Protein 5XKR (pdb70)

Solvent-accessible surface area: 25535 Å² total; per-residue (Å²): 115,48,57,126,63,8,22,63,52,0,117,84,0,7,67,8,0,94,89,0,38,114,64,42,2,43,0,35,0,0,0,0,8,6,114,96,41,79,56,35,58,58,12,26,3,123,24,110,131,44,35,30,0,22,18,0,11,1,33,1,0,73,61,0,14,137,95,11,86,95,86,96,24,60,138,1,23,1,11,1,0,4,17,1,18,2,0,0,1,0,0,3,8,54,5,36,12,14,61,0,0,23,0,0,16,8,75,51,20,16,37,30,12,108,130,38,50,21,97,79,34,60,7,24,56,25,77,2,66,55,0,0,54,72,19,94,38,32,29,69,6,95,115,2,28,129,44,0,36,63,8,0,102,68,76,44,28,207,155,26,59,129,67,10,25,64,53,0,117,83,0,4,61,9,0,105,84,0,49,124,65,44,2,40,0,34,0,0,0,0,6,9,85,94,43,70,55,40,52,65,12,25,2,129,24,116,138,41,35,30,0,21,16,0,9,1,33,0,0,74,58,0,13,198,102,11,85,95,90,82,24,60,125,1,19,0,12,1,0,4,17,1,17,1,0,0,0,0,0,2,8,57,4,35,12,13,68,0,0,23,0,0,14,7,48,47,24,0,0,28,10,13,32,49,34,30,166,57,30,61,3,2,10,8,49,1,64,51,0,0,86,74,20,93,37,48,29,65,2,91,94,3,28,133,36,0,36,63,19,1,118,66,78,59,23,138,139,32,59,128,67,14,24,159,51,0,116,81,0,5,61,8,0,104,84,0,50,125,67,44,2,39,0,34,0,0,0,0,6,11,83,98,43,72,57,40,54,66,13,26,4,127,24,116,138,40,34,28,0,22,16,0,9,2,33,0,0,73,58,0,15,197,99,11,86,95,90,85,24,61,124,1,16,1,9,1,0,3,17,0,17,1,0,0,1,0,0,2,9,57,5,36,13,14,67,0,0,22,0,0,14,8,47,46,25,1,1,29,11,13,32,48,36,30,168,57,32,62,3,2,10,7,49,1,64,52,0,0,84,72,20,92,37,55,28,61,1,91,103,4,28,133,35,0,36,63,19,1,113,34,78,59,22,236,112,54,58,138,60,9,20,123,24,0,122,83,0,7,67,8,0,95,89,0,39,112,63,41,2,41,0,36,0,0,0,0,7,8,114,92,42,80,56,38,55,62,12,26,3,124,24,110,133,45,36,30,0,20,18,0,12,2,33,0,0,74,61,0,15,198,96,9,78,92,84,95,23,59,137,2,23,1,12,2,0,3,17,1,18,1,0,0,0,0,0,2,9,56,4,35,13,14,59,0,0,23,0,0,16,10,75,51,21,16,36,32,12,108,127,38,50,20,166,62,35,60,7,24,56,25,76,2,65,57,0,0,51,72,20,95,39,34,28,68,3,91,120,1,28,128,44,0,37,63,9,0,103,67,77,43,30,210

B-factor: mean 20.17, std 12.24, range [6.58, 163.42]

Secondary structure (P-SEA, 3-state):
cccaaaaaaaaaaaaaaaaaaaaccccccccccccccccccccccccccccccccaaaaaaaaaaacccaaaaaabbbbbcccccaaaaaaaaaacccbbbbcccaaaaaaaaaaaccccccccccccccccccbbbbcccccaaaaaaaaaaacccc/cccaaaaaaaaaaaaaaaaaaaacccbbbbbbbccccccccccccccccccccccaaaaaaaaaaacccaaaaaabbbbbcccccaaaaaaaaaacccbbbbcccaaaaaaaaaaaccccccccccccccccccbbbbcccccaaaaaaaaaaacccc/cccaaaaaaaaaaaaaaaaaaaacccbbbbbbbccccccccccccccccccccccaaaaaaaaaaacccaaaaaabbbbbcccccaaaaaaaaaacccbbbbcccaaaaaaaaaaaccccccccccccccccccbbbbcccccaaaaaaaaaaacccc/cccaaaaaaaaaaaaaaaaaaaaccccccccccccccccccccccccccccccccaaaaaaaaaaacccaaaaaabbbbbcccccaaaaaaaaaacccbbbbcccaaaaaaaaaaaccccccccccccccccccbbbbcccccaaaaaaaaaaacccc

Organism: Mycolicibacterium smegmatis (strain ATCC 700084 / mc(2)155) (NCBI:txid246196)

Radius of gyration: 28.15 Å; Cα contacts (8 Å, |Δi|>4): 1595; chains: 4; bounding box: 55×64×83 Å

InterPro domains:
  IPR002125 Cytidine and deoxycytidylate deaminase domain [PF00383] (7-104)
  IPR002125 Cytidine and deoxycytidylate deaminase domain [PS51747] (5-114)
  IPR016193 Cytidine deaminase-like [SSF53927] (4-114)

Nearest PDB structures (foldseek):
  5xkr-assembly1_A  TM=1.006E+00  e=7.348E-36  Mycolicibacterium smegmatis MC2 155
  5xkp-assembly2_C  TM=1.000E+00  e=7.976E-34  Mycolicibacterium smegmatis MC2 155
  8wlx-assembly1_B  TM=9.995E-01  e=3.071E-33  Mycolicibacterium smegmatis MC2 155
  8wlv-assembly2_D  TM=1.003E+00  e=6.224E-33  Mycolicibacterium smegmatis MC2 155
  8wlw-assembly2_D  TM=9.989E-01  e=2.556E-32  Mycolicibacterium smegmatis MC2 155

Structure (mmCIF, N/CA/C/O backbone):
data_5XKR
#
_entry.id   5XKR
#
_cell.length_a   53.076
_cell.length_b   63.446
_cell.length_c   108.573
_cell.angle_alpha   90.00
_cell.angle_beta   89.99
_cell.angle_gamma   90.00
#
_symmetry.space_group_name_H-M   'P 1 21 1'
#
loop_
_entity.id
_entity.type
_entity.pdbx_description
1 polymer 'CMP/dCMP deaminase, zinc-binding protein'
2 non-polymer 6-phenyl-1,3,5-triazine-2,4-diamine
3 non-polymer 'ZINC ION'
4 non-polymer GLYCEROL
5 non-polymer 'ACETATE ION'
6 water water
#
loop_
_atom_site.group_PDB
_atom_site.id
_atom_site.type_symbol
_atom_site.label_atom_id
_atom_site.label_alt_id
_atom_site.label_comp_id
_atom_site.label_asym_id
_atom_site.label_entity_id
_atom_site.label_seq_id
_atom_site.pdbx_PDB_ins_code
_atom_site.Cartn_x
_atom_site.Cartn_y
_atom_site.Cartn_z
_atom_site.occupancy
_atom_site.B_iso_or_equiv
_atom_site.auth_seq_id
_atom_site.auth_comp_id
_atom_site.auth_asym_id
_atom_site.auth_atom_id
_atom_site.pdbx_PDB_model_num
ATOM 1 N N . ALA A 1 2 ? 21.546 13.943 5.020 1.00 44.94 2 ALA A N 1
ATOM 2 C CA . ALA A 1 2 ? 22.909 13.347 4.938 1.00 42.05 2 ALA A CA 1
ATOM 3 C C . ALA A 1 2 ? 22.726 11.870 4.659 1.00 39.75 2 ALA A C 1
ATOM 4 O O . ALA A 1 2 ? 22.322 11.129 5.544 1.00 41.92 2 ALA A O 1
ATOM 6 N N . ILE A 1 3 ? 22.946 11.483 3.411 1.00 31.83 3 ILE A N 1
ATOM 7 C CA . ILE A 1 3 ? 22.979 10.103 2.999 1.00 29.25 3 ILE A CA 1
ATOM 8 C C . ILE A 1 3 ? 24.380 9.893 2.425 1.00 28.09 3 ILE A C 1
ATOM 9 O O . ILE A 1 3 ? 24.715 10.418 1.369 1.00 29.03 3 ILE A O 1
ATOM 14 N N . SER A 1 4 ? 25.163 9.156 3.163 1.00 26.38 4 SER A N 1
ATOM 15 C CA . SER A 1 4 ? 26.550 8.883 2.821 1.00 26.15 4 SER A CA 1
ATOM 16 C C . SER A 1 4 ? 26.629 7.812 1.755 1.00 29.09 4 SER A C 1
ATOM 17 O O . SER A 1 4 ? 25.660 7.083 1.490 1.00 26.63 4 SER A O 1
ATOM 20 N N . ASP A 1 5 ? 27.815 7.618 1.192 1.00 29.12 5 ASP A N 1
ATOM 21 C CA . ASP A 1 5 ? 28.028 6.470 0.312 1.00 29.25 5 ASP A CA 1
ATOM 22 C C . ASP A 1 5 ? 27.733 5.137 0.991 1.00 26.22 5 ASP A C 1
ATOM 23 O O . ASP A 1 5 ? 27.182 4.247 0.358 1.00 24.45 5 ASP A O 1
ATOM 28 N N . ALA A 1 6 ? 28.084 4.981 2.267 1.00 25.50 6 ALA A N 1
ATOM 29 C CA . ALA A 1 6 ? 27.783 3.768 3.006 1.00 25.68 6 ALA A CA 1
ATOM 30 C C . ALA A 1 6 ? 26.251 3.555 3.141 1.00 21.73 6 ALA A C 1
ATOM 31 O O . ALA A 1 6 ? 25.762 2.435 3.006 1.00 23.72 6 ALA A O 1
ATOM 33 N N . ASP A 1 7 ? 25.556 4.652 3.397 1.00 20.99 7 ASP A N 1
ATOM 34 C CA . ASP A 1 7 ? 24.082 4.606 3.516 1.00 19.95 7 ASP A CA 1
ATOM 35 C C . ASP A 1 7 ? 23.516 4.137 2.184 1.00 18.75 7 ASP A C 1
ATOM 36 O O . ASP A 1 7 ? 22.615 3.286 2.165 1.00 18.80 7 ASP A O 1
ATOM 41 N N . LEU A 1 8 ? 23.994 4.702 1.063 1.00 19.14 8 LEU A N 1
ATOM 42 C CA A LEU A 1 8 ? 23.465 4.296 -0.255 0.55 19.78 8 LEU A CA 1
ATOM 43 C CA B LEU A 1 8 ? 23.476 4.319 -0.242 0.45 19.79 8 LEU A CA 1
ATOM 44 C C . LEU A 1 8 ? 23.711 2.835 -0.533 1.00 18.51 8 LEU A C 1
ATOM 45 O O . LEU A 1 8 ? 22.895 2.176 -1.140 1.00 18.80 8 LEU A O 1
ATOM 54 N N . LYS A 1 9 ? 24.848 2.273 -0.097 1.00 18.29 9 LYS A N 1
ATOM 55 C CA . LYS A 1 9 ? 25.090 0.868 -0.272 1.00 18.82 9 LYS A CA 1
ATOM 56 C C . LYS A 1 9 ? 23.995 0.007 0.421 1.00 18.61 9 LYS A C 1
ATOM 57 O O . LYS A 1 9 ? 23.494 -0.955 -0.133 1.00 18.75 9 LYS A O 1
ATOM 59 N N . TYR A 1 10 ? 23.645 0.373 1.663 1.00 18.60 10 TYR A N 1
ATOM 60 C CA . TYR A 1 10 ? 22.603 -0.378 2.358 1.00 16.98 10 TYR A CA 1
ATOM 61 C C . TYR A 1 10 ? 21.247 -0.155 1.686 1.00 15.08 10 TYR A C 1
ATOM 62 O O . TYR A 1 10 ? 20.491 -1.101 1.577 1.00 15.62 10 TYR A O 1
ATOM 71 N N . LEU A 1 11 ? 20.978 1.051 1.220 1.00 14.44 11 LEU A N 1
ATOM 72 C CA . LEU A 1 11 ? 19.746 1.298 0.483 1.00 14.68 11 LEU A CA 1
ATOM 73 C C . LEU A 1 11 ? 19.668 0.433 -0.778 1.00 16.24 11 LEU A C 1
ATOM 74 O O . LEU A 1 11 ? 18.639 -0.043 -1.132 1.00 15.44 11 LEU A O 1
ATOM 79 N N . ARG A 1 12 ? 20.778 0.297 -1.495 1.00 16.31 12 ARG A N 1
ATOM 80 C CA . ARG A 1 12 ? 20.790 -0.583 -2.657 1.00 16.60 12 ARG A CA 1
ATOM 81 C C . ARG A 1 12 ? 20.504 -2.015 -2.302 1.00 15.60 12 ARG A C 1
ATOM 82 O O . ARG A 1 12 ? 19.841 -2.696 -3.031 1.00 16.93 12 ARG A O 1
ATOM 90 N N . ARG A 1 13 ? 20.993 -2.498 -1.147 1.00 14.82 13 ARG A N 1
ATOM 91 C CA . ARG A 1 13 ? 20.628 -3.824 -0.687 1.00 15.63 13 ARG A CA 1
ATOM 92 C C . ARG A 1 13 ? 19.097 -3.948 -0.413 1.00 14.04 13 ARG A C 1
ATOM 93 O O . ARG A 1 13 ? 18.472 -4.905 -0.741 1.00 15.82 13 ARG A O 1
ATOM 101 N N . CYS A 1 14 ? 18.551 -2.858 0.134 1.00 14.22 14 CYS A N 1
ATOM 102 C CA . CYS A 1 14 ? 17.089 -2.837 0.323 1.00 14.35 14 CYS A CA 1
ATOM 103 C C . CYS A 1 14 ? 16.312 -2.933 -0.981 1.00 13.69 14 CYS A C 1
ATOM 104 O O . CYS A 1 14 ? 15.296 -3.639 -1.069 1.00 14.52 14 CYS A O 1
ATOM 107 N N . VAL A 1 15 ? 16.817 -2.258 -2.027 1.00 13.66 15 VAL A N 1
ATOM 108 C CA . VAL A 1 15 ? 16.231 -2.380 -3.355 1.00 14.54 15 VAL A CA 1
ATOM 109 C C . VAL A 1 15 ? 16.312 -3.822 -3.853 1.00 14.55 15 VAL A C 1
ATOM 110 O O . VAL A 1 15 ? 15.317 -4.345 -4.379 1.00 14.94 15 VAL A O 1
ATOM 114 N N . ASP A 1 16 ? 17.461 -4.445 -3.657 1.00 15.64 16 ASP A N 1
ATOM 115 C CA . ASP A 1 16 ? 17.591 -5.852 -4.065 1.00 16.69 16 ASP A CA 1
ATOM 116 C C . ASP A 1 16 ? 16.603 -6.783 -3.340 1.00 16.19 16 ASP A C 1
ATOM 117 O O . ASP A 1 16 ? 15.997 -7.678 -3.899 1.00 16.65 16 ASP A O 1
ATOM 122 N N . LEU A 1 17 ? 16.389 -6.494 -2.045 1.00 14.98 17 LEU A N 1
ATOM 123 C CA . LEU A 1 17 ? 15.433 -7.261 -1.268 1.00 15.19 17 LEU A CA 1
ATOM 124 C C . LEU A 1 17 ? 13.983 -7.004 -1.720 1.00 13.65 17 LEU A C 1
ATOM 125 O O . LEU A 1 17 ? 13.161 -7.930 -1.843 1.00 14.11 17 LEU A O 1
ATOM 130 N N . ALA A 1 18 ? 13.675 -5.753 -2.093 1.00 13.29 18 ALA A N 1
ATOM 131 C CA . ALA A 1 18 ? 12.414 -5.455 -2.678 1.00 14.58 18 ALA A CA 1
ATOM 132 C C . ALA A 1 18 ? 12.161 -6.260 -3.982 1.00 14.18 18 ALA A C 1
ATOM 133 O O . ALA A 1 18 ? 11.025 -6.715 -4.249 1.00 14.23 18 ALA A O 1
ATOM 135 N N . ARG A 1 19 ? 13.210 -6.334 -4.806 1.00 15.54 19 ARG A N 1
ATOM 136 C CA . ARG A 1 19 ? 13.103 -7.107 -6.049 1.00 17.68 19 ARG A CA 1
ATOM 137 C C . ARG A 1 19 ? 12.943 -8.600 -5.766 1.00 17.33 19 ARG A C 1
ATOM 138 O O . ARG A 1 19 ? 12.146 -9.244 -6.447 1.00 16.99 19 ARG A O 1
ATOM 146 N N . GLU A 1 20 ? 13.644 -9.105 -4.754 1.00 17.42 20 GLU A N 1
ATOM 147 C CA . GLU A 1 20 ? 13.398 -10.512 -4.328 1.00 17.95 20 GLU A CA 1
ATOM 148 C C . GLU A 1 20 ? 11.967 -10.744 -3.992 1.00 18.94 20 GLU A C 1
ATOM 149 O O . GLU A 1 20 ? 11.334 -11.717 -4.373 1.00 19.18 20 GLU A O 1
ATOM 155 N N . ALA A 1 21 ? 11.378 -9.786 -3.264 1.00 15.90 21 ALA A N 1
ATOM 156 C CA . ALA A 1 21 ? 10.000 -9.934 -2.904 1.00 15.70 21 ALA A CA 1
ATOM 157 C C . ALA A 1 21 ? 9.102 -9.928 -4.105 1.00 14.82 21 ALA A C 1
ATOM 158 O O . ALA A 1 21 ? 8.208 -10.774 -4.241 1.00 15.31 21 ALA A O 1
ATOM 160 N N . LEU A 1 22 ? 9.315 -8.989 -5.033 1.00 14.87 22 LEU A N 1
ATOM 161 C CA . LEU A 1 22 ? 8.531 -8.938 -6.268 1.00 15.64 22 LEU A CA 1
ATOM 162 C C . LEU A 1 22 ? 8.590 -10.260 -7.058 1.00 16.58 22 LEU A C 1
ATOM 163 O O . LEU A 1 22 ? 7.570 -10.769 -7.471 1.00 17.62 22 LEU A O 1
ATOM 168 N N . ASP A 1 23 ? 9.779 -10.758 -7.148 1.00 16.92 23 ASP A N 1
ATOM 169 C CA . ASP A 1 23 ? 9.987 -12.011 -7.928 1.00 20.22 23 ASP A CA 1
ATOM 170 C C . ASP A 1 23 ? 9.418 -13.216 -7.225 1.00 21.78 23 ASP A C 1
ATOM 171 O O . ASP A 1 23 ? 9.131 -14.220 -7.904 1.00 22.41 23 ASP A O 1
ATOM 176 N N . ASP A 1 24 ? 9.196 -13.150 -5.921 1.00 19.94 24 ASP A N 1
ATOM 177 C CA . ASP A 1 24 ? 8.497 -14.211 -5.153 1.00 19.12 24 ASP A CA 1
ATOM 178 C C . ASP A 1 24 ? 7.012 -13.979 -5.059 1.00 17.97 24 ASP A C 1
ATOM 179 O O . ASP A 1 24 ? 6.314 -14.604 -4.203 1.00 21.24 24 ASP A O 1
ATOM 184 N N . GLY A 1 25 ? 6.426 -13.071 -5.850 1.00 15.00 25 GLY A N 1
ATOM 185 C CA . GLY A 1 25 ? 5.023 -12.922 -5.839 1.00 14.29 25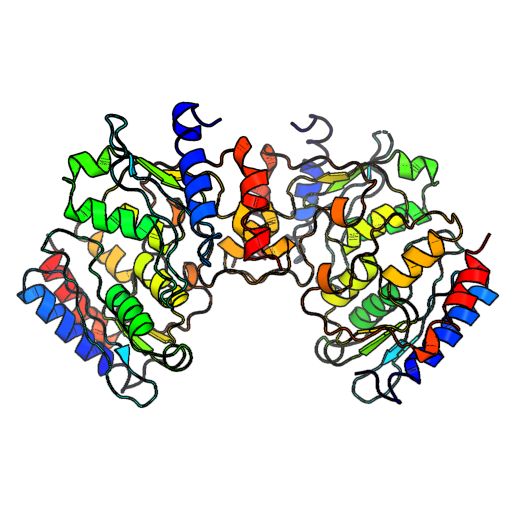 GLY A CA 1
ATOM 186 C C . GLY A 1 25 ? 4.487 -11.991 -4.732 1.00 14.95 25 GLY A C 1
ATOM 187 O O . GLY A 1 25 ? 3.329 -11.897 -4.528 1.00 17.40 25 GLY A O 1
ATOM 188 N N . ASP A 1 26 ? 5.395 -11.234 -4.120 1.00 16.36 26 ASP A N 1
ATOM 189 C CA . ASP A 1 26 ? 5.076 -10.343 -3.009 1.00 15.68 26 ASP A CA 1
ATOM 190 C C . ASP A 1 26 ? 5.263 -8.906 -3.436 1.00 14.74 26 ASP A C 1
ATOM 191 O O . ASP A 1 26 ? 5.467 -8.588 -4.609 1.00 16.39 26 ASP A O 1
ATOM 196 N N . GLU A 1 27 ? 5.189 -7.990 -2.466 1.00 14.14 27 GLU A N 1
ATOM 197 C CA . GLU A 1 27 ? 5.284 -6.572 -2.754 1.00 13.26 27 GLU A CA 1
ATOM 198 C C . GLU A 1 27 ? 6.705 -6.049 -2.538 1.00 11.96 27 GLU A C 1
ATOM 199 O O . GLU A 1 27 ? 7.421 -6.483 -1.647 1.00 12.64 27 GLU A O 1
ATOM 205 N N . PRO A 1 28 ? 7.128 -5.065 -3.386 1.00 12.23 28 PRO A N 1
ATOM 206 C CA . PRO A 1 28 ? 8.533 -4.664 -3.385 1.00 11.50 28 PRO A CA 1
ATOM 207 C C . PRO A 1 28 ? 8.919 -3.658 -2.292 1.00 11.98 28 PRO A C 1
ATOM 208 O O . PRO A 1 28 ? 9.054 -2.447 -2.561 1.00 11.91 28 PRO A O 1
ATOM 212 N N . PHE A 1 29 ? 9.083 -4.177 -1.095 1.00 11.57 29 PHE A N 1
ATOM 213 C CA . PHE A 1 29 ? 9.541 -3.451 0.091 1.00 11.39 29 PHE A CA 1
ATOM 214 C C . PHE A 1 29 ? 10.615 -4.267 0.756 1.00 10.88 29 PHE A C 1
ATOM 215 O O . PHE A 1 29 ? 10.330 -5.423 1.107 1.00 11.85 29 PHE A O 1
ATOM 223 N N . GLY A 1 30 ? 11.797 -3.705 0.992 1.00 11.00 30 GLY A N 1
ATOM 224 C CA . GLY A 1 30 ? 12.892 -4.346 1.619 1.00 11.75 30 GLY A CA 1
ATOM 225 C C . GLY A 1 30 ? 13.502 -3.492 2.700 1.00 12.02 30 GLY A C 1
ATOM 226 O O . GLY A 1 30 ? 13.498 -2.271 2.565 1.00 12.95 30 GLY A O 1
ATOM 227 N N . SER A 1 31 ? 14.064 -4.124 3.736 1.00 12.00 31 SER A N 1
ATOM 228 C CA A SER A 1 31 ? 14.648 -3.389 4.837 0.59 12.64 31 SER A CA 1
ATOM 229 C CA B SER A 1 31 ? 14.655 -3.377 4.829 0.41 12.66 31 SER A CA 1
ATOM 230 C C . SER A 1 31 ? 15.805 -4.157 5.459 1.00 12.75 31 SER A C 1
ATOM 231 O O . SER A 1 31 ? 15.797 -5.397 5.439 1.00 13.53 31 SER A O 1
ATOM 236 N N . VAL A 1 32 ? 16.765 -3.427 6.003 1.00 13.26 32 VAL A N 1
ATOM 237 C CA A VAL A 1 32 ? 17.990 -3.963 6.603 0.61 14.08 32 VAL A CA 1
ATOM 238 C CA B VAL A 1 32 ? 17.868 -4.061 6.674 0.39 13.99 32 VAL A CA 1
ATOM 239 C C . VAL A 1 32 ? 18.223 -3.309 7.950 1.00 13.95 32 VAL A C 1
ATOM 240 O O . VAL A 1 32 ? 18.198 -2.087 8.042 1.00 14.02 32 VAL A O 1
ATOM 247 N N . LEU A 1 33 ? 18.544 -4.104 8.968 1.00 13.73 33 LEU A N 1
ATOM 248 C CA . LEU A 1 33 ? 18.980 -3.647 10.281 1.00 14.14 33 LEU A CA 1
ATOM 249 C C . LEU A 1 33 ? 20.501 -3.762 10.430 1.00 14.18 33 LEU A C 1
ATOM 250 O O . LEU A 1 33 ? 21.015 -4.864 10.223 1.00 15.84 33 LEU A O 1
ATOM 255 N N . VAL A 1 34 ? 21.130 -2.661 10.761 1.00 15.82 34 VAL A N 1
ATOM 256 C CA . VAL A 1 34 ? 22.608 -2.593 10.838 1.00 16.52 34 VAL A CA 1
ATOM 257 C C . VAL A 1 34 ? 22.995 -2.164 12.192 1.00 16.18 34 VAL A C 1
ATOM 258 O O . VAL A 1 34 ? 22.532 -1.164 12.691 1.00 17.47 34 VAL A O 1
ATOM 262 N N . ASP A 1 35 ? 23.923 -2.912 12.794 1.00 18.55 35 ASP A N 1
ATOM 263 C CA . ASP A 1 35 ? 24.505 -2.553 14.094 1.00 21.97 35 ASP A CA 1
ATOM 264 C C . ASP A 1 35 ? 25.393 -1.340 13.984 1.00 23.22 35 ASP A C 1
ATOM 265 O O . ASP A 1 35 ? 25.900 -1.057 12.905 1.00 24.17 35 ASP A O 1
ATOM 270 N N . HIS A 1 36 ? 25.601 -0.612 15.077 1.00 24.80 36 HIS A N 1
ATOM 271 C CA . HIS A 1 36 ? 26.451 0.570 15.009 1.00 28.39 36 HIS A CA 1
ATOM 272 C C . HIS A 1 36 ? 27.904 0.200 14.640 1.00 32.17 36 HIS A C 1
ATOM 273 O O . HIS A 1 36 ? 28.627 1.085 14.200 1.00 35.81 36 HIS A O 1
ATOM 280 N N . THR A 1 37 ? 28.291 -1.069 14.876 1.00 35.33 37 THR A N 1
ATOM 281 C CA . THR A 1 37 ? 29.649 -1.608 14.545 1.00 37.15 37 THR A CA 1
ATOM 282 C C . THR A 1 37 ? 29.783 -1.852 13.049 1.00 38.51 37 THR A C 1
ATOM 283 O O . THR A 1 37 ? 30.853 -2.258 12.584 1.00 39.16 37 THR A O 1
ATOM 287 N N . GLY A 1 38 ? 28.689 -1.650 12.293 1.00 34.78 38 GLY A N 1
ATOM 288 C CA . GLY A 1 38 ? 28.616 -1.850 10.859 1.00 33.48 38 GLY A CA 1
ATOM 289 C C . GLY A 1 38 ? 28.160 -3.218 10.379 1.00 30.38 38 GLY A C 1
ATOM 290 O O . GLY A 1 38 ? 28.042 -3.424 9.190 1.00 38.03 38 GLY A O 1
ATOM 291 N N . THR A 1 39 ? 27.949 -4.155 11.297 1.00 29.60 39 THR A N 1
ATOM 292 C CA . THR A 1 39 ? 27.532 -5.488 10.956 1.00 27.15 39 THR A CA 1
ATOM 293 C C . THR A 1 39 ? 26.010 -5.511 10.607 1.00 27.33 39 THR A C 1
ATOM 294 O O . THR A 1 39 ? 25.181 -4.967 11.367 1.00 23.91 39 THR A O 1
ATOM 298 N N . THR A 1 40 ? 25.640 -6.111 9.497 1.00 22.92 40 THR A N 1
ATOM 299 C CA . THR A 1 40 ? 24.218 -6.322 9.156 1.00 22.59 40 THR A CA 1
ATOM 300 C C . THR A 1 40 ? 23.731 -7.358 10.161 1.00 21.39 40 THR A C 1
ATOM 301 O O . THR A 1 40 ? 24.344 -8.417 10.319 1.00 24.29 40 THR A O 1
ATOM 305 N N . LEU A 1 41 ? 22.604 -7.094 10.846 1.00 18.18 41 LEU A N 1
ATOM 306 C CA . LEU A 1 41 ? 22.004 -8.027 11.806 1.00 17.81 41 LEU A CA 1
ATOM 307 C C . LEU A 1 41 ? 20.846 -8.843 11.284 1.00 16.82 41 LEU A C 1
ATOM 308 O O . LEU A 1 41 ? 20.671 -9.978 11.669 1.00 19.51 41 LEU A O 1
ATOM 313 N N . PHE A 1 42 ? 20.007 -8.229 10.426 1.00 16.76 42 PHE A N 1
ATOM 314 C CA A PHE A 1 42 ? 18.797 -8.843 9.950 0.55 16.35 42 PHE A CA 1
ATOM 315 C CA B PHE A 1 42 ? 18.769 -8.826 9.963 0.45 17.14 42 PHE A CA 1
ATOM 316 C C . PHE A 1 42 ? 18.328 -8.123 8.695 1.00 15.78 42 PHE A C 1
ATOM 317 O O . PHE A 1 42 ? 18.492 -6.926 8.595 1.00 17.18 42 PHE A O 1
ATOM 332 N N . GLU A 1 43 ? 17.836 -8.887 7.755 1.00 15.84 43 GLU A N 1
ATOM 333 C CA . GLU A 1 43 ? 17.339 -8.406 6.466 1.00 17.45 43 GLU A CA 1
ATOM 334 C C . GLU A 1 43 ? 16.006 -9.009 6.213 1.00 16.91 43 GLU A C 1
ATOM 335 O O . GLU A 1 43 ? 15.775 -10.201 6.511 1.00 18.24 43 GLU A O 1
ATOM 341 N N . ASP A 1 44 ? 15.072 -8.277 5.598 1.00 14.64 44 ASP A N 1
ATOM 342 C CA . ASP A 1 44 ? 13.766 -8.849 5.305 1.00 14.53 44 ASP A CA 1
ATOM 343 C C . ASP A 1 44 ? 13.060 -8.075 4.189 1.00 12.54 44 ASP A C 1
ATOM 344 O O . ASP A 1 44 ? 13.549 -7.034 3.749 1.00 13.00 44 ASP A O 1
ATOM 349 N N . ARG A 1 45 ? 11.947 -8.613 3.721 1.00 12.44 45 ARG A N 1
ATOM 350 C CA . ARG A 1 45 ? 11.093 -7.939 2.744 1.00 12.19 45 ARG A CA 1
ATOM 351 C C . ARG A 1 45 ? 9.619 -8.289 2.966 1.00 12.09 45 ARG A C 1
ATOM 352 O O . ARG A 1 45 ? 9.312 -9.143 3.831 1.00 12.76 45 ARG A O 1
ATOM 360 N N . ASN A 1 46 ? 8.694 -7.674 2.250 1.00 11.67 46 ASN A N 1
ATOM 361 C CA . ASN A 1 46 ? 7.272 -7.926 2.454 1.00 11.28 46 ASN A CA 1
ATOM 362 C C . ASN A 1 46 ? 6.974 -9.413 2.241 1.00 11.69 46 ASN A C 1
ATOM 363 O O . ASN A 1 46 ? 7.530 -10.053 1.312 1.00 12.91 46 ASN A O 1
ATOM 368 N N . ARG A 1 47 ? 6.086 -9.915 3.062 1.00 11.95 47 ARG A N 1
ATOM 369 C CA . ARG A 1 47 ? 5.599 -11.304 3.009 1.00 13.14 47 ARG A CA 1
ATOM 370 C C . ARG A 1 47 ? 4.088 -11.322 3.127 1.00 12.35 47 ARG A C 1
ATOM 371 O O . ARG A 1 47 ? 3.528 -12.166 3.880 1.00 14.41 47 ARG A O 1
ATOM 379 N N . VAL A 1 48 ? 3.377 -10.458 2.424 1.00 12.70 48 VAL A N 1
ATOM 380 C CA . VAL A 1 48 ? 1.954 -10.331 2.547 1.00 13.26 48 VAL A CA 1
ATOM 381 C C . VAL A 1 48 ? 1.173 -11.287 1.663 1.00 15.54 48 VAL A C 1
ATOM 382 O O . VAL A 1 48 ? -0.056 -11.342 1.770 1.00 15.05 48 VAL A O 1
ATOM 386 N N . LYS A 1 49 ? 1.857 -12.000 0.758 1.00 14.52 49 LYS A N 1
ATOM 387 C CA . LYS A 1 49 ? 1.077 -12.767 -0.232 1.00 16.43 49 LYS A CA 1
ATOM 388 C C . LYS A 1 49 ? 0.283 -13.908 0.383 1.00 18.14 49 LYS A C 1
ATOM 389 O O . LYS A 1 49 ? -0.659 -14.318 -0.278 1.00 20.65 49 LYS A O 1
ATOM 395 N N . ASP A 1 50 ? 0.608 -14.353 1.594 1.00 17.97 50 ASP A N 1
ATOM 396 C CA . ASP A 1 50 ? -0.187 -15.430 2.242 1.00 19.76 50 ASP A CA 1
ATOM 397 C C . ASP A 1 50 ? -1.345 -14.911 3.076 1.00 20.03 50 ASP A C 1
ATOM 398 O O . ASP A 1 50 ? -1.921 -15.661 3.884 1.00 22.47 50 ASP A O 1
ATOM 403 N N . GLY A 1 51 ? -1.715 -13.652 2.905 1.00 15.57 51 GLY A N 1
ATOM 404 C CA . GLY A 1 51 ? -2.917 -13.096 3.417 1.00 15.35 51 GLY A CA 1
ATOM 405 C C . GLY A 1 51 ? -2.859 -12.142 4.602 1.00 15.36 51 GLY A C 1
ATOM 406 O O . GLY A 1 51 ? -3.949 -11.684 5.013 1.00 16.42 51 GLY A O 1
ATOM 407 N N . ASP A 1 52 ? -1.658 -11.931 5.112 1.00 15.42 52 ASP A N 1
ATOM 408 C CA . ASP A 1 52 ? -1.508 -11.004 6.267 1.00 15.53 52 ASP A CA 1
ATOM 409 C C . ASP A 1 52 ? -0.816 -9.718 5.754 1.00 13.24 52 ASP A C 1
ATOM 410 O O . ASP A 1 52 ? 0.401 -9.670 5.550 1.00 13.29 52 ASP A O 1
ATOM 415 N N . ALA A 1 53 ? -1.633 -8.706 5.637 1.00 13.05 53 ALA A N 1
ATOM 416 C CA . ALA A 1 53 ? -1.202 -7.424 5.122 1.00 12.93 53 ALA A CA 1
ATOM 417 C C . ALA A 1 53 ? -0.303 -6.660 6.138 1.00 12.48 53 ALA A C 1
ATOM 418 O O . ALA A 1 53 ? 0.180 -5.589 5.770 1.00 13.85 53 ALA A O 1
ATOM 420 N N . THR A 1 54 ? -0.118 -7.159 7.346 1.00 12.00 54 THR A N 1
ATOM 421 C CA . THR A 1 54 ? 0.851 -6.573 8.284 1.00 11.93 54 THR A CA 1
ATOM 422 C C . THR A 1 54 ? 2.246 -7.128 8.185 1.00 11.12 54 THR A C 1
ATOM 423 O O . THR A 1 54 ? 3.104 -6.747 8.948 1.00 11.75 54 THR A O 1
ATOM 427 N N . ALA A 1 55 ? 2.506 -8.023 7.203 1.00 11.67 55 ALA A N 1
ATOM 428 C CA . ALA A 1 55 ? 3.796 -8.695 7.105 1.00 11.44 55 ALA A CA 1
ATOM 429 C C . ALA A 1 55 ? 4.828 -7.832 6.398 1.00 12.12 55 ALA A C 1
ATOM 430 O O . ALA A 1 55 ? 5.279 -8.066 5.274 1.00 12.89 55 ALA A O 1
ATOM 432 N N . HIS A 1 56 ? 5.194 -6.741 7.071 1.00 11.07 56 HIS A N 1
ATOM 433 C CA . HIS A 1 56 ? 6.169 -5.761 6.608 1.00 10.83 56 HIS A CA 1
ATOM 434 C C . HIS A 1 56 ? 7.519 -5.985 7.250 1.00 10.79 56 HIS A C 1
ATOM 435 O O . HIS A 1 56 ? 7.621 -6.354 8.423 1.00 10.62 56 HIS A O 1
ATOM 442 N N . PRO A 1 57 ? 8.595 -5.727 6.486 1.00 11.06 57 PRO A N 1
ATOM 443 C CA . PRO A 1 57 ? 9.917 -6.050 7.015 1.00 11.02 57 PRO A CA 1
ATOM 444 C C . PRO A 1 57 ? 10.373 -5.154 8.150 1.00 11.72 57 PRO A C 1
ATOM 445 O O . PRO A 1 57 ? 11.109 -5.579 9.039 1.00 12.80 57 PRO A O 1
ATOM 449 N N . GLU A 1 58 ? 9.933 -3.894 8.128 1.00 11.89 58 GLU A N 1
ATOM 450 C CA . GLU A 1 58 ? 10.329 -2.997 9.217 1.00 12.15 58 GLU A CA 1
ATOM 451 C C . GLU A 1 58 ? 9.754 -3.463 10.527 1.00 12.55 58 GLU A C 1
ATOM 452 O O . GLU A 1 58 ? 10.371 -3.316 11.590 1.00 12.91 58 GLU A O 1
ATOM 458 N N . PHE A 1 59 ? 8.539 -4.023 10.473 1.00 10.99 59 PHE A N 1
ATOM 459 C CA . PHE A 1 59 ? 7.929 -4.548 11.671 1.00 12.07 59 PHE A CA 1
ATOM 460 C C . PHE A 1 59 ? 8.658 -5.762 12.156 1.00 12.09 59 PHE A C 1
ATOM 461 O O . PHE A 1 59 ? 8.914 -5.911 13.378 1.00 12.42 59 PHE A O 1
ATOM 469 N N . ALA A 1 60 ? 8.979 -6.663 11.216 1.00 11.90 60 ALA A N 1
ATOM 470 C CA . ALA A 1 60 ? 9.748 -7.841 11.591 1.00 12.07 60 ALA A CA 1
ATOM 471 C C . ALA A 1 60 ? 11.080 -7.449 12.225 1.00 12.04 60 ALA A C 1
ATOM 472 O O . ALA A 1 60 ? 11.528 -8.081 13.206 1.00 13.11 60 ALA A O 1
ATOM 474 N N . ILE A 1 61 ? 11.707 -6.402 11.691 1.00 11.30 61 ILE A N 1
ATOM 475 C CA . ILE A 1 61 ? 12.942 -5.895 12.249 1.00 12.18 61 ILE A CA 1
ATOM 476 C C . ILE A 1 61 ? 12.725 -5.410 13.683 1.00 11.88 61 ILE A C 1
ATOM 477 O O . ILE A 1 61 ? 13.546 -5.698 14.591 1.00 12.55 61 ILE A O 1
ATOM 482 N N . ALA A 1 62 ? 11.648 -4.687 13.959 1.00 12.07 62 ALA A N 1
ATOM 483 C CA . ALA A 1 62 ? 11.399 -4.218 15.305 1.00 11.65 62 ALA A CA 1
ATOM 484 C C . ALA A 1 62 ? 11.222 -5.333 16.286 1.00 12.32 62 ALA A C 1
ATOM 485 O O . ALA A 1 62 ? 11.835 -5.316 17.367 1.00 12.11 62 ALA A O 1
ATOM 487 N N . ARG A 1 63 ? 10.464 -6.348 15.943 1.00 11.92 63 ARG A N 1
ATOM 488 C CA . ARG A 1 63 ? 10.286 -7.462 16.845 1.00 12.84 63 ARG A CA 1
ATOM 489 C C . ARG A 1 63 ? 11.535 -8.322 16.992 1.00 12.99 63 ARG A C 1
ATOM 490 O O . ARG A 1 63 ? 11.859 -8.792 18.107 1.00 13.87 63 ARG A O 1
ATOM 498 N N . TRP A 1 64 ? 12.265 -8.480 15.915 1.00 12.70 64 TRP A N 1
ATOM 499 C CA . TRP A 1 64 ? 13.564 -9.206 16.001 1.00 14.09 64 TRP A CA 1
ATOM 500 C C . TRP A 1 64 ? 14.494 -8.455 16.928 1.00 13.98 64 TRP A C 1
ATOM 501 O O . TRP A 1 64 ? 15.156 -9.072 17.784 1.00 14.37 64 TRP A O 1
ATOM 512 N N . ALA A 1 65 ? 14.582 -7.164 16.793 1.00 12.14 65 ALA A N 1
ATOM 513 C CA . ALA A 1 65 ? 15.439 -6.354 17.639 1.00 12.73 65 ALA A CA 1
ATOM 514 C C . ALA A 1 65 ? 15.031 -6.450 19.077 1.00 13.31 65 ALA A C 1
ATOM 515 O O . ALA A 1 65 ? 15.899 -6.534 19.962 1.00 14.14 65 ALA A O 1
ATOM 517 N N . ALA A 1 66 ? 13.754 -6.398 19.404 1.00 12.91 66 ALA A N 1
ATOM 518 C CA . ALA A 1 66 ? 13.350 -6.514 20.797 1.00 13.63 66 ALA A CA 1
ATOM 519 C C . ALA A 1 66 ? 13.710 -7.901 21.344 1.00 14.43 66 ALA A C 1
ATOM 520 O O . ALA A 1 66 ? 13.988 -7.967 22.536 1.00 16.32 66 ALA A O 1
ATOM 522 N N . ARG A 1 67 ? 13.690 -8.940 20.528 1.00 15.22 67 ARG A N 1
ATOM 523 C CA . ARG A 1 67 ? 13.978 -10.322 20.976 1.00 16.14 67 ARG A CA 1
ATOM 524 C C . ARG A 1 67 ? 15.474 -10.507 21.152 1.00 17.15 67 ARG A C 1
ATOM 525 O O . ARG A 1 67 ? 15.885 -11.209 22.104 1.00 19.77 67 ARG A O 1
ATOM 530 N N . HIS A 1 68 ? 16.280 -9.954 20.269 1.00 15.98 68 HIS A N 1
ATOM 531 C CA . HIS A 1 68 ? 17.729 -10.337 20.193 1.00 17.97 68 HIS A CA 1
ATOM 532 C C . HIS A 1 68 ? 18.698 -9.317 20.655 1.00 18.67 68 HIS A C 1
ATOM 533 O O . HIS A 1 68 ? 19.889 -9.674 20.888 1.00 21.17 68 HIS A O 1
ATOM 540 N N . LEU A 1 69 ? 18.311 -8.062 20.828 1.00 16.40 69 LEU A N 1
ATOM 541 C CA . LEU A 1 69 ? 19.233 -6.997 21.142 1.00 15.82 69 LEU A CA 1
ATOM 542 C C . LEU A 1 69 ? 18.888 -6.310 22.423 1.00 16.41 69 LEU A C 1
ATOM 543 O O . LEU A 1 69 ? 17.738 -6.048 22.717 1.00 16.44 69 LEU A O 1
ATOM 548 N N . THR A 1 70 ? 19.869 -5.893 23.189 1.00 14.69 70 THR A N 1
ATOM 549 C CA . THR A 1 70 ? 19.656 -5.055 24.323 1.00 15.17 70 THR A CA 1
ATOM 550 C C . THR A 1 70 ? 19.126 -3.691 23.920 1.00 15.12 70 THR A C 1
ATOM 551 O O . THR A 1 70 ? 19.297 -3.231 22.774 1.00 15.97 70 THR A O 1
ATOM 555 N N . PRO A 1 71 ? 18.479 -2.968 24.836 1.00 15.58 71 PRO A N 1
ATOM 556 C CA . PRO A 1 71 ? 18.084 -1.612 24.557 1.00 15.69 71 PRO A CA 1
ATOM 557 C C . PRO A 1 71 ? 19.191 -0.707 24.064 1.00 15.52 71 PRO A C 1
ATOM 558 O O . PRO A 1 71 ? 19.007 0.086 23.130 1.00 15.90 71 PRO A O 1
ATOM 562 N N . ASP A 1 72 ? 20.389 -0.825 24.671 1.00 16.12 72 ASP A N 1
ATOM 563 C CA . ASP A 1 72 ? 21.478 0.004 24.220 1.00 16.05 72 ASP A CA 1
ATOM 564 C C . ASP A 1 72 ? 21.890 -0.296 22.787 1.00 15.50 72 ASP A C 1
ATOM 565 O O . ASP A 1 72 ? 22.152 0.646 22.026 1.00 17.48 72 ASP A O 1
ATOM 570 N N . ARG A 1 73 ? 21.957 -1.551 22.437 1.00 15.05 73 ARG A N 1
ATOM 571 C CA A ARG A 1 73 ? 22.284 -1.937 21.070 0.49 16.16 73 ARG A CA 1
ATOM 572 C CA B ARG A 1 73 ? 22.280 -1.929 21.045 0.51 15.91 73 ARG A CA 1
ATOM 573 C C . ARG A 1 73 ? 21.215 -1.457 20.076 1.00 16.96 73 ARG A C 1
ATOM 574 O O . ARG A 1 73 ? 21.541 -0.996 18.994 1.00 17.68 73 ARG A O 1
ATOM 589 N N . ARG A 1 74 ? 19.937 -1.562 20.451 1.00 15.26 74 ARG A N 1
ATOM 590 C CA A ARG A 1 74 ? 18.871 -1.117 19.569 0.54 15.34 74 ARG A CA 1
ATOM 591 C CA B ARG A 1 74 ? 18.856 -1.110 19.591 0.46 15.78 74 ARG A CA 1
ATOM 592 C C . ARG A 1 74 ? 18.985 0.359 19.327 1.00 14.91 74 ARG A C 1
ATOM 593 O O . ARG A 1 74 ? 18.791 0.829 18.199 1.00 15.47 74 ARG A O 1
ATOM 608 N N . ALA A 1 75 ? 19.274 1.130 20.364 1.00 15.04 75 ALA A N 1
ATOM 609 C CA . ALA A 1 75 ? 19.303 2.564 20.243 1.00 14.92 75 ALA A CA 1
ATOM 610 C C . ALA A 1 75 ? 20.346 3.023 19.253 1.00 15.69 75 ALA A C 1
ATOM 611 O O . ALA A 1 75 ? 20.211 4.086 18.677 1.00 17.97 75 ALA A O 1
ATOM 613 N N . ARG A 1 76 ? 21.404 2.239 19.116 1.00 15.70 76 ARG A N 1
ATOM 614 C CA . ARG A 1 76 ? 22.557 2.601 18.281 1.00 16.56 76 ARG A CA 1
ATOM 615 C C . ARG A 1 76 ? 22.470 2.001 16.909 1.00 17.01 76 ARG A C 1
ATOM 616 O O . ARG A 1 76 ? 23.344 2.282 16.061 1.00 19.04 76 ARG A O 1
ATOM 624 N N . ALA A 1 77 ? 21.498 1.116 16.663 1.00 15.70 77 ALA A N 1
ATOM 625 C CA . ALA A 1 77 ? 21.329 0.466 15.348 1.00 15.71 77 ALA A CA 1
ATOM 626 C C . ALA A 1 77 ? 20.661 1.405 14.342 1.00 16.39 77 ALA A C 1
ATOM 627 O O . ALA A 1 77 ? 20.047 2.390 14.740 1.00 19.38 77 ALA A O 1
ATOM 629 N N . THR A 1 78 ? 20.823 1.119 13.057 1.00 15.98 78 THR A N 1
ATOM 630 C CA . THR A 1 78 ? 20.161 1.885 11.968 1.00 14.98 78 THR A CA 1
ATOM 631 C C . THR A 1 78 ? 19.312 0.936 11.158 1.00 13.86 78 THR A C 1
ATOM 632 O O . THR A 1 78 ? 19.666 -0.238 10.932 1.00 14.96 78 THR A O 1
ATOM 636 N N . VAL A 1 79 ? 18.126 1.427 10.744 1.00 12.68 79 VAL A N 1
ATOM 637 C CA . VAL A 1 79 ? 17.269 0.719 9.840 1.00 12.75 79 VAL A CA 1
ATOM 638 C C . VAL A 1 79 ? 17.251 1.426 8.516 1.00 12.74 79 VAL A C 1
ATOM 639 O O . VAL A 1 79 ? 16.936 2.594 8.419 1.00 13.05 79 VAL A O 1
ATOM 643 N N . TYR A 1 80 ? 17.574 0.679 7.478 1.00 12.43 80 TYR A N 1
ATOM 644 C CA . TYR A 1 80 ? 17.458 1.134 6.110 1.00 12.28 80 TYR A CA 1
ATOM 645 C C . TYR A 1 80 ? 16.249 0.482 5.480 1.00 11.76 80 TYR A C 1
ATOM 646 O O . TYR A 1 80 ? 15.948 -0.653 5.729 1.00 12.16 80 TYR A O 1
ATOM 655 N N . THR A 1 81 ? 15.569 1.243 4.639 1.00 11.69 81 THR A N 1
ATOM 656 C CA . THR A 1 81 ? 14.378 0.741 3.983 1.00 12.38 81 THR A CA 1
ATOM 657 C C . THR A 1 81 ? 14.235 1.303 2.571 1.00 11.79 81 THR A C 1
ATOM 658 O O . THR A 1 81 ? 14.572 2.445 2.337 1.00 12.60 81 THR A O 1
ATOM 662 N N . SER A 1 82 ? 13.749 0.485 1.634 1.00 10.85 82 SER A N 1
ATOM 663 C CA . SER A 1 82 ? 13.493 0.991 0.287 1.00 11.75 82 SER A CA 1
ATOM 664 C C . SER A 1 82 ? 12.367 2.005 0.246 1.00 12.20 82 SER A C 1
ATOM 665 O O . SER A 1 82 ? 12.379 2.925 -0.543 1.00 14.51 82 SER A O 1
ATOM 668 N N . GLY A 1 83 ? 11.363 1.806 1.091 1.00 11.26 83 GLY A N 1
ATOM 669 C CA . GLY A 1 83 ? 10.203 2.687 1.174 1.00 11.92 83 GLY A CA 1
ATOM 670 C C . GLY A 1 83 ? 10.007 3.111 2.616 1.00 11.75 83 GLY A C 1
ATOM 671 O O . GLY A 1 83 ? 10.010 2.309 3.509 1.00 12.68 83 GLY A O 1
ATOM 672 N N . GLU A 1 84 ? 9.810 4.384 2.830 1.00 11.38 84 GLU A N 1
ATOM 673 C CA . GLU A 1 84 ? 9.550 4.920 4.147 1.00 10.87 84 GLU A CA 1
ATOM 674 C C . GLU A 1 84 ? 8.466 4.102 4.883 1.00 11.01 84 GLU A C 1
ATOM 675 O O . GLU A 1 84 ? 7.408 3.858 4.320 1.00 10.81 84 GLU A O 1
ATOM 681 N N . HIS A 1 85 ? 8.735 3.854 6.158 1.00 10.04 85 HIS A N 1
ATOM 682 C CA . HIS A 1 85 ? 7.817 3.099 7.023 1.00 10.24 85 HIS A CA 1
ATOM 683 C C . HIS A 1 85 ? 6.402 3.631 6.949 1.00 10.69 85 HIS A C 1
ATOM 684 O O . HIS A 1 85 ? 6.142 4.853 7.099 1.00 10.39 85 HIS A O 1
ATOM 691 N N . CYS A 1 86 ? 5.423 2.741 6.876 1.00 9.81 86 CYS A N 1
ATOM 692 C CA . CYS A 1 86 ? 4.038 3.069 7.154 1.00 9.89 86 CYS A CA 1
ATOM 693 C C . CYS A 1 86 ? 3.892 3.355 8.647 1.00 9.16 86 CYS A C 1
ATOM 694 O O . CYS A 1 86 ? 4.776 3.074 9.437 1.00 8.89 86 CYS A O 1
ATOM 697 N N . PRO A 1 87 ? 2.723 3.870 9.049 1.00 9.29 87 PRO A N 1
ATOM 698 C CA . PRO A 1 87 ? 2.587 4.180 10.475 1.00 9.76 87 PRO A CA 1
ATOM 699 C C . PRO A 1 87 ? 2.736 3.006 11.396 1.00 9.51 87 PRO A C 1
ATOM 700 O O . PRO A 1 87 ? 3.173 3.146 12.547 1.00 10.08 87 PRO A O 1
ATOM 704 N N . MET A 1 88 ? 2.319 1.828 10.937 1.00 8.93 88 MET A N 1
ATOM 705 C CA . MET A 1 88 ? 2.454 0.634 11.759 1.00 9.15 88 MET A CA 1
ATOM 706 C C . MET A 1 88 ? 3.905 0.421 12.126 1.00 9.23 88 MET A C 1
ATOM 707 O O . MET A 1 88 ? 4.276 0.170 13.287 1.00 9.99 88 MET A O 1
ATOM 712 N N . CYS A 1 89 ? 4.728 0.480 11.079 1.00 9.47 89 CYS A N 1
ATOM 713 C CA . CYS A 1 89 ? 6.163 0.180 11.221 1.00 10.25 89 CYS A CA 1
ATOM 714 C C . CYS A 1 89 ? 6.919 1.288 11.900 1.00 10.20 89 CYS A C 1
ATOM 715 O O . CYS A 1 89 ? 7.829 1.014 12.669 1.00 10.61 89 CYS A O 1
ATOM 718 N N . ALA A 1 90 ? 6.570 2.533 11.613 1.00 9.75 90 ALA A N 1
ATOM 719 C CA . ALA A 1 90 ? 7.215 3.673 12.317 1.00 9.70 90 ALA A CA 1
ATOM 720 C C . ALA A 1 90 ? 6.957 3.576 13.813 1.00 9.73 90 ALA A C 1
ATOM 721 O O . ALA A 1 90 ? 7.826 3.804 14.636 1.00 10.18 90 ALA A O 1
ATOM 723 N N . ALA A 1 91 ? 5.708 3.292 14.181 1.00 9.18 91 ALA A N 1
ATOM 724 C CA . ALA A 1 91 ? 5.377 3.199 15.573 1.00 8.96 91 ALA A CA 1
ATOM 725 C C . ALA A 1 91 ? 6.103 2.033 16.238 1.00 9.33 91 ALA A C 1
ATOM 726 O O . ALA A 1 91 ? 6.609 2.150 17.361 1.00 9.24 91 ALA A O 1
ATOM 728 N N . ALA A 1 92 ? 6.146 0.873 15.567 1.00 9.29 92 ALA A N 1
ATOM 729 C CA . ALA A 1 92 ? 6.845 -0.281 16.150 1.00 9.86 92 ALA A CA 1
ATOM 730 C C . ALA A 1 92 ? 8.329 0.061 16.414 1.00 9.94 92 ALA A C 1
ATOM 731 O O . ALA A 1 92 ? 8.879 -0.323 17.441 1.00 10.30 92 ALA A O 1
ATOM 733 N N . HIS A 1 93 ? 8.959 0.729 15.471 1.00 9.89 93 HIS A N 1
ATOM 734 C CA . HIS A 1 93 ? 10.374 1.125 15.593 1.00 10.28 93 HIS A CA 1
ATOM 735 C C . HIS A 1 93 ? 10.567 1.992 16.827 1.00 10.80 93 HIS A C 1
ATOM 736 O O . HIS A 1 93 ? 11.506 1.770 17.617 1.00 11.98 93 HIS A O 1
ATOM 743 N N . ALA A 1 94 ? 9.710 2.974 17.001 1.00 10.50 94 ALA A N 1
ATOM 744 C CA . ALA A 1 94 ? 9.751 3.813 18.188 1.00 10.78 94 ALA A CA 1
ATOM 745 C C . ALA A 1 94 ? 9.488 3.040 19.448 1.00 10.83 94 ALA A C 1
ATOM 746 O O . ALA A 1 94 ? 10.180 3.251 20.457 1.00 11.12 94 ALA A O 1
ATOM 748 N N . TRP A 1 95 ? 8.493 2.151 19.485 1.00 9.53 95 TRP A N 1
ATOM 749 C CA . TRP A 1 95 ? 8.237 1.400 20.684 1.00 9.95 95 TRP A CA 1
ATOM 750 C C . TRP A 1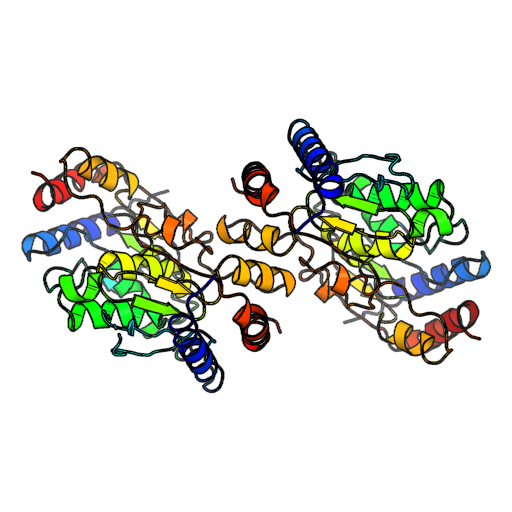 95 ? 9.437 0.607 21.158 1.00 10.53 95 TRP A C 1
ATOM 751 O O . TRP A 1 95 ? 9.717 0.555 22.349 1.00 11.03 95 TRP A O 1
ATOM 762 N N . VAL A 1 96 ? 10.158 -0.022 20.234 1.00 11.03 96 VAL A N 1
ATOM 763 C CA . VAL A 1 96 ? 11.272 -0.876 20.638 1.00 11.20 96 VAL A CA 1
ATOM 764 C C . VAL A 1 96 ? 12.554 -0.031 20.786 1.00 11.45 96 VAL A C 1
ATOM 765 O O . VAL A 1 96 ? 13.575 -0.590 21.255 1.00 13.84 96 VAL A O 1
ATOM 769 N N . GLY A 1 97 ? 12.542 1.247 20.515 1.00 11.54 97 GLY A N 1
ATOM 770 C CA . GLY A 1 97 ? 13.728 2.085 20.741 1.00 11.96 97 GLY A CA 1
ATOM 771 C C . GLY A 1 97 ? 14.852 1.854 19.778 1.00 13.28 97 GLY A C 1
ATOM 772 O O . GLY A 1 97 ? 16.014 2.067 20.161 1.00 14.08 97 GLY A O 1
ATOM 773 N N . LEU A 1 98 ? 14.550 1.596 18.527 1.00 12.09 98 LEU A N 1
ATOM 774 C CA . LEU A 1 98 ? 15.579 1.593 17.507 1.00 12.46 98 LEU A CA 1
ATOM 775 C C . LEU A 1 98 ? 16.036 2.998 17.162 1.00 13.42 98 LEU A C 1
ATOM 776 O O . LEU A 1 98 ? 15.419 4.003 17.520 1.00 15.70 98 LEU A O 1
ATOM 781 N N . GLY A 1 99 ? 17.159 3.065 16.447 1.00 14.02 99 GLY A N 1
ATOM 782 C CA . GLY A 1 99 ? 17.841 4.319 16.169 1.00 14.76 99 GLY A CA 1
ATOM 783 C C . GLY A 1 99 ? 17.425 4.963 14.866 1.00 14.94 99 GLY A C 1
ATOM 784 O O . GLY A 1 99 ? 16.266 5.089 14.558 1.00 15.39 99 GLY A O 1
ATOM 785 N N . ARG A 1 100 ? 18.381 5.445 14.089 1.00 13.81 100 ARG A N 1
ATOM 786 C CA . ARG A 1 100 ? 18.129 6.179 12.868 1.00 14.05 100 ARG A CA 1
ATOM 787 C C . ARG A 1 100 ? 17.431 5.310 11.788 1.00 13.21 100 ARG A C 1
ATOM 788 O O . ARG A 1 100 ? 17.669 4.117 11.720 1.00 14.42 100 ARG A O 1
ATOM 796 N N . ILE A 1 101 ? 16.565 5.943 11.021 1.00 12.98 101 ILE A N 1
ATOM 797 C CA . ILE A 1 101 ? 15.965 5.351 9.816 1.00 12.44 101 ILE A CA 1
ATOM 798 C C . ILE A 1 101 ? 16.482 6.119 8.606 1.00 12.16 101 ILE A C 1
ATOM 799 O O . ILE A 1 101 ? 16.475 7.352 8.591 1.00 13.45 101 ILE A O 1
ATOM 804 N N . VAL A 1 102 ? 16.851 5.361 7.586 1.00 12.63 102 VAL A N 1
ATOM 805 C CA . VAL A 1 102 ? 17.187 5.925 6.281 1.00 12.68 102 VAL A CA 1
ATOM 806 C C . VAL A 1 102 ? 16.275 5.272 5.231 1.00 12.05 102 VAL A C 1
ATOM 807 O O . VAL A 1 102 ? 16.263 4.035 5.167 1.00 12.40 102 VAL A O 1
ATOM 811 N N . TYR A 1 103 ? 15.580 6.063 4.431 1.00 12.22 103 TYR A N 1
ATOM 812 C CA . TYR A 1 103 ? 14.725 5.488 3.422 1.00 12.17 103 TYR A CA 1
ATOM 813 C C . TYR A 1 103 ? 15.098 5.959 2.002 1.00 12.55 103 TYR A C 1
ATOM 814 O O . TYR A 1 103 ? 15.506 7.127 1.819 1.00 13.39 103 TYR A O 1
ATOM 823 N N . ALA A 1 104 ? 14.846 5.111 1.022 1.00 12.01 104 ALA A N 1
ATOM 824 C CA . ALA A 1 104 ? 15.179 5.460 -0.373 1.00 11.98 104 ALA A CA 1
ATOM 825 C C . ALA A 1 104 ? 14.138 6.283 -0.986 1.00 12.62 104 ALA A C 1
ATOM 826 O O . ALA A 1 104 ? 14.467 7.215 -1.741 1.00 14.06 104 ALA A O 1
ATOM 828 N N . THR A 1 105 ? 12.843 5.971 -0.786 1.00 12.51 105 THR A N 1
ATOM 829 C CA . THR A 1 105 ? 11.729 6.691 -1.309 1.00 12.76 105 THR A CA 1
ATOM 830 C C . THR A 1 105 ? 10.740 7.017 -0.209 1.00 12.04 105 THR A C 1
ATOM 831 O O . THR A 1 105 ? 10.583 6.204 0.719 1.00 12.09 105 THR A O 1
ATOM 835 N N . SER A 1 106 ? 10.140 8.202 -0.257 1.00 12.15 106 SER A N 1
ATOM 836 C CA . SER A 1 106 ? 9.184 8.605 0.793 1.00 11.90 106 SER A CA 1
ATOM 837 C C . SER A 1 106 ? 7.844 7.977 0.581 1.00 12.02 106 SER A C 1
ATOM 838 O O . SER A 1 106 ? 7.488 7.531 -0.503 1.00 11.99 106 SER A O 1
ATOM 841 N N . SER A 1 107 ? 7.072 7.954 1.654 1.00 12.26 107 SER A N 1
ATOM 842 C CA A SER A 1 107 ? 5.718 7.450 1.524 0.59 12.46 107 SER A CA 1
ATOM 843 C CA B SER A 1 107 ? 5.687 7.578 1.645 0.41 12.39 107 SER A CA 1
ATOM 844 C C . SER A 1 107 ? 4.840 8.426 0.702 1.00 11.90 107 SER A C 1
ATOM 845 O O . SER A 1 107 ? 3.906 7.996 0.039 1.00 13.30 107 SER A O 1
ATOM 850 N N . ALA A 1 108 ? 5.170 9.717 0.693 1.00 13.09 108 ALA A N 1
ATOM 851 C CA . ALA A 1 108 ? 4.503 10.667 -0.229 1.00 13.47 108 ALA A CA 1
ATOM 852 C C . ALA A 1 108 ? 4.782 10.306 -1.694 1.00 13.34 108 ALA A C 1
ATOM 853 O O . ALA A 1 108 ? 3.896 10.411 -2.542 1.00 14.87 108 ALA A O 1
ATOM 855 N N . GLN A 1 109 ? 5.997 9.895 -2.006 1.00 12.31 109 GLN A N 1
ATOM 856 C CA . GLN A 1 109 ? 6.327 9.509 -3.370 1.00 12.49 109 GLN A CA 1
ATOM 857 C C . GLN A 1 109 ? 5.506 8.279 -3.759 1.00 12.83 109 GLN A C 1
ATOM 858 O O . GLN A 1 109 ? 4.839 8.288 -4.830 1.00 12.15 109 GLN A O 1
ATOM 864 N N . LEU A 1 110 ? 5.501 7.236 -2.905 1.00 11.93 110 LEU A N 1
ATOM 865 C CA . LEU A 1 110 ? 4.672 6.087 -3.216 1.00 12.79 110 LEU A CA 1
ATOM 866 C C . LEU A 1 110 ? 3.203 6.440 -3.384 1.00 12.46 110 LEU A C 1
ATOM 867 O O . LEU A 1 110 ? 2.558 6.029 -4.351 1.00 12.56 110 LEU A O 1
ATOM 872 N N . GLY A 1 111 ? 2.673 7.213 -2.443 1.00 12.40 111 GLY A N 1
ATOM 873 C CA . GLY A 1 111 ? 1.274 7.577 -2.552 1.00 12.45 111 GLY A CA 1
ATOM 874 C C . GLY A 1 111 ? 0.915 8.294 -3.834 1.00 12.76 111 GLY A C 1
ATOM 875 O O . GLY A 1 111 ? -0.125 8.045 -4.424 1.00 13.00 111 GLY A O 1
ATOM 876 N N . GLY A 1 112 ? 1.814 9.176 -4.274 1.00 11.99 112 GLY A N 1
ATOM 877 C CA . GLY A 1 112 ? 1.596 9.910 -5.507 1.00 12.67 112 GLY A CA 1
ATOM 878 C C . GLY A 1 112 ? 1.617 9.000 -6.729 1.00 12.84 112 GLY A C 1
ATOM 879 O O . GLY A 1 112 ? 0.782 9.120 -7.630 1.00 13.69 112 GLY A O 1
ATOM 880 N N . TRP A 1 113 ? 2.541 8.041 -6.736 1.00 12.15 113 TRP A N 1
ATOM 881 C CA . TRP A 1 113 ? 2.620 7.083 -7.850 1.00 13.05 113 TRP A CA 1
ATOM 882 C C . TRP A 1 113 ? 1.394 6.191 -7.919 1.00 12.00 113 TRP A C 1
ATOM 883 O O . TRP A 1 113 ? 0.855 5.962 -8.989 1.00 12.92 113 TRP A O 1
ATOM 894 N N . LEU A 1 114 ? 0.937 5.713 -6.760 1.00 12.41 114 LEU A N 1
ATOM 895 C CA . LEU A 1 114 ? -0.282 4.930 -6.704 1.00 12.77 114 LEU A CA 1
ATOM 896 C C . LEU A 1 114 ? -1.478 5.699 -7.280 1.00 13.61 114 LEU A C 1
ATOM 897 O O . LEU A 1 114 ? -2.264 5.180 -8.052 1.00 15.70 114 LEU A O 1
ATOM 902 N N . THR A 1 115 ? -1.610 6.967 -6.911 1.00 14.24 115 THR A N 1
ATOM 903 C CA . THR A 1 115 ? -2.732 7.782 -7.401 1.00 15.57 115 THR A CA 1
ATOM 904 C C . THR A 1 115 ? -2.643 7.924 -8.924 1.00 14.92 115 THR A C 1
ATOM 905 O O . THR A 1 115 ? -3.653 7.867 -9.643 1.00 16.29 115 THR A O 1
ATOM 909 N N . GLU A 1 116 ? -1.434 8.106 -9.456 1.00 14.47 116 GLU A N 1
ATOM 910 C CA A GLU A 1 116 ? -1.189 8.222 -10.912 0.49 16.18 116 GLU A CA 1
ATOM 911 C CA B GLU A 1 116 ? -1.295 8.277 -10.871 0.51 15.52 116 GLU A CA 1
ATOM 912 C C . GLU A 1 116 ? -1.742 7.001 -11.609 1.00 16.29 116 GLU A C 1
ATOM 913 O O . GLU A 1 116 ? -2.375 7.102 -12.690 1.00 19.14 116 GLU A O 1
ATOM 924 N N . TRP A 1 117 ? -1.510 5.822 -11.037 1.00 14.63 117 TRP A N 1
ATOM 925 C CA . TRP A 1 117 ? -1.922 4.558 -11.630 1.00 15.01 117 TRP A CA 1
ATOM 926 C C . TRP A 1 117 ? -3.415 4.261 -11.448 1.00 16.12 117 TRP A C 1
ATOM 927 O O . TRP A 1 117 ? -3.909 3.337 -12.053 1.00 17.38 117 TRP A O 1
ATOM 938 N N . GLY A 1 118 ? -4.102 5.038 -10.640 1.00 17.49 118 GLY A N 1
ATOM 939 C CA . GLY A 1 118 ? -5.454 4.647 -10.225 1.00 1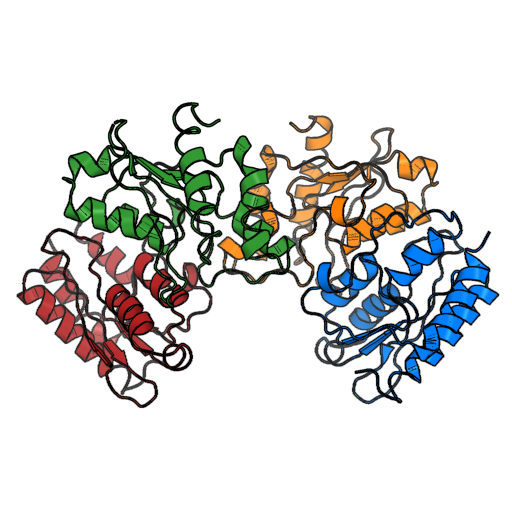8.07 118 GLY A CA 1
ATOM 940 C C . GLY A 1 118 ? -5.459 3.418 -9.385 1.00 17.54 118 GLY A C 1
ATOM 941 O O . GLY A 1 118 ? -6.461 2.702 -9.349 1.00 19.82 118 GLY A O 1
ATOM 942 N N . ALA A 1 119 ? -4.343 3.105 -8.713 1.00 18.69 119 ALA A N 1
ATOM 943 C CA . ALA A 1 119 ? -4.257 1.950 -7.841 1.00 18.33 119 ALA A CA 1
ATOM 944 C C . ALA A 1 119 ? -4.958 2.323 -6.523 1.00 19.56 119 ALA A C 1
ATOM 945 O O . ALA A 1 119 ? -5.020 3.499 -6.152 1.00 21.06 119 ALA A O 1
ATOM 947 N N . GLN A 1 120 ? -5.449 1.295 -5.854 1.00 20.94 120 GLN A N 1
ATOM 948 C CA . GLN A 1 120 ? -6.135 1.447 -4.567 1.00 23.55 120 GLN A CA 1
ATOM 949 C C . GLN A 1 120 ? -5.158 2.086 -3.542 1.00 20.78 120 GLN A C 1
ATOM 950 O O . GLN A 1 120 ? -4.068 1.573 -3.344 1.00 21.45 120 GLN A O 1
ATOM 952 N N . ALA A 1 121 ? -5.534 3.206 -2.927 1.00 20.06 121 ALA A N 1
ATOM 953 C CA . ALA A 1 121 ? -4.701 3.794 -1.859 1.00 18.83 121 ALA A CA 1
ATOM 954 C C . ALA A 1 121 ? -4.614 2.808 -0.700 1.00 17.76 121 ALA A C 1
ATOM 955 O O . ALA A 1 121 ? -5.579 2.140 -0.452 1.00 19.72 121 ALA A O 1
ATOM 957 N N . PRO A 1 122 ? -3.462 2.817 -0.012 1.00 18.16 122 PRO A N 1
ATOM 958 C CA . PRO A 1 122 ? -3.341 2.073 1.252 1.00 18.41 122 PRO A CA 1
ATOM 959 C C . PRO A 1 122 ? -4.514 2.490 2.221 1.00 16.90 122 PRO A C 1
ATOM 960 O O . PRO A 1 122 ? -4.988 3.657 2.179 1.00 15.60 122 PRO A O 1
ATOM 964 N N . PRO A 1 123 ? -4.997 1.572 3.092 1.00 15.06 123 PRO A N 1
ATOM 965 C CA . PRO A 1 123 ? -5.988 1.947 4.089 1.00 13.75 123 PRO A CA 1
ATOM 966 C C . PRO A 1 123 ? -5.374 2.700 5.320 1.00 12.38 123 PRO A C 1
ATOM 967 O O . PRO A 1 123 ? -6.097 2.971 6.283 1.00 13.45 123 PRO A O 1
ATOM 971 N N . VAL A 1 124 ? -4.079 2.951 5.246 1.00 11.91 124 VAL A N 1
ATOM 972 C CA . VAL A 1 124 ? -3.375 3.756 6.197 1.00 12.94 124 VAL A CA 1
ATOM 973 C C . VAL A 1 124 ? -2.925 5.014 5.527 1.00 12.77 124 VAL A C 1
ATOM 974 O O . VAL A 1 124 ? -2.547 4.993 4.329 1.00 13.72 124 VAL A O 1
ATOM 978 N N . ALA A 1 125 ? -2.964 6.133 6.249 1.00 11.89 125 ALA A N 1
ATOM 979 C CA . ALA A 1 125 ? -2.434 7.376 5.767 1.00 12.23 125 ALA A CA 1
ATOM 980 C C . ALA A 1 125 ? -0.942 7.286 5.606 1.00 11.76 125 ALA A C 1
ATOM 981 O O . ALA A 1 125 ? -0.231 6.604 6.367 1.00 11.76 125 ALA A O 1
ATOM 983 N N . THR A 1 126 ? -0.420 8.027 4.612 1.00 11.63 126 THR A N 1
ATOM 984 C CA . THR A 1 126 ? 1.000 8.060 4.319 1.00 12.07 126 THR A CA 1
ATOM 985 C C . THR A 1 126 ? 1.688 9.097 5.199 1.00 12.48 126 THR A C 1
ATOM 986 O O . THR A 1 126 ? 2.325 10.032 4.748 1.00 14.76 126 THR A O 1
ATOM 990 N N . LEU A 1 127 ? 1.575 8.914 6.503 1.00 11.80 127 LEU A N 1
ATOM 991 C CA . LEU A 1 127 ? 2.133 9.878 7.465 1.00 11.09 127 LEU A CA 1
ATOM 992 C C . LEU A 1 127 ? 3.626 9.832 7.433 1.00 11.44 127 LEU A C 1
ATOM 993 O O . LEU A 1 127 ? 4.204 8.730 7.484 1.00 11.96 127 LEU A O 1
ATOM 998 N N . PRO A 1 128 ? 4.322 10.960 7.429 1.00 11.41 128 PRO A N 1
ATOM 999 C CA . PRO A 1 128 ? 5.755 10.907 7.617 1.00 12.35 128 PRO A CA 1
ATOM 1000 C C . PRO A 1 128 ? 6.132 10.269 8.924 1.00 11.13 128 PRO A C 1
ATOM 1001 O O . PRO A 1 128 ? 5.406 10.423 9.925 1.00 11.71 128 PRO A O 1
ATOM 1005 N N . ILE A 1 129 ? 7.265 9.599 8.988 1.00 10.45 129 ILE A N 1
ATOM 1006 C CA . ILE A 1 129 ? 7.697 8.916 10.196 1.00 11.25 129 ILE A CA 1
ATOM 1007 C C . ILE A 1 129 ? 7.573 9.820 11.411 1.00 10.83 129 ILE A C 1
ATOM 1008 O O . ILE A 1 129 ? 7.093 9.346 12.453 1.00 11.00 129 ILE A O 1
ATOM 1013 N N . ASN A 1 130 ? 8.049 11.051 11.336 1.00 11.31 130 ASN A N 1
ATOM 1014 C CA . ASN A 1 130 ? 8.075 11.856 12.556 1.00 11.63 130 ASN A CA 1
ATOM 1015 C C . ASN A 1 130 ? 6.714 12.332 13.022 1.00 11.60 130 ASN A C 1
ATOM 1016 O O . ASN A 1 130 ? 6.597 12.775 14.198 1.00 13.13 130 ASN A O 1
ATOM 1021 N N . THR A 1 131 ? 5.675 12.255 12.224 1.00 11.16 131 THR A N 1
ATOM 1022 C CA . THR A 1 131 ? 4.318 12.483 12.735 1.00 11.29 131 THR A CA 1
ATOM 1023 C C . THR A 1 131 ? 3.924 11.392 13.696 1.00 11.53 131 THR A C 1
ATOM 1024 O O . THR A 1 131 ? 3.183 11.605 14.645 1.00 11.77 131 THR A O 1
ATOM 1028 N N . VAL A 1 132 ? 4.369 10.160 13.429 1.00 10.69 132 VAL A N 1
ATOM 1029 C CA . VAL A 1 132 ? 4.086 8.995 14.259 1.00 10.75 132 VAL A CA 1
ATOM 1030 C C . VAL A 1 132 ? 5.049 8.848 15.407 1.00 10.40 132 VAL A C 1
ATOM 1031 O O . VAL A 1 132 ? 4.669 8.427 16.519 1.00 10.92 132 VAL A O 1
ATOM 1035 N N . ALA A 1 133 ? 6.323 9.065 15.132 1.00 10.51 133 ALA A N 1
ATOM 1036 C CA . ALA A 1 133 ? 7.467 8.744 16.030 1.00 12.15 133 ALA A CA 1
ATOM 1037 C C . ALA A 1 133 ? 8.303 10.036 16.139 1.00 13.15 133 ALA A C 1
ATOM 1038 O O . ALA A 1 133 ? 9.273 10.197 15.390 1.00 12.17 133 ALA A O 1
ATOM 1040 N N . PRO A 1 134 ? 7.928 10.960 17.032 1.00 13.53 134 PRO A N 1
ATOM 1041 C CA . PRO A 1 134 ? 8.516 12.279 16.969 1.00 14.19 134 PRO A CA 1
ATOM 1042 C C . PRO A 1 134 ? 10.005 12.336 17.238 1.00 14.64 134 PRO A C 1
ATOM 1043 O O . PRO A 1 134 ? 10.651 13.271 16.770 1.00 17.70 134 PRO A O 1
ATOM 1047 N N . GLY A 1 135 ? 10.529 11.415 18.001 1.00 14.09 135 GLY A N 1
ATOM 1048 C CA . GLY A 1 135 ? 11.939 11.439 18.411 1.00 16.07 135 GLY A CA 1
ATOM 1049 C C . GLY A 1 135 ? 12.907 10.726 17.496 1.00 16.76 135 GLY A C 1
ATOM 1050 O O . GLY A 1 135 ? 14.124 10.728 17.744 1.00 20.24 135 GLY A O 1
ATOM 1051 N N . VAL A 1 136 ? 12.423 10.067 16.450 1.00 15.58 136 VAL A N 1
ATOM 1052 C CA . VAL A 1 136 ? 13.336 9.255 15.617 1.00 15.58 136 VAL A CA 1
ATOM 1053 C C . VAL A 1 136 ? 14.105 10.120 14.629 1.00 15.38 136 VAL A C 1
ATOM 1054 O O . VAL A 1 136 ? 13.565 11.009 14.022 1.00 15.85 136 VAL A O 1
ATOM 1058 N N . VAL A 1 137 ? 15.404 9.851 14.458 1.00 16.04 137 VAL A N 1
ATOM 1059 C CA . VAL A 1 137 ? 16.196 10.519 13.476 1.00 16.47 137 VAL A CA 1
ATOM 1060 C C . VAL A 1 137 ? 15.949 9.847 12.094 1.00 14.49 137 VAL A C 1
ATOM 1061 O O . VAL A 1 137 ? 16.148 8.646 11.960 1.00 15.36 137 VAL A O 1
ATOM 1065 N N . VAL A 1 138 ? 15.493 10.635 11.151 1.00 15.13 138 VAL A N 1
ATOM 1066 C CA . VAL A 1 138 ? 15.107 10.111 9.810 1.00 15.85 138 VAL A CA 1
ATOM 1067 C C . VAL A 1 138 ? 15.848 10.850 8.702 1.00 15.79 138 VAL A C 1
ATOM 1068 O O . VAL A 1 138 ? 15.905 12.098 8.711 1.00 17.37 138 VAL A O 1
ATOM 1072 N N . ASP A 1 139 ? 16.445 10.092 7.779 1.00 14.60 139 ASP A N 1
ATOM 1073 C CA . ASP A 1 139 ? 17.047 10.683 6.587 1.00 16.33 139 ASP A CA 1
ATOM 1074 C C . ASP A 1 139 ? 16.434 10.028 5.365 1.00 15.32 139 ASP A C 1
ATOM 1075 O O . ASP A 1 139 ? 16.069 8.846 5.387 1.00 16.63 139 ASP A O 1
ATOM 1080 N N . GLY A 1 140 ? 16.325 10.781 4.292 1.00 16.38 140 GLY A N 1
ATOM 1081 C CA . GLY A 1 140 ? 15.786 10.308 3.018 1.00 16.95 140 GLY A CA 1
ATOM 1082 C C . GLY A 1 140 ? 14.938 11.375 2.424 1.00 16.91 140 GLY A C 1
ATOM 1083 O O . GLY A 1 140 ? 14.616 12.364 3.083 1.00 19.47 140 GLY A O 1
ATOM 1084 N N . PRO A 1 141 ? 14.506 11.211 1.179 1.00 17.61 141 PRO A N 1
ATOM 1085 C CA . PRO A 1 141 ? 14.784 10.113 0.301 1.00 16.80 141 PRO A CA 1
ATOM 1086 C C . PRO A 1 141 ? 16.133 10.190 -0.420 1.00 18.02 141 PRO A C 1
ATOM 1087 O O . PRO A 1 141 ? 16.866 11.192 -0.235 1.00 21.71 141 PRO A O 1
ATOM 1091 N N . ALA A 1 142 ? 16.486 9.177 -1.195 1.00 17.41 142 ALA A N 1
ATOM 1092 C CA . ALA A 1 142 ? 17.758 9.181 -1.949 1.00 17.97 142 ALA A CA 1
ATOM 1093 C C . ALA A 1 142 ? 17.415 9.370 -3.421 1.00 19.97 142 ALA A C 1
ATOM 1094 O O . ALA A 1 142 ? 16.860 8.445 -4.054 1.00 18.92 142 ALA A O 1
ATOM 1096 N N . GLU A 1 143 ? 17.685 10.562 -3.967 1.00 20.56 143 GLU A N 1
ATOM 1097 C CA . GLU A 1 143 ? 17.376 10.869 -5.368 1.00 21.92 143 GLU A CA 1
ATOM 1098 C C . GLU A 1 143 ? 17.876 9.833 -6.350 1.00 20.51 143 GLU A C 1
ATOM 1099 O O . GLU A 1 143 ? 17.158 9.535 -7.327 1.00 21.14 143 GLU A O 1
ATOM 1101 N N . GLU A 1 144 ? 19.036 9.247 -6.110 1.00 20.07 144 GLU A N 1
ATOM 1102 C CA . GLU A 1 144 ? 19.672 8.271 -6.994 1.00 23.27 144 GLU A CA 1
ATOM 1103 C C . GLU A 1 144 ? 18.863 7.032 -7.209 1.00 20.78 144 GLU A C 1
ATOM 1104 O O . GLU A 1 144 ? 19.068 6.300 -8.171 1.00 21.31 144 GLU A O 1
ATOM 1110 N N . LEU A 1 145 ? 17.971 6.730 -6.253 1.00 17.24 145 LEU A N 1
ATOM 1111 C CA . LEU A 1 145 ? 17.190 5.514 -6.291 1.00 16.89 145 LEU A CA 1
ATOM 1112 C C . LEU A 1 145 ? 15.734 5.754 -6.585 1.00 15.93 145 LEU A C 1
ATOM 1113 O O . LEU A 1 145 ? 14.969 4.777 -6.624 1.00 16.62 145 LEU A O 1
ATOM 1118 N N . ALA A 1 146 ? 15.318 6.975 -6.848 1.00 15.79 146 ALA A N 1
ATOM 1119 C CA . ALA A 1 146 ? 13.909 7.304 -7.172 1.00 16.11 146 ALA A CA 1
ATOM 1120 C C . ALA A 1 146 ? 13.376 6.525 -8.371 1.00 16.12 146 ALA A C 1
ATOM 1121 O O . ALA A 1 146 ? 12.304 5.872 -8.271 1.00 16.99 146 ALA A O 1
ATOM 1123 N N . GLU A 1 147 ? 14.106 6.556 -9.472 1.00 17.52 147 GLU A N 1
ATOM 1124 C CA . GLU A 1 147 ? 13.659 5.894 -10.671 1.00 17.47 147 GLU A CA 1
ATOM 1125 C C . GLU A 1 147 ? 13.598 4.391 -10.519 1.00 16.24 147 GLU A C 1
ATOM 1126 O O . GLU A 1 147 ? 12.602 3.769 -10.927 1.00 15.32 147 GLU A O 1
ATOM 1132 N N . THR A 1 148 ? 14.632 3.799 -9.903 1.00 15.12 148 THR A N 1
ATOM 1133 C CA . THR A 1 148 ? 14.663 2.389 -9.694 1.00 15.74 148 THR A CA 1
ATOM 1134 C C . THR A 1 148 ? 13.432 1.905 -8.891 1.00 14.26 148 THR A C 1
ATOM 1135 O O . THR A 1 148 ? 12.763 0.937 -9.226 1.00 14.66 148 THR A O 1
ATOM 1139 N N . MET A 1 149 ? 13.152 2.619 -7.812 1.00 14.43 149 MET A N 1
ATOM 1140 C CA . MET A 1 149 ? 11.965 2.292 -7.011 1.00 13.56 149 MET A CA 1
ATOM 1141 C C . MET A 1 149 ? 10.652 2.541 -7.698 1.00 12.64 149 MET A C 1
ATOM 1142 O O . MET A 1 149 ? 9.736 1.743 -7.588 1.00 13.09 149 MET A O 1
ATOM 1147 N N . HIS A 1 150 ? 10.552 3.649 -8.452 1.00 12.32 150 HIS A N 1
ATOM 1148 C CA . HIS A 1 150 ? 9.389 3.868 -9.284 1.00 12.31 150 HIS A CA 1
ATOM 1149 C C . HIS A 1 150 ? 9.125 2.664 -10.186 1.00 12.61 150 HIS A C 1
ATOM 1150 O O . HIS A 1 150 ? 7.968 2.239 -10.313 1.00 12.08 150 HIS A O 1
ATOM 1157 N N . ASN A 1 151 ? 10.197 2.139 -10.802 1.00 13.14 151 ASN A N 1
ATOM 1158 C CA . ASN A 1 151 ? 10.020 0.988 -11.690 1.00 12.55 151 ASN A CA 1
ATOM 1159 C C . ASN A 1 151 ? 9.587 -0.262 -10.965 1.00 12.99 151 ASN A C 1
ATOM 1160 O O . ASN A 1 151 ? 8.719 -0.994 -11.485 1.00 12.17 151 ASN A O 1
ATOM 1165 N N . LEU A 1 152 ? 10.128 -0.571 -9.784 1.00 13.01 152 LEU A N 1
ATOM 1166 C CA . LEU A 1 152 ? 9.679 -1.703 -9.006 1.00 12.95 152 LEU A CA 1
ATOM 1167 C C . LEU A 1 152 ? 8.233 -1.579 -8.576 1.00 11.84 152 LEU A C 1
ATOM 1168 O O . LEU A 1 152 ? 7.429 -2.505 -8.616 1.00 12.68 152 LEU A O 1
ATOM 1173 N N . TYR A 1 153 ? 7.878 -0.367 -8.088 1.00 11.73 153 TYR A N 1
ATOM 1174 C CA . TYR A 1 153 ? 6.509 -0.143 -7.731 1.00 10.96 153 TYR A CA 1
ATOM 1175 C C . TYR A 1 153 ? 5.580 -0.291 -8.922 1.00 11.26 153 TYR A C 1
ATOM 1176 O O . TYR A 1 153 ? 4.466 -0.811 -8.822 1.00 11.49 153 TYR A O 1
ATOM 1185 N N . ARG A 1 154 ? 6.029 0.188 -10.092 1.00 10.96 154 ARG A N 1
ATOM 1186 C CA . ARG A 1 154 ? 5.210 0.024 -11.285 1.00 11.38 154 ARG A CA 1
ATOM 1187 C C . ARG A 1 154 ? 4.959 -1.440 -11.637 1.00 10.88 154 ARG A C 1
ATOM 1188 O O . ARG A 1 154 ? 3.858 -1.805 -12.041 1.00 11.93 154 ARG A O 1
ATOM 1196 N N . ALA A 1 155 ? 5.981 -2.249 -11.435 1.00 10.93 155 ALA A N 1
ATOM 1197 C CA . ALA A 1 155 ? 5.833 -3.687 -11.716 1.00 11.74 155 ALA A CA 1
ATOM 1198 C C . ALA A 1 155 ? 4.737 -4.323 -10.877 1.00 12.95 155 ALA A C 1
ATOM 1199 O O . ALA A 1 155 ? 3.988 -5.150 -11.356 1.00 14.76 155 ALA A O 1
ATOM 1201 N N . LYS A 1 156 ? 4.589 -3.879 -9.624 1.00 12.44 156 LYS A N 1
ATOM 1202 C CA . LYS A 1 156 ? 3.584 -4.460 -8.747 1.00 12.80 156 LYS A CA 1
ATOM 1203 C C . LYS A 1 156 ? 2.250 -3.775 -8.819 1.00 12.41 156 LYS A C 1
ATOM 1204 O O . LYS A 1 156 ? 1.209 -4.419 -8.765 1.00 14.51 156 LYS A O 1
ATOM 1210 N N . PHE A 1 157 ? 2.239 -2.449 -8.927 1.00 12.00 157 PHE A N 1
ATOM 1211 C CA . PHE A 1 157 ? 1.039 -1.675 -8.700 1.00 12.33 157 PHE A CA 1
ATOM 1212 C C . PHE A 1 157 ? 0.576 -0.885 -9.908 1.00 12.71 157 PHE A C 1
ATOM 1213 O O . PHE A 1 157 ? -0.491 -0.280 -9.899 1.00 14.02 157 PHE A O 1
ATOM 1221 N N . GLY A 1 158 ? 1.361 -0.848 -10.990 1.00 12.84 158 GLY A N 1
ATOM 1222 C CA . GLY A 1 158 ? 0.980 -0.217 -12.202 1.00 13.71 158 GLY A CA 1
ATOM 1223 C C . GLY A 1 158 ? -0.214 -0.889 -12.836 1.00 14.26 158 GLY A C 1
ATOM 1224 O O . GLY A 1 158 ? -0.409 -2.088 -12.645 1.00 16.57 158 GLY A O 1
ATOM 1225 N N . ARG A 1 159 ? -1.007 -0.153 -13.570 1.00 15.91 159 ARG A N 1
ATOM 1226 C CA . ARG A 1 159 ? -2.163 -0.776 -14.216 1.00 18.14 159 ARG A CA 1
ATOM 1227 C C . ARG A 1 159 ? -2.598 -0.019 -15.428 1.00 19.68 159 ARG A C 1
ATOM 1228 O O . ARG A 1 159 ? -3.584 -0.368 -16.111 1.00 18.93 159 ARG A O 1
ATOM 1236 N N . ALA B 1 2 ? -24.473 8.751 23.727 1.00 57.39 2 ALA B N 1
ATOM 1237 C CA . ALA B 1 2 ? -23.475 7.993 24.543 1.00 51.07 2 ALA B CA 1
ATOM 1238 C C . ALA B 1 2 ? -23.225 6.593 23.928 1.00 46.46 2 ALA B C 1
ATOM 1239 O O . ALA B 1 2 ? -23.582 6.338 22.769 1.00 50.37 2 ALA B O 1
ATOM 1241 N N . ILE B 1 3 ? -22.604 5.699 24.694 1.00 33.52 3 ILE B N 1
ATOM 1242 C CA . ILE B 1 3 ? -22.201 4.362 24.192 1.00 30.95 3 ILE B CA 1
ATOM 1243 C C . ILE B 1 3 ? -23.353 3.383 24.392 1.00 20.84 3 ILE B C 1
ATOM 1244 O O . ILE B 1 3 ? -23.916 3.408 25.520 1.00 29.55 3 ILE B O 1
ATOM 1249 N N . SER B 1 4 ? -23.546 2.406 23.481 1.00 21.55 4 SER B N 1
ATOM 1250 C CA . SER B 1 4 ? -24.679 1.427 23.752 1.00 18.40 4 SER B CA 1
ATOM 1251 C C . SER B 1 4 ? -24.445 0.570 24.970 1.00 18.39 4 SER B C 1
ATOM 1252 O O . SER B 1 4 ? -23.295 0.299 25.364 1.00 16.14 4 SER B O 1
ATOM 1255 N N . ASP B 1 5 ? -25.495 0.034 25.567 1.00 16.86 5 ASP B N 1
ATOM 1256 C CA . ASP B 1 5 ? -25.351 -0.802 26.710 1.00 17.14 5 ASP B CA 1
ATOM 1257 C C . ASP B 1 5 ? -24.542 -2.057 26.386 1.00 15.86 5 ASP B C 1
ATOM 1258 O O . ASP B 1 5 ? -23.665 -2.489 27.172 1.00 16.69 5 ASP B O 1
ATOM 1263 N N . ALA B 1 6 ? -24.780 -2.659 25.248 1.00 16.40 6 ALA B N 1
ATOM 1264 C CA . ALA B 1 6 ? -24.029 -3.835 24.875 1.00 15.91 6 ALA B CA 1
ATOM 1265 C C . ALA B 1 6 ? -22.537 -3.523 24.661 1.00 15.57 6 ALA B C 1
ATOM 1266 O O . ALA B 1 6 ? -21.655 -4.298 25.059 1.00 16.21 6 ALA B O 1
ATOM 1268 N N . ASP B 1 7 ? -22.280 -2.383 24.056 1.00 13.82 7 ASP B N 1
ATOM 1269 C CA . ASP B 1 7 ? -20.867 -1.968 23.836 1.00 14.28 7 ASP B CA 1
ATOM 1270 C C . ASP B 1 7 ? -20.208 -1.750 25.189 1.00 13.14 7 ASP B C 1
ATOM 1271 O O . ASP B 1 7 ? -19.044 -2.166 25.395 1.00 13.02 7 ASP B O 1
ATOM 1276 N N . LEU B 1 8 ? -20.894 -1.135 26.159 1.00 13.57 8 LEU B N 1
ATOM 1277 C CA . LEU B 1 8 ? -20.294 -0.860 27.443 1.00 13.44 8 LEU B CA 1
ATOM 1278 C C . LEU B 1 8 ? -19.973 -2.150 28.154 1.00 14.32 8 LEU B C 1
ATOM 1279 O O . LEU B 1 8 ? -18.920 -2.238 28.845 1.00 14.16 8 LEU B O 1
ATOM 1284 N N . LYS B 1 9 ? -20.737 -3.235 28.010 1.00 14.50 9 LYS B N 1
ATOM 1285 C CA . LYS B 1 9 ? -20.451 -4.490 28.646 1.00 15.20 9 LYS B CA 1
ATOM 1286 C C . LYS B 1 9 ? -19.118 -5.038 28.115 1.00 14.70 9 LYS B C 1
ATOM 1287 O O . LYS B 1 9 ? -18.274 -5.484 28.909 1.00 14.40 9 LYS B O 1
ATOM 1289 N N . TYR B 1 10 ? -18.873 -4.959 26.805 1.00 13.37 10 TYR B N 1
ATOM 1290 C CA A TYR B 1 10 ? -17.583 -5.441 26.324 0.60 12.84 10 TYR B CA 1
ATOM 1291 C CA B TYR B 1 10 ? -17.612 -5.418 26.259 0.40 13.25 10 TYR B CA 1
ATOM 1292 C C . TYR B 1 10 ? -16.465 -4.526 26.727 1.00 12.09 10 TYR B C 1
ATOM 1293 O O . TYR B 1 10 ? -15.381 -5.027 27.029 1.00 12.32 10 TYR B O 1
ATOM 1310 N N . LEU B 1 11 ? -16.700 -3.222 26.817 1.00 11.27 11 LEU B N 1
ATOM 1311 C CA . LEU B 1 11 ? -15.635 -2.348 27.361 1.00 10.88 11 LEU B CA 1
ATOM 1312 C C . LEU B 1 11 ? -15.311 -2.702 28.793 1.00 11.72 11 LEU B C 1
ATOM 1313 O O . LEU B 1 11 ? -14.133 -2.636 29.186 1.00 11.68 11 LEU B O 1
ATOM 1318 N N . ARG B 1 12 ? -16.292 -3.077 29.611 1.00 11.48 12 ARG B N 1
ATOM 1319 C CA . ARG B 1 12 ? -15.992 -3.480 30.985 1.00 12.17 12 ARG B CA 1
ATOM 1320 C C . ARG B 1 12 ? -15.142 -4.745 30.994 1.00 11.76 12 ARG B C 1
ATOM 1321 O O . ARG B 1 12 ? -14.261 -4.896 31.850 1.00 12.78 12 ARG B O 1
ATOM 1329 N N . ARG B 1 13 ? -15.362 -5.670 30.042 1.00 11.47 13 ARG B N 1
ATOM 1330 C CA . ARG B 1 13 ? -14.491 -6.833 29.920 1.00 11.48 13 ARG B CA 1
ATOM 1331 C C . ARG B 1 13 ? -13.040 -6.379 29.610 1.00 11.90 13 ARG B C 1
ATOM 1332 O O . ARG B 1 13 ? -12.071 -6.929 30.123 1.00 11.57 13 ARG B O 1
ATOM 1340 N N . CYS B 1 14 ? -12.901 -5.398 28.727 1.00 10.59 14 CYS B N 1
ATOM 1341 C CA . CYS B 1 14 ? -11.589 -4.852 28.423 1.00 10.48 14 CYS B CA 1
ATOM 1342 C C . CYS B 1 14 ? -10.925 -4.280 29.630 1.00 10.06 14 CYS B C 1
ATOM 1343 O O . CYS B 1 14 ? -9.689 -4.456 29.804 1.00 10.22 14 CYS B O 1
ATOM 1346 N N . VAL B 1 15 ? -11.645 -3.581 30.475 1.00 9.81 15 VAL B N 1
ATOM 1347 C CA . VAL B 1 15 ? -11.067 -3.070 31.714 1.00 10.83 15 VAL B CA 1
ATOM 1348 C C . VAL B 1 15 ? -10.647 -4.211 32.602 1.00 11.59 15 VAL B C 1
ATOM 1349 O O . VAL B 1 15 ? -9.541 -4.153 33.238 1.00 11.82 15 VAL B O 1
ATOM 1353 N N . ASP B 1 16 ? -11.429 -5.276 32.695 1.00 11.09 16 ASP B N 1
ATOM 1354 C CA . ASP B 1 16 ? -11.005 -6.458 33.443 1.00 12.70 16 ASP B CA 1
ATOM 1355 C C . ASP B 1 16 ? -9.746 -7.084 32.916 1.00 11.75 16 ASP B C 1
ATOM 1356 O O . ASP B 1 16 ? -8.833 -7.494 33.693 1.00 11.48 16 ASP B O 1
ATOM 1361 N N . LEU B 1 17 ? -9.560 -7.095 31.602 1.00 10.25 17 LEU B N 1
ATOM 1362 C CA . LEU B 1 17 ? -8.324 -7.570 31.007 1.00 10.70 17 LEU B CA 1
ATOM 1363 C C . LEU B 1 17 ? -7.145 -6.679 31.294 1.00 10.40 17 LEU B C 1
ATOM 1364 O O . LEU B 1 17 ? -6.021 -7.147 31.550 1.00 10.37 17 LEU B O 1
ATOM 1369 N N . ALA B 1 18 ? -7.378 -5.356 31.273 1.00 9.96 18 ALA B N 1
ATOM 1370 C CA . ALA B 1 18 ? -6.332 -4.404 31.686 1.00 9.92 18 ALA B CA 1
ATOM 1371 C C . ALA B 1 18 ? -5.914 -4.609 33.115 1.00 10.05 18 ALA B C 1
ATOM 1372 O O . ALA B 1 18 ? -4.739 -4.508 33.433 1.00 10.30 18 ALA B O 1
ATOM 1374 N N . ARG B 1 19 ? -6.852 -4.874 33.996 1.00 9.92 19 ARG B N 1
ATOM 1375 C CA . ARG B 1 19 ? -6.533 -5.232 35.393 1.00 10.48 19 ARG B CA 1
ATOM 1376 C C . ARG B 1 19 ? -5.764 -6.541 35.503 1.00 10.86 19 ARG B C 1
ATOM 1377 O O . ARG B 1 19 ? -4.774 -6.588 36.285 1.00 11.30 19 ARG B O 1
ATOM 1385 N N . GLU B 1 20 ? -6.117 -7.567 34.736 1.00 11.33 20 GLU B N 1
ATOM 1386 C CA . GLU B 1 20 ? -5.346 -8.822 34.684 1.00 11.36 20 GLU B CA 1
ATOM 1387 C C . GLU B 1 20 ? -3.905 -8.516 34.291 1.00 11.01 20 GLU B C 1
ATOM 1388 O O . GLU B 1 20 ? -2.921 -9.030 34.867 1.00 12.02 20 GLU B O 1
ATOM 1394 N N . ALA B 1 21 ? -3.712 -7.625 33.299 1.00 11.10 21 ALA B N 1
ATOM 1395 C CA . ALA B 1 21 ? -2.374 -7.286 32.839 1.00 10.64 21 ALA B CA 1
ATOM 1396 C C . ALA B 1 21 ? -1.592 -6.623 33.933 1.00 12.10 21 ALA B C 1
ATOM 1397 O O . ALA B 1 21 ? -0.434 -7.019 34.208 1.00 12.13 21 ALA B O 1
ATOM 1399 N N . LEU B 1 22 ? -2.186 -5.631 34.599 1.00 10.84 22 LEU B N 1
ATOM 1400 C CA A LEU B 1 22 ? -1.484 -4.973 35.701 0.66 11.58 22 LEU B CA 1
ATOM 1401 C CA B LEU B 1 22 ? -1.486 -4.970 35.693 0.34 11.44 22 LEU B CA 1
ATOM 1402 C C . LEU B 1 22 ? -1.126 -5.963 36.790 1.00 12.06 22 LEU B C 1
ATOM 1403 O O . LEU B 1 22 ? 0.019 -5.952 37.318 1.00 12.27 22 LEU B O 1
ATOM 1412 N N . ASP B 1 23 ? -2.042 -6.848 37.135 1.00 11.49 23 ASP B N 1
ATOM 1413 C CA . ASP B 1 23 ? -1.785 -7.781 38.219 1.00 12.07 23 ASP B CA 1
ATOM 1414 C C . ASP B 1 23 ? -0.715 -8.777 37.825 1.00 13.41 23 ASP B C 1
ATOM 1415 O O . ASP B 1 23 ? -0.142 -9.419 38.748 1.00 15.66 23 ASP B O 1
ATOM 1420 N N . ASP B 1 24 ? -0.433 -9.000 36.557 1.00 12.84 24 ASP B N 1
ATOM 1421 C CA . ASP B 1 24 ? 0.649 -9.865 36.091 1.00 13.35 24 ASP B CA 1
ATOM 1422 C C . ASP B 1 24 ? 1.898 -9.079 35.757 1.00 13.36 24 ASP B C 1
ATOM 1423 O O . ASP B 1 24 ? 2.754 -9.577 35.026 1.00 16.93 24 ASP B O 1
ATOM 1428 N N . GLY B 1 25 ? 2.037 -7.856 36.234 1.00 12.70 25 GLY B N 1
ATOM 1429 C CA . GLY B 1 25 ? 3.252 -7.105 36.051 1.00 12.33 25 GLY B CA 1
ATOM 1430 C C . GLY B 1 25 ? 3.370 -6.441 34.701 1.00 11.92 25 GLY B C 1
ATOM 1431 O O . GLY B 1 25 ? 4.465 -6.061 34.289 1.00 14.21 25 GLY B O 1
ATOM 1432 N N . ASP B 1 26 ? 2.232 -6.298 33.996 1.00 11.83 26 ASP B N 1
ATOM 1433 C CA . ASP B 1 26 ? 2.221 -5.718 32.656 1.00 11.65 26 ASP B CA 1
ATOM 1434 C C . ASP B 1 26 ? 1.495 -4.386 32.705 1.00 11.79 26 ASP B C 1
A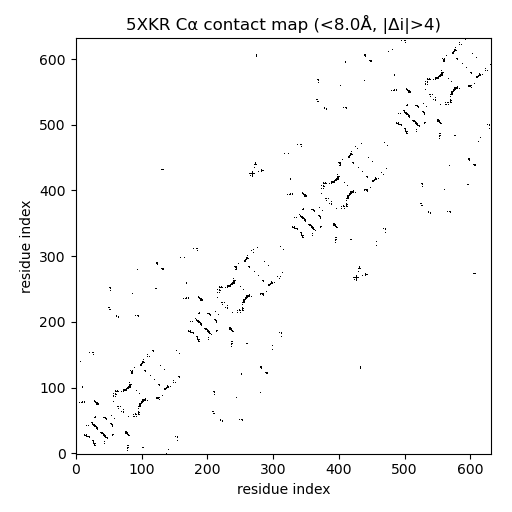TOM 1435 O O . ASP B 1 26 ? 1.197 -3.832 33.752 1.00 12.30 26 ASP B O 1
ATOM 1440 N N . GLU B 1 27 ? 1.240 -3.841 31.516 1.00 11.69 27 GLU B N 1
ATOM 1441 C CA . GLU B 1 27 ? 0.590 -2.513 31.374 1.00 11.18 27 GLU B CA 1
ATOM 1442 C C . GLU B 1 27 ? -0.892 -2.684 31.171 1.00 11.06 27 GLU B C 1
ATOM 1443 O O . GLU B 1 27 ? -1.310 -3.619 30.525 1.00 11.39 27 GLU B O 1
ATOM 1449 N N . PRO B 1 28 ? -1.696 -1.764 31.723 1.00 10.19 28 PRO B N 1
ATOM 1450 C CA . PRO B 1 28 ? -3.160 -1.927 31.771 1.00 9.60 28 PRO B CA 1
ATOM 1451 C C . PRO B 1 28 ? -3.884 -1.573 30.479 1.00 9.58 28 PRO B C 1
ATOM 1452 O O . PRO B 1 28 ? -4.515 -0.520 30.397 1.00 9.99 28 PRO B O 1
ATOM 1456 N N . PHE B 1 29 ? -3.819 -2.474 29.513 1.00 9.31 29 PHE B N 1
ATOM 1457 C CA . PHE B 1 29 ? -4.480 -2.325 28.215 1.00 9.07 29 PHE B CA 1
ATOM 1458 C C . PHE B 1 29 ? -5.065 -3.664 27.878 1.00 9.58 29 PHE B C 1
ATOM 1459 O O . PHE B 1 29 ? -4.343 -4.657 27.857 1.00 9.90 29 PHE B O 1
ATOM 1467 N N . GLY B 1 30 ? -6.375 -3.679 27.587 1.00 9.02 30 GLY B N 1
ATOM 1468 C CA . GLY B 1 30 ? -7.084 -4.930 27.243 1.00 9.75 30 GLY B CA 1
ATOM 1469 C C . GLY B 1 30 ? -7.957 -4.703 26.036 1.00 9.62 30 GLY B C 1
ATOM 1470 O O . GLY B 1 30 ? -8.471 -3.596 25.842 1.00 10.37 30 GLY B O 1
ATOM 1471 N N . SER B 1 31 ? -8.170 -5.774 25.261 1.00 10.18 31 SER B N 1
ATOM 1472 C CA A SER B 1 31 ? -8.966 -5.662 24.036 0.48 10.64 31 SER B CA 1
ATOM 1473 C CA B SER B 1 31 ? -8.967 -5.665 24.032 0.52 10.53 31 SER B CA 1
ATOM 1474 C C . SER B 1 31 ? -9.653 -6.979 23.732 1.00 10.85 31 SER B C 1
ATOM 1475 O O . SER B 1 31 ? -9.129 -8.055 24.070 1.00 11.65 31 SER B O 1
ATOM 1480 N N . VAL B 1 32 ? -10.819 -6.890 23.087 1.00 10.35 32 VAL B N 1
ATOM 1481 C CA A VAL B 1 32 ? -11.713 -8.025 22.753 0.57 10.80 32 VAL B CA 1
ATOM 1482 C CA B VAL B 1 32 ? -11.554 -8.076 22.668 0.43 10.74 32 VAL B CA 1
ATOM 1483 C C . VAL B 1 32 ? -12.144 -7.900 21.285 1.00 10.85 32 VAL B C 1
ATOM 1484 O O . VAL B 1 32 ? -12.566 -6.813 20.881 1.00 11.88 32 VAL B O 1
ATOM 1491 N N . LEU B 1 33 ? -12.096 -8.990 20.546 1.00 11.26 33 LEU B N 1
ATOM 1492 C CA . LEU B 1 33 ? -12.636 -9.074 19.176 1.00 11.85 33 LEU B CA 1
ATOM 1493 C C . LEU B 1 33 ? -13.969 -9.820 19.217 1.00 12.04 33 LEU B C 1
ATOM 1494 O O . LEU B 1 33 ? -14.015 -10.926 19.753 1.00 13.02 33 LEU B O 1
ATOM 1499 N N . VAL B 1 34 ? -15.000 -9.180 18.711 1.00 12.91 34 VAL B N 1
ATOM 1500 C CA . VAL B 1 34 ? -16.398 -9.700 18.767 1.00 13.81 34 VAL B CA 1
ATOM 1501 C C . VAL B 1 34 ? -16.920 -9.744 17.348 1.00 15.15 34 VAL B C 1
ATOM 1502 O O . VAL B 1 34 ? -16.896 -8.749 16.613 1.00 14.83 34 VAL B O 1
ATOM 1506 N N . ASP B 1 35 ? -17.452 -10.897 16.944 1.00 16.51 35 ASP B N 1
ATOM 1507 C CA . ASP B 1 35 ? -18.015 -10.964 15.608 1.00 19.30 35 ASP B CA 1
ATOM 1508 C C . ASP B 1 35 ? -19.424 -10.374 15.519 1.00 18.59 35 ASP B C 1
ATOM 1509 O O . ASP B 1 35 ? -19.992 -9.919 16.469 1.00 18.58 35 ASP B O 1
ATOM 1514 N N . HIS B 1 36 ? -19.950 -10.270 14.286 1.00 20.06 36 HIS B N 1
ATOM 1515 C CA . HIS B 1 36 ? -21.239 -9.577 14.040 1.00 22.44 36 HIS B CA 1
ATOM 1516 C C . HIS B 1 36 ? -22.419 -10.353 14.624 1.00 25.83 36 HIS B C 1
ATOM 1517 O O . HIS B 1 36 ? -23.523 -9.803 14.699 1.00 30.51 36 HIS B O 1
ATOM 1524 N N . THR B 1 37 ? -22.186 -11.605 15.006 1.00 24.34 37 THR B N 1
ATOM 1525 C CA . THR B 1 37 ? -23.181 -12.386 15.777 1.00 28.32 37 THR B CA 1
ATOM 1526 C C . THR B 1 37 ? -23.143 -12.139 17.279 1.00 29.17 37 THR B C 1
ATOM 1527 O O . THR B 1 37 ? -23.955 -12.710 17.990 1.00 33.67 37 THR B O 1
ATOM 1531 N N . GLY B 1 38 ? -22.192 -11.344 17.784 1.00 24.83 38 GLY B N 1
ATOM 1532 C CA . GLY B 1 38 ? -22.034 -11.092 19.202 1.00 24.54 38 GLY B CA 1
ATOM 1533 C C . GLY B 1 38 ? -21.242 -12.190 19.899 1.00 24.82 38 GLY B C 1
ATOM 1534 O O . GLY B 1 38 ? -21.321 -12.334 21.105 1.00 29.73 38 GLY B O 1
ATOM 1535 N N . THR B 1 39 ? -20.460 -12.965 19.168 1.00 22.30 39 THR B N 1
ATOM 1536 C CA . THR B 1 39 ? -19.643 -13.993 19.751 1.00 23.18 39 THR B CA 1
ATOM 1537 C C . THR B 1 39 ? -18.233 -13.411 19.954 1.00 19.10 39 THR B C 1
ATOM 1538 O O . THR B 1 39 ? -17.617 -12.904 19.004 1.00 18.08 39 THR B O 1
ATOM 1542 N N . THR B 1 40 ? -17.720 -13.516 21.151 1.00 18.02 40 THR B N 1
ATOM 1543 C CA . THR B 1 40 ? -16.299 -13.164 21.411 1.00 16.26 40 THR B CA 1
ATOM 1544 C C . THR B 1 40 ? -15.395 -14.170 20.733 1.00 16.17 40 THR B C 1
ATOM 1545 O O . THR B 1 40 ? -15.470 -15.373 20.967 1.00 17.65 40 THR B O 1
ATOM 1549 N N . LEU B 1 41 ? -14.472 -13.690 19.902 1.00 14.31 41 LEU B N 1
ATOM 1550 C CA . LEU B 1 41 ? -13.523 -14.537 19.189 1.00 15.17 41 LEU B CA 1
ATOM 1551 C C . LEU B 1 41 ? -12.136 -14.593 19.764 1.00 14.31 41 LEU B C 1
ATOM 1552 O O . LEU B 1 41 ? -11.431 -15.580 19.612 1.00 17.17 41 LEU B O 1
ATOM 1557 N N . PHE B 1 42 ? -11.701 -13.505 20.417 1.00 13.89 42 PHE B N 1
ATOM 1558 C CA . PHE B 1 42 ? -10.311 -13.434 20.903 1.00 13.41 42 PHE B CA 1
ATOM 1559 C C . PHE B 1 42 ? -10.250 -12.347 21.940 1.00 12.27 42 PHE B C 1
ATOM 1560 O O . PHE B 1 42 ? -10.917 -11.311 21.752 1.00 14.60 42 PHE B O 1
ATOM 1568 N N . GLU B 1 43 ? -9.549 -12.549 23.018 1.00 12.56 43 GLU B N 1
ATOM 1569 C CA . GLU B 1 43 ? -9.377 -11.566 24.094 1.00 14.70 43 GLU B CA 1
ATOM 1570 C C . GLU B 1 43 ? -7.911 -11.504 24.419 1.00 15.58 43 GLU B C 1
ATOM 1571 O O . GLU B 1 43 ? -7.220 -12.530 24.446 1.00 16.00 43 GLU B O 1
ATOM 1577 N N . ASP B 1 44 ? -7.384 -10.309 24.693 1.00 11.82 44 ASP B N 1
ATOM 1578 C CA . ASP B 1 44 ? -5.949 -10.221 25.011 1.00 12.48 44 ASP B CA 1
ATOM 1579 C C . ASP B 1 44 ? -5.661 -8.957 25.817 1.00 10.95 44 ASP B C 1
ATOM 1580 O O . ASP B 1 44 ? -6.528 -8.122 26.002 1.00 10.38 44 ASP B O 1
ATOM 1585 N N . ARG B 1 45 ? -4.437 -8.838 26.317 1.00 10.32 45 ARG B N 1
ATOM 1586 C CA . ARG B 1 45 ? -3.986 -7.663 27.037 1.00 10.32 45 ARG B CA 1
ATOM 1587 C C . ARG B 1 45 ? -2.496 -7.467 26.788 1.00 10.37 45 ARG B C 1
ATOM 1588 O O . ARG B 1 45 ? -1.825 -8.327 26.159 1.00 10.90 45 ARG B O 1
ATOM 1596 N N . ASN B 1 46 ? -1.951 -6.352 27.242 1.00 9.60 46 ASN B N 1
ATOM 1597 C CA . ASN B 1 46 ? -0.524 -6.096 26.991 1.00 9.83 46 ASN B CA 1
ATOM 1598 C C . ASN B 1 46 ? 0.338 -7.199 27.578 1.00 9.72 46 ASN B C 1
ATOM 1599 O O . ASN B 1 46 ? 0.058 -7.694 28.668 1.00 10.25 46 ASN B O 1
ATOM 1604 N N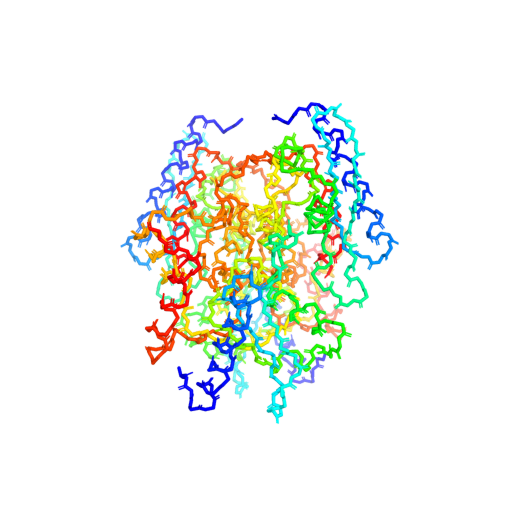 . ARG B 1 47 ? 1.383 -7.533 26.846 1.00 10.56 47 ARG B N 1
ATOM 1605 C CA . ARG B 1 47 ? 2.396 -8.545 27.250 1.00 11.05 47 ARG B CA 1
ATOM 1606 C C . ARG B 1 47 ? 3.793 -8.018 27.038 1.00 11.28 47 ARG B C 1
ATOM 1607 O O . ARG B 1 47 ? 4.655 -8.726 26.514 1.00 12.34 47 ARG B O 1
ATOM 1615 N N . VAL B 1 48 ? 4.038 -6.783 27.454 1.00 11.38 48 VAL B N 1
ATOM 1616 C CA . VAL B 1 48 ? 5.348 -6.135 27.216 1.00 12.04 48 VAL B CA 1
ATOM 1617 C C . VAL B 1 48 ? 6.383 -6.479 28.286 1.00 14.21 48 VAL B C 1
ATOM 1618 O O . VAL B 1 48 ? 7.559 -6.090 28.097 1.00 13.86 48 VAL B O 1
ATOM 1622 N N . LYS B 1 49 ? 6.029 -7.164 29.370 1.00 13.70 49 LYS B N 1
ATOM 1623 C CA . LYS B 1 49 ? 6.995 -7.265 30.457 1.00 16.34 49 LYS B CA 1
ATOM 1624 C C . LYS B 1 49 ? 8.248 -8.102 30.117 1.00 17.21 49 LYS B C 1
ATOM 1625 O O . LYS B 1 49 ? 9.255 -7.868 30.755 1.00 19.24 49 LYS B O 1
ATOM 1631 N N . ASP B 1 50 ? 8.173 -8.978 29.125 1.00 17.15 50 ASP B N 1
ATOM 1632 C CA . ASP B 1 50 ? 9.326 -9.795 28.701 1.00 19.60 50 ASP B CA 1
ATOM 1633 C C . ASP B 1 50 ? 10.206 -9.054 27.709 1.00 19.41 50 ASP B C 1
ATOM 1634 O O . ASP B 1 50 ? 11.171 -9.642 27.201 1.00 24.38 50 ASP B O 1
ATOM 1639 N N . GLY B 1 51 ? 9.984 -7.777 27.484 1.00 16.24 51 GLY B N 1
ATOM 1640 C CA . GLY B 1 51 ? 10.919 -6.930 26.752 1.00 15.95 51 GLY B CA 1
ATOM 1641 C C . GLY B 1 51 ? 10.514 -6.440 25.390 1.00 15.12 51 GLY B C 1
ATOM 1642 O O . GLY B 1 51 ? 11.284 -5.703 24.797 1.00 15.84 51 GLY B O 1
ATOM 1643 N N . ASP B 1 52 ? 9.334 -6.833 24.928 1.00 14.26 52 ASP B N 1
ATOM 1644 C CA . ASP B 1 52 ? 8.863 -6.418 23.604 1.00 13.58 52 ASP B CA 1
ATOM 1645 C C . ASP B 1 52 ? 7.746 -5.382 23.781 1.00 11.74 52 ASP B C 1
ATOM 1646 O O . ASP B 1 52 ? 6.595 -5.761 24.057 1.00 12.46 52 ASP B O 1
ATOM 1651 N N . ALA B 1 53 ? 8.084 -4.118 23.570 1.00 11.98 53 ALA B N 1
ATOM 1652 C CA . ALA B 1 53 ? 7.113 -3.058 23.759 1.00 11.94 53 ALA B CA 1
ATOM 1653 C C . ALA B 1 53 ? 6.078 -2.999 22.656 1.00 11.97 53 ALA B C 1
ATOM 1654 O O . ALA B 1 53 ? 5.158 -2.188 22.749 1.00 13.89 53 ALA B O 1
ATOM 1656 N N . THR B 1 54 ? 6.175 -3.823 21.649 1.00 11.14 54 THR B N 1
ATOM 1657 C CA . THR B 1 54 ? 5.119 -3.919 20.621 1.00 11.59 54 THR B CA 1
ATOM 1658 C C . THR B 1 54 ? 4.031 -4.946 20.989 1.00 11.19 54 THR B C 1
ATOM 1659 O O . THR B 1 54 ? 3.135 -5.154 20.183 1.00 10.90 54 THR B O 1
ATOM 1663 N N . ALA B 1 55 ? 4.113 -5.576 22.167 1.00 10.71 55 ALA B N 1
ATOM 1664 C CA . ALA B 1 55 ? 3.192 -6.642 22.533 1.00 10.74 55 ALA B CA 1
ATOM 1665 C C . ALA B 1 55 ? 1.855 -6.102 23.022 1.00 10.91 55 ALA B C 1
ATOM 1666 O O . ALA B 1 55 ? 1.490 -6.188 24.195 1.00 11.63 55 ALA B O 1
ATOM 1668 N N . HIS B 1 56 ? 1.111 -5.526 22.069 1.00 9.88 56 HIS B N 1
ATOM 1669 C CA . HIS B 1 56 ? -0.209 -4.913 22.317 1.00 9.86 56 HIS B CA 1
ATOM 1670 C C . HIS B 1 56 ? -1.305 -5.857 21.870 1.00 9.22 56 HIS B C 1
ATOM 1671 O O . HIS B 1 56 ? -1.188 -6.507 20.845 1.00 9.80 56 HIS B O 1
ATOM 1678 N N . PRO B 1 57 ? -2.421 -5.833 22.601 1.00 9.32 57 PRO B N 1
ATOM 1679 C CA . PRO B 1 57 ? -3.528 -6.753 22.288 1.00 9.50 57 PRO B CA 1
ATOM 1680 C C . PRO B 1 57 ? -4.249 -6.453 20.982 1.00 10.48 57 PRO B C 1
ATOM 1681 O O . PRO B 1 57 ? -4.685 -7.377 20.289 1.00 11.20 57 PRO B O 1
ATOM 1685 N N . GLU B 1 58 ? -4.342 -5.177 20.629 1.00 9.98 58 GLU B N 1
ATOM 1686 C CA . GLU B 1 58 ? -4.995 -4.847 19.405 1.00 10.36 58 GLU B CA 1
ATOM 1687 C C . GLU B 1 58 ? -4.220 -5.395 18.230 1.00 10.65 58 GLU B C 1
ATOM 1688 O O . GLU B 1 58 ? -4.821 -5.758 17.191 1.00 11.37 58 GLU B O 1
ATOM 1694 N N . PHE B 1 59 ? -2.897 -5.357 18.304 1.00 10.23 59 PHE B N 1
ATOM 1695 C CA . PHE B 1 59 ? -2.041 -5.904 17.235 1.00 10.65 59 PHE B CA 1
ATOM 1696 C C . PHE B 1 59 ? -2.176 -7.411 17.164 1.00 11.71 59 PHE B C 1
ATOM 1697 O O . PHE B 1 59 ? -2.321 -7.975 16.060 1.00 11.90 59 PHE B O 1
ATOM 1705 N N . ALA B 1 60 ? -2.180 -8.089 18.319 1.00 11.16 60 ALA B N 1
ATOM 1706 C CA . ALA B 1 60 ? -2.409 -9.504 18.324 1.00 10.82 60 ALA B CA 1
ATOM 1707 C C . ALA B 1 60 ? -3.747 -9.812 17.665 1.00 11.12 60 ALA B C 1
ATOM 1708 O O . ALA B 1 60 ? -3.883 -10.809 16.933 1.00 11.82 60 ALA B O 1
ATOM 1710 N N . ILE B 1 61 ? -4.788 -9.056 17.974 1.00 10.47 61 ILE B N 1
ATOM 1711 C CA . ILE B 1 61 ? -6.101 -9.240 17.352 1.00 10.27 61 ILE B CA 1
ATOM 1712 C C . ILE B 1 61 ? -6.040 -9.085 15.860 1.00 11.02 61 ILE B C 1
ATOM 1713 O O . ILE B 1 61 ? -6.618 -9.896 15.116 1.00 11.35 61 ILE B O 1
ATOM 1718 N N . ALA B 1 62 ? -5.344 -8.086 15.352 1.00 10.76 62 ALA B N 1
ATOM 1719 C CA . ALA B 1 62 ? -5.241 -7.901 13.920 1.00 10.78 62 ALA B CA 1
ATOM 1720 C C . ALA B 1 62 ? -4.596 -9.093 13.259 1.00 11.05 62 ALA B C 1
ATOM 1721 O O . ALA B 1 62 ? -5.136 -9.603 12.243 1.00 12.04 62 ALA B O 1
ATOM 1723 N N . ARG B 1 63 ? -3.480 -9.592 13.783 1.00 11.31 63 ARG B N 1
ATOM 1724 C CA . ARG B 1 63 ? -2.862 -10.773 13.155 1.00 12.90 63 ARG B CA 1
ATOM 1725 C C . ARG B 1 63 ? -3.719 -12.023 13.331 1.00 13.08 63 ARG B C 1
ATOM 1726 O O . ARG B 1 63 ? -3.790 -12.854 12.399 1.00 13.91 63 ARG B O 1
ATOM 1734 N N . TRP B 1 64 ? -4.371 -12.191 14.453 1.00 12.05 64 TRP B N 1
ATOM 1735 C CA . TRP B 1 64 ? -5.279 -13.339 14.650 1.00 12.55 64 TRP B CA 1
ATOM 1736 C C . TRP B 1 64 ? -6.383 -13.278 13.625 1.00 12.80 64 TRP B C 1
ATOM 1737 O O . TRP B 1 64 ? -6.707 -14.311 12.989 1.00 12.94 64 TRP B O 1
ATOM 1748 N N . ALA B 1 65 ? -6.964 -12.107 13.364 1.00 12.11 65 ALA B N 1
ATOM 1749 C CA . ALA B 1 65 ? -8.052 -11.962 12.441 1.00 12.42 65 ALA B CA 1
ATOM 1750 C C . ALA B 1 65 ? -7.576 -12.289 11.058 1.00 13.33 65 ALA B C 1
ATOM 1751 O O . ALA B 1 65 ? -8.324 -12.922 10.259 1.00 13.58 65 ALA B O 1
ATOM 1753 N N . ALA B 1 66 ? -6.409 -11.847 10.647 1.00 13.03 66 ALA B N 1
ATOM 1754 C CA . ALA B 1 66 ? -5.889 -12.120 9.306 1.00 14.73 66 ALA B CA 1
ATOM 1755 C C . ALA B 1 66 ? -5.722 -13.633 9.140 1.00 15.26 66 ALA B C 1
ATOM 1756 O O . ALA B 1 66 ? -5.902 -14.138 8.012 1.00 16.79 66 ALA B O 1
ATOM 1758 N N . ARG B 1 67 ? -5.280 -14.308 10.168 1.00 14.02 67 ARG B N 1
ATOM 1759 C CA . ARG B 1 67 ? -5.062 -15.762 10.109 1.00 15.30 67 ARG B CA 1
ATOM 1760 C C . ARG B 1 67 ? -6.372 -16.531 10.083 1.00 17.62 67 ARG B C 1
ATOM 1761 O O . ARG B 1 67 ? -6.429 -17.573 9.368 1.00 18.33 67 ARG B O 1
ATOM 1769 N N . HIS B 1 68 ? -7.357 -16.149 10.874 1.00 16.65 68 HIS B N 1
ATOM 1770 C CA . HIS B 1 68 ? -8.531 -17.000 11.164 1.00 16.74 68 HIS B CA 1
ATOM 1771 C C . HIS B 1 68 ? -9.807 -16.605 10.521 1.00 19.45 68 HIS B C 1
ATOM 1772 O O . HIS B 1 68 ? -10.747 -17.450 10.483 1.00 21.05 68 HIS B O 1
ATOM 1779 N N . LEU B 1 69 ? -9.969 -15.386 10.054 1.00 15.68 69 LEU B N 1
ATOM 1780 C CA . LEU B 1 69 ? -11.193 -14.897 9.526 1.00 16.74 69 LEU B CA 1
ATOM 1781 C C . LEU B 1 69 ? -11.107 -14.484 8.087 1.00 17.27 69 LEU B C 1
ATOM 1782 O O . LEU B 1 69 ? -10.119 -13.971 7.619 1.00 17.28 69 LEU B O 1
ATOM 1787 N N . THR B 1 70 ? -12.202 -14.669 7.361 1.00 19.43 70 THR B N 1
ATOM 1788 C CA . THR B 1 70 ? -12.260 -14.154 6.005 1.00 20.69 70 THR B CA 1
ATOM 1789 C C . THR B 1 70 ? -12.303 -12.635 6.012 1.00 19.72 70 THR B C 1
ATOM 1790 O O . THR B 1 70 ? -12.712 -12.010 7.007 1.00 18.45 70 THR B O 1
ATOM 1794 N N . PRO B 1 71 ? -11.937 -11.995 4.907 1.00 19.24 71 PRO B N 1
ATOM 1795 C CA . PRO B 1 71 ? -12.105 -10.554 4.816 1.00 20.10 71 PRO B CA 1
ATOM 1796 C C . PRO B 1 71 ? -13.500 -10.068 5.161 1.00 20.23 71 PRO B C 1
ATOM 1797 O O . PRO B 1 71 ? -13.669 -9.064 5.838 1.00 19.27 71 PRO B O 1
ATOM 1801 N N . ASP B 1 72 ? -14.537 -10.793 4.703 1.00 20.95 72 ASP B N 1
ATOM 1802 C CA . ASP B 1 72 ? -15.894 -10.382 5.002 1.00 23.25 72 ASP B CA 1
ATOM 1803 C C . ASP B 1 72 ? -16.179 -10.420 6.496 1.00 22.55 72 ASP B C 1
ATOM 1804 O O . ASP B 1 72 ? -16.776 -9.490 7.036 1.00 21.87 72 ASP B O 1
ATOM 1809 N N . ARG B 1 73 ? -15.811 -11.504 7.142 1.00 21.02 73 ARG B N 1
ATOM 1810 C CA . ARG B 1 73 ? -16.011 -11.608 8.553 1.00 21.86 73 ARG B CA 1
ATOM 1811 C C . ARG B 1 73 ? -15.219 -10.528 9.336 1.00 19.09 73 ARG B C 1
ATOM 1812 O O . ARG B 1 73 ? -15.744 -9.956 10.288 1.00 19.14 73 ARG B O 1
ATOM 1820 N N . ARG B 1 74 ? -13.975 -10.260 8.921 1.00 17.69 74 ARG B N 1
ATOM 1821 C CA . ARG B 1 74 ? -13.211 -9.168 9.575 1.00 16.39 74 ARG B CA 1
ATOM 1822 C C . ARG B 1 74 ? -13.883 -7.844 9.486 1.00 16.08 74 ARG B C 1
ATOM 1823 O O . ARG B 1 74 ? -13.947 -7.089 10.467 1.00 16.03 74 ARG B O 1
ATOM 1831 N N . ALA B 1 75 ? -14.427 -7.513 8.299 1.00 15.32 75 ALA B N 1
ATOM 1832 C CA . ALA B 1 75 ? -15.075 -6.229 8.117 1.00 16.94 75 ALA B CA 1
ATOM 1833 C C . ALA B 1 75 ? -16.296 -5.992 8.981 1.00 16.76 75 ALA B C 1
ATOM 1834 O O . ALA B 1 75 ? -16.648 -4.866 9.283 1.00 19.01 75 ALA B O 1
ATOM 1836 N N . ARG B 1 76 ? -16.962 -7.056 9.368 1.00 17.53 76 ARG B N 1
ATOM 1837 C CA . ARG B 1 76 ? -18.164 -7.003 10.152 1.00 19.71 76 ARG B CA 1
ATOM 1838 C C . ARG B 1 76 ? -17.973 -7.172 11.663 1.00 19.00 76 ARG B C 1
ATOM 1839 O O . ARG B 1 76 ? -18.921 -6.995 12.419 1.00 20.59 76 ARG B O 1
ATOM 1847 N N . ALA B 1 77 ? -16.734 -7.436 12.044 1.00 18.56 77 ALA B N 1
ATOM 1848 C CA . ALA B 1 77 ? -16.358 -7.645 13.462 1.00 18.39 77 ALA B CA 1
ATOM 1849 C C . ALA B 1 77 ? -16.124 -6.289 14.118 1.00 20.98 77 ALA B C 1
ATOM 1850 O O . ALA B 1 77 ? -16.028 -5.251 13.449 1.00 21.82 77 ALA B O 1
ATOM 1852 N N . THR B 1 78 ? -16.100 -6.303 15.437 1.00 16.54 78 THR B N 1
ATOM 1853 C CA . THR B 1 78 ? -15.843 -5.095 16.241 1.00 15.12 78 THR B CA 1
ATOM 1854 C C . THR B 1 78 ? -14.671 -5.418 17.145 1.00 12.66 78 THR B C 1
ATOM 1855 O O . THR B 1 78 ? -14.557 -6.491 17.723 1.00 13.11 78 THR B O 1
ATOM 1859 N N . VAL B 1 79 ? -13.753 -4.448 17.310 1.00 11.10 79 VAL B N 1
ATOM 1860 C CA . VAL B 1 79 ? -12.707 -4.492 18.334 1.00 9.86 79 VAL B CA 1
ATOM 1861 C C . VAL B 1 79 ? -13.033 -3.503 19.417 1.00 9.96 79 VAL B C 1
ATOM 1862 O O . VAL B 1 79 ? -13.177 -2.305 19.140 1.00 11.02 79 VAL B O 1
ATOM 1866 N N . TYR B 1 80 ? -13.161 -4.007 20.645 1.00 9.94 80 TYR B N 1
ATOM 1867 C CA . TYR B 1 80 ? -13.312 -3.227 21.833 1.00 9.98 80 TYR B CA 1
ATOM 1868 C C . TYR B 1 80 ? -11.960 -3.092 22.509 1.00 9.29 80 TYR B C 1
ATOM 1869 O O . TYR B 1 80 ? -11.208 -4.047 22.546 1.00 9.96 80 TYR B O 1
ATOM 1878 N N . THR B 1 81 ? -11.663 -1.917 23.059 1.00 9.23 81 THR B N 1
ATOM 1879 C CA . THR B 1 81 ? -10.390 -1.701 23.715 1.00 9.96 81 THR B CA 1
ATOM 1880 C C . THR B 1 81 ? -10.572 -0.789 24.922 1.00 10.25 81 THR B C 1
ATOM 1881 O O . THR B 1 81 ? -11.362 0.159 24.876 1.00 10.73 81 THR B O 1
ATOM 1885 N N . SER B 1 82 ? -9.822 -1.018 25.997 1.00 9.61 82 SER B N 1
ATOM 1886 C CA . SER B 1 82 ? -9.830 -0.102 27.125 1.00 9.77 82 SER B CA 1
ATOM 1887 C C . SER B 1 82 ? -9.226 1.230 26.802 1.00 10.04 82 SER B C 1
ATOM 1888 O O . SER B 1 82 ? -9.659 2.249 27.362 1.00 11.54 82 SER B O 1
ATOM 1891 N N . GLY B 1 83 ? -8.236 1.239 25.946 1.00 9.82 83 GLY B N 1
ATOM 1892 C CA . GLY B 1 83 ? -7.558 2.463 25.518 1.00 10.25 83 GLY B CA 1
ATOM 1893 C C . GLY B 1 83 ? -7.468 2.500 24.022 1.00 10.54 83 GLY B C 1
ATOM 1894 O O . GLY B 1 83 ? -7.129 1.489 23.376 1.00 11.15 83 GLY B O 1
ATOM 1895 N N . GLU B 1 84 ? -7.757 3.638 23.424 1.00 8.81 84 GLU B N 1
ATOM 1896 C CA . GLU B 1 84 ? -7.684 3.830 22.005 1.00 8.98 84 GLU B CA 1
ATOM 1897 C C . GLU B 1 84 ? -6.356 3.298 21.449 1.00 9.32 84 GLU B C 1
ATOM 1898 O O . GLU B 1 84 ? -5.274 3.604 21.993 1.00 10.12 84 GLU B O 1
ATOM 1904 N N . HIS B 1 85 ? -6.398 2.608 20.324 1.00 8.92 85 HIS B N 1
ATOM 1905 C CA . HIS B 1 85 ? -5.252 2.099 19.613 1.00 9.15 85 HIS B CA 1
ATOM 1906 C C . HIS B 1 85 ? -4.174 3.134 19.452 1.00 8.94 85 HIS B C 1
ATOM 1907 O O . HIS B 1 85 ? -4.428 4.237 18.976 1.00 9.79 85 HIS B O 1
ATOM 1914 N N . CYS B 1 86 ? -2.939 2.765 19.757 1.00 8.65 86 CYS B N 1
ATOM 1915 C CA . CYS B 1 86 ? -1.795 3.519 19.314 1.00 8.79 86 CYS B CA 1
ATOM 1916 C C . CYS B 1 86 ? -1.665 3.449 17.818 1.00 8.91 86 CYS B C 1
ATOM 1917 O O . CYS B 1 86 ? -2.313 2.599 17.163 1.00 8.52 86 CYS B O 1
ATOM 1920 N N . PRO B 1 87 ? -0.787 4.266 17.218 1.00 8.54 87 PRO B N 1
ATOM 1921 C CA . PRO B 1 87 ? -0.693 4.219 15.755 1.00 8.85 87 PRO B CA 1
ATOM 1922 C C . PRO B 1 87 ? -0.280 2.890 15.167 1.00 9.03 87 PRO B C 1
ATOM 1923 O O . PRO B 1 87 ? -0.703 2.539 14.057 1.00 9.62 87 PRO B O 1
ATOM 1927 N N . MET B 1 88 ? 0.544 2.132 15.903 1.00 8.59 88 MET B N 1
ATOM 1928 C CA . MET B 1 88 ? 0.909 0.791 15.433 1.00 9.07 88 MET B CA 1
ATOM 1929 C C . MET B 1 88 ? -0.323 -0.061 15.244 1.00 9.35 88 MET B C 1
ATOM 1930 O O . MET B 1 88 ? -0.494 -0.735 14.201 1.00 9.59 88 MET B O 1
ATOM 1935 N N . CYS B 1 89 ? -1.150 -0.093 16.281 1.00 8.82 89 CYS B N 1
ATOM 1936 C CA . CYS B 1 89 ? -2.316 -0.944 16.310 1.00 9.16 89 CYS B CA 1
ATOM 1937 C C . CYS B 1 89 ? -3.410 -0.449 15.393 1.00 8.82 89 CYS B C 1
ATOM 1938 O O . CYS B 1 89 ? -4.095 -1.273 14.768 1.00 9.61 89 CYS B O 1
ATOM 1941 N N . ALA B 1 90 ? -3.603 0.862 15.302 1.00 8.37 90 ALA B N 1
ATOM 1942 C CA . ALA B 1 90 ? -4.617 1.402 14.390 1.00 8.56 90 ALA B CA 1
ATOM 1943 C C . ALA B 1 90 ? -4.241 1.053 12.959 1.00 9.06 90 ALA B C 1
ATOM 1944 O O . ALA B 1 90 ? -5.114 0.656 12.172 1.00 9.66 90 ALA B O 1
ATOM 1946 N N . ALA B 1 91 ? -2.953 1.188 12.611 1.00 8.72 91 ALA B N 1
ATOM 1947 C CA . ALA B 1 91 ? -2.565 0.830 11.257 1.00 9.28 91 ALA B CA 1
ATOM 1948 C C . ALA B 1 91 ? -2.693 -0.657 10.996 1.00 9.94 91 ALA B C 1
ATOM 1949 O O . ALA B 1 91 ? -3.171 -1.024 9.908 1.00 10.04 91 ALA B O 1
ATOM 1951 N N . ALA B 1 92 ? -2.317 -1.493 11.937 1.00 8.96 92 ALA B N 1
ATOM 1952 C CA . ALA B 1 92 ? -2.466 -2.953 11.734 1.00 9.11 92 ALA B CA 1
ATOM 1953 C C . ALA B 1 92 ? -3.938 -3.310 11.527 1.00 9.89 92 ALA B C 1
ATOM 1954 O O . ALA B 1 92 ? -4.272 -4.114 10.622 1.00 10.21 92 ALA B O 1
ATOM 1956 N N . HIS B 1 93 ? -4.838 -2.720 12.292 1.00 9.98 93 HIS B N 1
ATOM 1957 C CA . HIS B 1 93 ? -6.274 -2.941 12.175 1.00 10.26 93 HIS B CA 1
ATOM 1958 C C . HIS B 1 93 ? -6.745 -2.596 10.765 1.00 10.25 93 HIS B C 1
ATOM 1959 O O . HIS B 1 93 ? -7.514 -3.387 10.138 1.00 11.29 93 HIS B O 1
ATOM 1966 N N . ALA B 1 94 ? -6.333 -1.451 10.265 1.00 9.55 94 ALA B N 1
ATOM 1967 C CA . ALA B 1 94 ? -6.685 -1.019 8.939 1.00 10.70 94 ALA B CA 1
ATOM 1968 C C . ALA B 1 94 ? -6.087 -1.927 7.884 1.00 10.24 94 ALA B C 1
ATOM 1969 O O . ALA B 1 94 ? -6.788 -2.309 6.914 1.00 11.65 94 ALA B O 1
ATOM 1971 N N . TRP B 1 95 ? -4.839 -2.342 8.042 1.00 9.59 95 TRP B N 1
ATOM 1972 C CA . TRP B 1 95 ? -4.231 -3.216 7.041 1.00 10.03 95 TRP B CA 1
ATOM 1973 C C . TRP B 1 95 ? -5.007 -4.491 6.871 1.00 10.33 95 TRP B C 1
ATOM 1974 O O . TRP B 1 95 ? -5.150 -4.995 5.733 1.00 11.91 95 TRP B O 1
ATOM 1985 N N . VAL B 1 96 ? -5.435 -5.105 7.961 1.00 10.11 96 VAL B N 1
ATOM 1986 C CA . VAL B 1 96 ? -6.124 -6.410 7.847 1.00 10.80 96 VAL B CA 1
ATOM 1987 C C . VAL B 1 96 ? -7.602 -6.221 7.523 1.00 12.14 96 VAL B C 1
ATOM 1988 O O . VAL B 1 96 ? -8.299 -7.247 7.311 1.00 13.68 96 VAL B O 1
ATOM 1992 N N . GLY B 1 97 ? -8.123 -5.016 7.512 1.00 11.33 97 GLY B N 1
ATOM 1993 C CA . GLY B 1 97 ? -9.505 -4.846 7.113 1.00 12.02 97 GLY B CA 1
ATOM 1994 C C . GLY B 1 97 ? -10.491 -5.175 8.185 1.00 12.85 97 GLY B C 1
ATOM 1995 O O . GLY B 1 97 ? -11.660 -5.545 7.906 1.00 13.78 97 GLY B O 1
ATOM 1996 N N . LEU B 1 98 ? -10.154 -4.945 9.452 1.00 11.06 98 LEU B N 1
ATOM 1997 C CA . LEU B 1 98 ? -11.134 -5.046 10.546 1.00 12.17 98 LEU B CA 1
ATOM 1998 C C . LEU B 1 98 ? -12.095 -3.904 10.521 1.00 12.87 98 LEU B C 1
ATOM 1999 O O . LEU B 1 98 ? -11.891 -2.920 9.841 1.00 15.92 98 LEU B O 1
ATOM 2004 N N . GLY B 1 99 ? -13.215 -4.111 11.205 1.00 14.37 99 GLY B N 1
ATOM 2005 C CA . GLY B 1 99 ? -14.334 -3.178 11.230 1.00 13.83 99 GLY B CA 1
ATOM 2006 C C . GLY B 1 99 ? -14.261 -2.112 12.298 1.00 13.06 99 GLY B C 1
ATOM 2007 O O . GLY B 1 99 ? -13.268 -1.433 12.503 1.00 14.34 99 GLY B O 1
ATOM 2008 N N . ARG B 1 100 ? -15.371 -1.940 12.990 1.00 12.20 100 ARG B N 1
ATOM 2009 C CA A ARG B 1 100 ? -15.535 -0.905 13.979 0.48 11.56 100 ARG B CA 1
ATOM 2010 C CA B ARG B 1 100 ? -15.506 -0.868 13.959 0.52 11.72 100 ARG B CA 1
ATOM 2011 C C . ARG B 1 100 ? -14.563 -1.058 15.152 1.00 10.85 100 ARG B C 1
ATOM 2012 O O . ARG B 1 100 ? -14.259 -2.178 15.562 1.00 11.90 100 ARG B O 1
ATOM 2027 N N . ILE B 1 101 ? -14.152 0.073 15.700 1.00 10.41 101 ILE B N 1
ATOM 2028 C CA . ILE B 1 101 ? -13.406 0.120 16.981 1.00 10.18 101 ILE B CA 1
ATOM 2029 C C . ILE B 1 101 ? -14.245 0.882 17.957 1.00 10.45 101 ILE B C 1
ATOM 2030 O O . ILE B 1 101 ? -14.756 1.984 17.651 1.00 11.73 101 ILE B O 1
ATOM 2035 N N . VAL B 1 102 ? -14.337 0.375 19.193 1.00 10.78 102 VAL B N 1
ATOM 2036 C CA . VAL B 1 102 ? -14.973 1.089 20.293 1.00 11.05 102 VAL B CA 1
ATOM 2037 C C . VAL B 1 102 ? -13.930 1.126 21.436 1.00 10.13 102 VAL B C 1
ATOM 2038 O O . VAL B 1 102 ? -13.437 0.087 21.858 1.00 10.23 102 VAL B O 1
ATOM 2042 N N . TYR B 1 103 ? -13.633 2.323 21.920 1.00 9.44 103 TYR B N 1
ATOM 2043 C CA . TYR B 1 103 ? -12.684 2.482 23.023 1.00 10.28 103 TYR B CA 1
ATOM 2044 C C . TYR B 1 103 ? -13.282 3.085 24.252 1.00 10.68 103 TYR B C 1
ATOM 2045 O O . TYR B 1 103 ? -14.164 3.950 24.175 1.00 11.20 103 TYR B O 1
ATOM 2054 N N . ALA B 1 104 ? -12.758 2.706 25.434 1.00 10.04 104 ALA B N 1
ATOM 2055 C CA . ALA B 1 104 ? -13.233 3.242 26.679 1.00 10.58 104 ALA B CA 1
ATOM 2056 C C . ALA B 1 104 ? -12.661 4.566 26.975 1.00 11.03 104 ALA B C 1
ATOM 2057 O O . ALA B 1 104 ? -13.369 5.432 27.543 1.00 11.94 104 ALA B O 1
ATOM 2059 N N . THR B 1 105 ? -11.374 4.760 26.688 1.00 10.77 105 THR B N 1
ATOM 2060 C CA . THR B 1 105 ? -10.684 6.033 26.870 1.00 10.84 105 THR B CA 1
ATOM 2061 C C . THR B 1 105 ? -9.903 6.363 25.630 1.00 10.63 105 THR B C 1
ATOM 2062 O O . THR B 1 105 ? -9.387 5.464 24.957 1.00 10.96 105 THR B O 1
ATOM 2066 N N . SER B 1 106 ? -9.841 7.636 25.289 1.00 9.65 106 SER B N 1
ATOM 2067 C CA . SER B 1 106 ? -9.129 8.094 24.117 1.00 9.91 106 SER B CA 1
ATOM 2068 C C . SER B 1 106 ? -7.635 8.269 24.429 1.00 10.11 106 SER B C 1
ATOM 2069 O O . SER B 1 106 ? -7.234 8.400 25.580 1.00 10.36 106 SER B O 1
ATOM 2072 N N A SER B 1 107 ? -6.869 8.371 23.351 0.56 9.97 107 SER B N 1
ATOM 2073 N N B SER B 1 107 ? -6.792 8.316 23.398 0.44 10.29 107 SER B N 1
ATOM 2074 C CA A SER B 1 107 ? -5.462 8.741 23.460 0.56 10.11 107 SER B CA 1
ATOM 2075 C CA B SER B 1 107 ? -5.374 8.649 23.655 0.44 10.45 107 SER B CA 1
ATOM 2076 C C A SER B 1 107 ? -5.265 10.159 23.930 0.56 11.20 107 SER B C 1
ATOM 2077 C C B SER B 1 107 ? -5.234 10.172 23.948 0.44 11.18 107 SER B C 1
ATOM 2078 O O A SER B 1 107 ? -4.272 10.421 24.579 0.56 12.94 107 SER B O 1
ATOM 2079 O O B SER B 1 107 ? -4.234 10.550 24.519 0.44 11.93 107 SER B O 1
ATOM 2084 N N . ALA B 1 108 ? -6.265 10.980 23.686 1.00 11.86 108 ALA B N 1
ATOM 2085 C CA . ALA B 1 108 ? -6.252 12.359 24.220 1.00 11.78 108 ALA B CA 1
ATOM 2086 C C . ALA B 1 108 ? -6.336 12.319 25.745 1.00 11.50 108 ALA B C 1
ATOM 2087 O O . ALA B 1 108 ? -5.581 13.048 26.424 1.00 12.52 108 ALA B O 1
ATOM 2089 N N . GLN B 1 109 ? -7.225 11.496 26.305 1.00 10.60 109 GLN B N 1
ATOM 2090 C CA . GLN B 1 109 ? -7.280 11.304 27.734 1.00 10.83 109 GLN B CA 1
ATOM 2091 C C . GLN B 1 109 ? -5.960 10.797 28.292 1.00 10.53 109 GLN B C 1
ATOM 2092 O O . GLN B 1 109 ? -5.411 11.328 29.271 1.00 11.01 109 GLN B O 1
ATOM 2098 N N . LEU B 1 110 ? -5.416 9.752 27.701 1.00 10.47 110 LEU B N 1
ATOM 2099 C CA . LEU B 1 110 ? -4.155 9.170 28.176 1.00 10.09 110 LEU B CA 1
ATOM 2100 C C . LEU B 1 110 ? -3.027 10.203 28.186 1.00 10.43 110 LEU B C 1
ATOM 2101 O O . LEU B 1 110 ? -2.344 10.390 29.177 1.00 10.33 110 LEU B O 1
ATOM 2106 N N . GLY B 1 111 ? -2.849 10.877 27.058 1.00 10.52 111 GLY B N 1
ATOM 2107 C CA . GLY B 1 111 ? -1.765 11.875 26.969 1.00 11.57 111 GLY B CA 1
ATOM 2108 C C . GLY B 1 111 ? -1.967 13.027 27.955 1.00 11.18 111 GLY B C 1
ATOM 2109 O O . GLY B 1 111 ? -0.976 13.501 28.572 1.00 11.56 111 GLY B O 1
ATOM 2110 N N . GLY B 1 112 ? -3.205 13.461 28.126 1.00 10.46 112 GLY B N 1
ATOM 2111 C CA . GLY B 1 112 ? -3.511 14.548 29.089 1.00 11.37 112 GLY B CA 1
ATOM 2112 C C . GLY B 1 112 ? -3.209 14.104 30.509 1.00 11.84 112 GLY B C 1
ATOM 2113 O O . GLY B 1 112 ? -2.708 14.905 31.319 1.00 13.40 112 GLY B O 1
ATOM 2114 N N . TRP B 1 113 ? -3.478 12.855 30.851 1.00 10.04 113 TRP B N 1
ATOM 2115 C CA A TRP B 1 113 ? -3.202 12.361 32.213 0.63 10.18 113 TRP B CA 1
ATOM 2116 C CA B TRP B 1 113 ? -3.235 12.383 32.207 0.37 10.67 113 TRP B CA 1
ATOM 2117 C C . TRP B 1 113 ? -1.731 12.214 32.439 1.00 9.70 113 TRP B C 1
ATOM 2118 O O . TRP B 1 113 ? -1.235 12.569 33.512 1.00 9.78 113 TRP B O 1
ATOM 2139 N N . LEU B 1 114 ? -0.980 11.733 31.443 1.00 9.72 114 LEU B N 1
ATOM 2140 C CA . LEU B 1 114 ? 0.470 11.611 31.624 1.00 9.98 114 LEU B CA 1
ATOM 2141 C C . LEU B 1 114 ? 1.079 12.948 31.945 1.00 10.26 114 LEU B C 1
ATOM 2142 O O . LEU B 1 114 ? 1.909 13.059 32.851 1.00 11.37 114 LEU B O 1
ATOM 2147 N N . THR B 1 115 ? 0.659 13.989 31.229 1.00 11.05 115 THR B N 1
ATOM 2148 C CA . THR B 1 115 ? 1.229 15.322 31.484 1.00 12.37 115 THR B CA 1
ATOM 2149 C C . THR B 1 115 ? 0.808 15.856 32.835 1.00 11.41 115 THR B C 1
ATOM 2150 O O . THR B 1 115 ? 1.582 16.564 33.511 1.00 12.89 115 THR B O 1
ATOM 2154 N N . GLU B 1 116 ? -0.379 15.536 33.301 1.00 10.07 116 GLU B N 1
ATOM 2155 C CA . GLU B 1 116 ? -0.825 15.913 34.637 1.00 10.89 116 GLU B CA 1
ATOM 2156 C C . GLU B 1 116 ? 0.116 15.335 35.671 1.00 11.46 116 GLU B C 1
ATOM 2157 O O . GLU B 1 116 ? 0.447 16.002 36.656 1.00 12.06 116 GLU B O 1
ATOM 2163 N N . TRP B 1 117 ? 0.533 14.076 35.488 1.00 10.52 117 TRP B N 1
ATOM 2164 C CA . TRP B 1 117 ? 1.368 13.376 36.445 1.00 10.65 117 TRP B CA 1
ATOM 2165 C C . TRP B 1 117 ? 2.829 13.655 36.296 1.00 11.82 117 TRP B C 1
ATOM 2166 O O . TRP B 1 117 ? 3.620 13.140 37.083 1.00 13.35 117 TRP B O 1
ATOM 2177 N N . GLY B 1 118 ? 3.229 14.509 35.354 1.00 11.33 118 GLY B N 1
ATOM 2178 C CA . GLY B 1 118 ? 4.659 14.731 35.118 1.00 13.07 118 GLY B CA 1
ATOM 2179 C C . GLY B 1 118 ? 5.363 13.529 34.499 1.00 14.30 118 GLY B C 1
ATOM 2180 O O . GLY B 1 118 ? 6.570 13.414 34.562 1.00 16.55 118 GLY B O 1
ATOM 2181 N N . ALA B 1 119 ? 4.592 12.641 33.871 1.00 13.06 119 ALA B N 1
ATOM 2182 C CA . ALA B 1 119 ? 5.152 11.390 33.291 1.00 13.22 119 ALA B CA 1
ATOM 2183 C C . ALA B 1 119 ? 5.575 11.663 31.859 1.00 12.97 119 ALA B C 1
ATOM 2184 O O . ALA B 1 119 ? 5.053 12.561 31.167 1.00 14.32 119 ALA B O 1
ATOM 2186 N N . GLN B 1 120 ? 6.520 10.877 31.383 1.00 14.64 120 GLN B N 1
ATOM 2187 C CA A GLN B 1 120 ? 6.956 10.973 30.006 0.50 16.48 120 GLN B CA 1
ATOM 2188 C CA B GLN B 1 120 ? 6.974 10.958 30.006 0.50 16.66 120 GLN B CA 1
ATOM 2189 C C . GLN B 1 120 ? 5.864 10.540 29.024 1.00 15.16 120 GLN B C 1
ATOM 2190 O O . GLN B 1 120 ? 5.097 9.602 29.284 1.00 16.53 120 GLN B O 1
ATOM 2201 N N . ALA B 1 121 ? 5.819 11.187 27.909 1.00 14.92 121 ALA B N 1
ATOM 2202 C CA . ALA B 1 121 ? 4.947 10.737 26.830 1.00 14.27 121 ALA B CA 1
ATOM 2203 C C . ALA B 1 121 ? 5.464 9.389 26.267 1.00 13.93 121 ALA B C 1
ATOM 2204 O O . ALA B 1 121 ? 6.670 9.131 26.336 1.00 14.98 121 ALA B O 1
ATOM 2206 N N . PRO B 1 122 ? 4.563 8.612 25.680 1.00 14.32 122 PRO B N 1
ATOM 2207 C CA . PRO B 1 122 ? 5.032 7.449 24.930 1.00 14.67 122 PRO B CA 1
ATOM 2208 C C . PRO B 1 122 ? 5.941 7.906 23.772 1.00 13.61 122 PRO B C 1
ATOM 2209 O O . PRO B 1 122 ? 5.912 9.058 23.353 1.00 12.60 122 PRO B O 1
ATOM 2213 N N . PRO B 1 123 ? 6.743 6.995 23.227 1.00 13.53 123 PRO B N 1
ATOM 2214 C CA . PRO B 1 123 ? 7.587 7.332 22.092 1.00 12.89 123 PRO B CA 1
ATOM 2215 C C . PRO B 1 123 ? 6.850 7.404 20.757 1.00 11.36 123 PRO B C 1
ATOM 2216 O O . PRO B 1 123 ? 7.454 7.767 19.736 1.00 13.04 123 PRO B O 1
ATOM 2220 N N . VAL B 1 124 ? 5.558 7.134 20.770 1.00 11.50 124 VAL B N 1
ATOM 2221 C CA A VAL B 1 124 ? 4.650 7.333 19.618 0.70 11.47 124 VAL B CA 1
ATOM 2222 C CA B VAL B 1 124 ? 4.693 7.277 19.624 0.30 11.67 124 VAL B CA 1
ATOM 2223 C C . VAL B 1 124 ? 3.710 8.420 19.939 1.00 11.05 124 VAL B C 1
ATOM 2224 O O . VAL B 1 124 ? 3.249 8.528 21.091 1.00 12.67 124 VAL B O 1
ATOM 2231 N N . ALA B 1 125 ? 3.459 9.270 18.999 1.00 11.36 125 ALA B N 1
ATOM 2232 C CA . ALA B 1 125 ? 2.474 10.296 19.161 1.00 10.86 125 ALA B CA 1
ATOM 2233 C C . ALA B 1 125 ? 1.095 9.692 19.355 1.00 11.30 125 ALA B C 1
ATOM 2234 O O . ALA B 1 125 ? 0.750 8.626 18.784 1.00 11.58 125 ALA B O 1
ATOM 2236 N N . THR B 1 126 ? 0.288 10.349 20.169 1.00 10.18 126 THR B N 1
ATOM 2237 C CA . THR B 1 126 ? -1.045 9.887 20.514 1.00 11.12 126 THR B CA 1
ATOM 2238 C C . THR B 1 126 ? -2.054 10.299 19.437 1.00 11.79 126 THR B C 1
ATOM 2239 O O . THR B 1 126 ? -3.008 11.006 19.641 1.00 13.53 126 THR B O 1
ATOM 2243 N N . LEU B 1 127 ? -1.823 9.810 18.224 1.00 10.51 127 LEU B N 1
ATOM 2244 C CA . LEU B 1 127 ? -2.661 10.150 17.091 1.00 11.07 127 LEU B CA 1
ATOM 2245 C C . LEU B 1 127 ? -4.009 9.525 17.187 1.00 11.69 127 LEU B C 1
ATOM 2246 O O . LEU B 1 127 ? -4.076 8.306 17.441 1.00 11.12 127 LEU B O 1
ATOM 2251 N N . PRO B 1 128 ? -5.097 10.198 16.968 1.00 11.91 128 PRO B N 1
ATOM 2252 C CA . PRO B 1 128 ? -6.385 9.534 16.906 1.00 12.32 128 PRO B CA 1
ATOM 2253 C C . PRO B 1 128 ? -6.376 8.462 15.803 1.00 10.62 128 PRO B C 1
ATOM 2254 O O . PRO B 1 128 ? -5.731 8.618 14.774 1.00 10.88 128 PRO B O 1
ATOM 2258 N N . ILE B 1 129 ? -7.177 7.422 16.031 1.00 10.47 129 ILE B N 1
ATOM 2259 C CA . ILE B 1 129 ? -7.249 6.331 15.057 1.00 9.94 129 ILE B CA 1
ATOM 2260 C C . ILE B 1 129 ? -7.436 6.890 13.658 1.00 9.95 129 ILE B C 1
ATOM 2261 O O . ILE B 1 129 ? -6.780 6.429 12.729 1.00 10.05 129 ILE B O 1
ATOM 2266 N N . ASN B 1 130 ? -8.368 7.819 13.464 1.00 10.62 130 ASN B N 1
ATOM 2267 C CA . ASN B 1 130 ? -8.693 8.237 12.096 1.00 10.98 130 ASN B CA 1
ATOM 2268 C C . ASN B 1 130 ? -7.624 9.102 11.454 1.00 11.95 130 ASN B C 1
ATOM 2269 O O . ASN B 1 130 ? -7.634 9.236 10.227 1.00 12.95 130 ASN B O 1
ATOM 2274 N N . THR B 1 131 ? -6.629 9.571 12.172 1.00 10.77 131 THR B N 1
ATOM 2275 C CA . THR B 1 131 ? -5.448 10.202 11.556 1.00 11.45 131 THR B CA 1
ATOM 2276 C C . THR B 1 131 ? -4.624 9.126 10.855 1.00 11.69 131 THR B C 1
ATOM 2277 O O . THR B 1 131 ? -4.033 9.372 9.793 1.00 12.10 131 THR B O 1
ATOM 2281 N N . VAL B 1 132 ? -4.562 7.934 11.467 1.00 9.66 132 VAL B N 1
ATOM 2282 C CA . VAL B 1 132 ? -3.778 6.842 10.924 1.00 10.43 132 VAL B CA 1
ATOM 2283 C C . VAL B 1 132 ? -4.556 6.056 9.915 1.00 10.36 132 VAL B C 1
ATOM 2284 O O . VAL B 1 132 ? -3.973 5.587 8.918 1.00 11.30 132 VAL B O 1
ATOM 2288 N N . ALA B 1 133 ? -5.820 5.814 10.196 1.00 10.80 133 ALA B N 1
ATOM 2289 C CA . ALA B 1 133 ? -6.674 4.849 9.478 1.00 11.86 133 ALA B CA 1
ATOM 2290 C C . ALA B 1 133 ? -8.007 5.600 9.166 1.00 12.03 133 ALA B C 1
ATOM 2291 O O . ALA B 1 133 ? -8.985 5.476 9.889 1.00 12.23 133 ALA B O 1
ATOM 2293 N N . PRO B 1 134 ? -8.023 6.390 8.098 1.00 13.41 134 PRO B N 1
ATOM 2294 C CA . PRO B 1 134 ? -9.151 7.298 7.884 1.00 14.14 134 PRO B CA 1
ATOM 2295 C C . PRO B 1 134 ? -10.466 6.658 7.645 1.00 15.30 134 PRO B C 1
ATOM 2296 O O . PRO B 1 134 ? -11.462 7.322 7.904 1.00 18.60 134 PRO B O 1
ATOM 2300 N N . GLY B 1 135 ? -10.507 5.426 7.231 1.00 14.24 135 GLY B N 1
ATOM 2301 C CA . GLY B 1 135 ? -11.787 4.778 6.932 1.00 15.96 135 GLY B CA 1
ATOM 2302 C C . GLY B 1 135 ? -12.473 4.014 8.065 1.00 16.99 135 GLY B C 1
ATOM 2303 O O . GLY B 1 135 ? -13.558 3.487 7.882 1.00 18.33 135 GLY B O 1
ATOM 2304 N N . VAL B 1 136 ? -11.837 3.917 9.232 1.00 15.06 136 VAL B N 1
ATOM 2305 C CA . VAL B 1 136 ? -12.322 3.066 10.246 1.00 14.75 136 VAL B CA 1
ATOM 2306 C C . VAL B 1 136 ? -13.415 3.777 11.027 1.00 13.54 136 VAL B C 1
ATOM 2307 O O . VAL B 1 136 ? -13.293 4.949 11.380 1.00 13.99 136 VAL B O 1
ATOM 2311 N N . VAL B 1 137 ? -14.489 3.078 11.324 1.00 13.15 137 VAL B N 1
ATOM 2312 C CA . VAL B 1 137 ? -15.540 3.566 12.166 1.00 14.15 137 VAL B CA 1
ATOM 2313 C C . VAL B 1 137 ? -15.126 3.499 13.625 1.00 12.35 137 VAL B C 1
ATOM 2314 O O . VAL B 1 137 ? -14.837 2.384 14.076 1.00 13.85 137 VAL B O 1
ATOM 2318 N N . VAL B 1 138 ? -15.133 4.596 14.336 1.00 13.63 138 VAL B N 1
ATOM 2319 C CA . VAL B 1 138 ? -14.595 4.650 15.712 1.00 13.94 138 VAL B CA 1
ATOM 2320 C C . VAL B 1 138 ? -15.620 5.218 16.625 1.00 14.95 138 VAL B C 1
ATOM 2321 O O . VAL B 1 138 ? -16.172 6.312 16.332 1.00 18.66 138 VAL B O 1
ATOM 2325 N N . ASP B 1 139 ? -15.876 4.591 17.753 1.00 13.30 139 ASP B N 1
ATOM 2326 C CA . ASP B 1 139 ? -16.766 5.118 18.790 1.00 13.87 139 ASP B CA 1
ATOM 2327 C C . ASP B 1 139 ? -16.034 5.120 20.122 1.00 13.76 139 ASP B C 1
ATOM 2328 O O . ASP B 1 139 ? -15.116 4.318 20.338 1.00 13.72 139 ASP B O 1
ATOM 2333 N N . GLY B 1 140 ? -16.433 6.024 20.998 1.00 14.45 140 GLY B N 1
ATOM 2334 C CA . GLY B 1 140 ? -15.840 6.229 22.306 1.00 13.78 140 GLY B CA 1
ATOM 2335 C C . GLY B 1 140 ? -15.475 7.665 22.487 1.00 14.17 140 GLY B C 1
ATOM 2336 O O . GLY B 1 140 ? -15.557 8.477 21.550 1.00 16.45 140 GLY B O 1
ATOM 2337 N N . PRO B 1 141 ? -15.067 8.082 23.674 1.00 13.35 141 PRO B N 1
ATOM 2338 C CA . PRO B 1 141 ? -14.863 7.242 24.836 1.00 13.00 141 PRO B CA 1
ATOM 2339 C C . PRO B 1 141 ? -16.124 7.018 25.649 1.00 13.69 141 PRO B C 1
ATOM 2340 O O . PRO B 1 141 ? -17.215 7.514 25.252 1.00 15.68 141 PRO B O 1
ATOM 2344 N N . ALA B 1 142 ? -16.030 6.255 26.717 1.00 12.60 142 ALA B N 1
ATOM 2345 C CA . ALA B 1 142 ? -17.142 5.876 27.600 1.00 13.27 142 ALA B CA 1
ATOM 2346 C C . ALA B 1 142 ? -16.982 6.597 28.910 1.00 14.16 142 ALA B C 1
ATOM 2347 O O . ALA B 1 142 ? -16.107 6.284 29.721 1.00 14.39 142 ALA B O 1
ATOM 2349 N N . GLU B 1 143 ? -17.834 7.599 29.164 1.00 16.41 143 GLU B N 1
ATOM 2350 C CA . GLU B 1 143 ? -17.754 8.402 30.375 1.00 18.03 143 GLU B CA 1
ATOM 2351 C C . GLU B 1 143 ? -17.762 7.601 31.634 1.00 15.78 143 GLU B C 1
ATOM 2352 O O . GLU B 1 143 ? -17.023 7.964 32.577 1.00 16.85 143 GLU B O 1
ATOM 2354 N N . GLU B 1 144 ? -18.497 6.509 31.671 1.00 15.99 144 GLU B N 1
ATOM 2355 C CA . GLU B 1 144 ? -18.641 5.691 32.863 1.00 17.99 144 GLU B CA 1
ATOM 2356 C C . GLU B 1 144 ? -17.348 5.061 33.280 1.00 16.78 144 GLU B C 1
ATOM 2357 O O . GLU B 1 144 ? -17.215 4.594 34.403 1.00 17.90 144 GLU B O 1
ATOM 2363 N N . LEU B 1 145 ? -16.392 4.936 32.351 1.00 14.51 145 LEU B N 1
ATOM 2364 C CA . LEU B 1 145 ? -15.134 4.212 32.615 1.00 13.39 145 LEU B CA 1
ATOM 2365 C C . LEU B 1 145 ? -13.943 5.149 32.743 1.00 13.30 145 LEU B C 1
ATOM 2366 O O . LEU B 1 145 ? -12.846 4.673 32.986 1.00 13.07 145 LEU B O 1
ATOM 2371 N N . ALA B 1 146 ? -14.144 6.469 32.637 1.00 12.32 146 ALA B N 1
ATOM 2372 C CA . ALA B 1 146 ? -13.039 7.400 32.747 1.00 13.25 146 ALA B CA 1
ATOM 2373 C C . ALA B 1 146 ? -12.299 7.322 34.058 1.00 13.09 146 ALA B C 1
ATOM 2374 O O . ALA B 1 146 ? -11.057 7.318 34.086 1.00 13.88 146 ALA B O 1
ATOM 2376 N N . GLU B 1 147 ? -13.002 7.317 35.168 1.00 15.17 147 GLU B N 1
ATOM 2377 C CA . GLU B 1 147 ? -12.371 7.318 36.472 1.00 15.07 147 GLU B CA 1
ATOM 2378 C C . GLU B 1 147 ? -11.583 6.034 36.703 1.00 14.07 147 GLU B C 1
ATOM 2379 O O . GLU B 1 147 ? -10.456 6.052 37.203 1.00 14.17 147 GLU B O 1
ATOM 2385 N N . THR B 1 148 ? -12.170 4.901 36.347 1.00 13.91 148 THR B N 1
ATOM 2386 C CA . THR B 1 148 ? -11.498 3.622 36.486 1.00 14.06 148 THR B CA 1
ATOM 2387 C C . THR B 1 148 ? -10.197 3.616 35.712 1.00 12.92 148 THR B C 1
ATOM 2388 O O . THR B 1 148 ? -9.134 3.221 36.222 1.00 13.58 148 THR B O 1
ATOM 2392 N N . MET B 1 149 ? -10.240 4.034 34.444 1.00 12.52 149 MET B N 1
ATOM 2393 C CA . MET B 1 149 ? -9.022 4.007 33.642 1.00 12.34 149 MET B CA 1
ATOM 2394 C C . MET B 1 149 ? -8.011 5.035 34.085 1.00 11.87 149 MET B C 1
ATOM 2395 O O . MET B 1 149 ? -6.803 4.779 34.083 1.00 12.28 149 MET B O 1
ATOM 2400 N N . HIS B 1 150 ? -8.463 6.214 34.500 1.00 11.69 150 HIS B N 1
ATOM 2401 C CA . HIS B 1 150 ? -7.566 7.166 35.145 1.00 12.13 150 HIS B CA 1
ATOM 2402 C C . HIS B 1 150 ? -6.774 6.479 36.289 1.00 11.89 150 HIS B C 1
ATOM 2403 O O . HIS B 1 150 ? -5.567 6.595 36.396 1.00 11.78 150 HIS B O 1
ATOM 2410 N N . ASN B 1 151 ? -7.502 5.739 37.104 1.00 11.73 151 ASN B N 1
ATOM 2411 C CA . ASN B 1 151 ? -6.862 5.145 38.282 1.00 11.81 151 ASN B CA 1
ATOM 2412 C C . ASN B 1 151 ? -5.933 4.046 37.903 1.00 11.60 151 ASN B C 1
ATOM 2413 O O . ASN B 1 151 ? -4.840 3.919 38.477 1.00 12.55 151 ASN B O 1
ATOM 2418 N N . LEU B 1 152 ? -6.276 3.232 36.892 1.00 11.21 152 LEU B N 1
ATOM 2419 C CA A LEU B 1 152 ? -5.360 2.148 36.370 0.58 11.49 152 LEU B CA 1
ATOM 2420 C CA B LEU B 1 152 ? -5.470 2.173 36.461 0.42 11.74 152 LEU B CA 1
ATOM 2421 C C . LEU B 1 152 ? -4.168 2.729 35.774 1.00 11.42 152 LEU B C 1
ATOM 2422 O O . LEU B 1 152 ? -3.027 2.281 36.033 1.00 12.34 152 LEU B O 1
ATOM 2431 N N . TYR B 1 153 ? -4.332 3.743 34.900 1.00 11.19 153 TYR B N 1
ATOM 2432 C CA . TYR B 1 153 ? -3.175 4.342 34.302 1.00 10.59 153 TYR B CA 1
ATOM 2433 C C . TYR B 1 153 ? -2.259 5.032 35.329 1.00 10.73 153 TYR B C 1
ATOM 2434 O O . TYR B 1 153 ? -1.017 5.012 35.208 1.00 11.42 153 TYR B O 1
ATOM 2443 N N . ARG B 1 154 ? -2.861 5.689 36.314 1.00 11.01 154 ARG B N 1
ATOM 2444 C CA . ARG B 1 154 ? -2.057 6.336 37.346 1.00 12.12 154 ARG B CA 1
ATOM 2445 C C . ARG B 1 154 ? -1.221 5.336 38.140 1.00 12.33 154 ARG B C 1
ATOM 2446 O O . ARG B 1 154 ? -0.041 5.548 38.388 1.00 12.07 154 ARG B O 1
ATOM 2454 N N . ALA B 1 155 ? -1.811 4.185 38.414 1.00 11.34 155 ALA B N 1
ATOM 2455 C CA . ALA B 1 155 ? -1.111 3.135 39.160 1.00 12.31 155 ALA B CA 1
ATOM 2456 C C . ALA B 1 155 ? 0.122 2.686 38.383 1.00 12.09 155 ALA B C 1
ATOM 2457 O O . ALA B 1 155 ? 1.199 2.472 38.996 1.00 13.37 155 ALA B O 1
ATOM 2459 N N . LYS B 1 156 ? 0.068 2.533 37.073 1.00 11.07 156 LYS B N 1
ATOM 2460 C CA . LYS B 1 156 ? 1.191 2.052 36.320 1.00 10.80 156 LYS B CA 1
ATOM 2461 C C . LYS B 1 156 ? 2.138 3.161 35.933 1.00 12.22 156 LYS B C 1
ATOM 2462 O O . LYS B 1 156 ? 3.365 2.971 36.003 1.00 13.84 156 LYS B O 1
ATOM 2468 N N . PHE B 1 157 ? 1.633 4.319 35.498 1.00 11.89 157 PHE B N 1
ATOM 2469 C CA . PHE B 1 157 ? 2.421 5.320 34.839 1.00 11.89 157 PHE B CA 1
ATOM 2470 C C . PHE B 1 157 ? 2.583 6.602 35.620 1.00 12.40 157 PHE B C 1
ATOM 2471 O O . PHE B 1 157 ? 3.396 7.447 35.186 1.00 14.55 157 PHE B O 1
ATOM 2479 N N . GLY B 1 158 ? 1.847 6.811 36.690 1.00 12.96 158 GLY B N 1
ATOM 2480 C CA . GLY B 1 158 ? 1.860 8.079 37.429 1.00 15.73 158 GLY B CA 1
ATOM 2481 C C . GLY B 1 158 ? 2.584 8.108 38.712 1.00 21.88 158 GLY B C 1
ATOM 2482 O O . GLY B 1 158 ? 2.386 9.108 39.448 1.00 28.24 158 GLY B O 1
ATOM 2483 N N . ARG B 1 159 ? 3.425 7.131 38.979 1.00 23.48 159 ARG B N 1
ATOM 2484 C CA . ARG B 1 159 ? 4.273 7.046 40.205 1.00 31.25 159 ARG B CA 1
ATOM 2485 C C . ARG B 1 159 ? 5.402 8.049 40.142 1.00 37.40 159 ARG B C 1
ATOM 2486 O O . ARG B 1 159 ? 6.121 8.071 39.149 1.00 40.55 159 ARG B O 1
ATOM 2488 C CA . ALA C 1 2 ? -23.330 22.128 30.004 1.00 43.34 2 ALA C CA 1
ATOM 2489 C C . ALA C 1 2 ? -23.267 23.587 30.453 1.00 42.50 2 ALA C C 1
ATOM 2490 O O . ALA C 1 2 ? -23.777 23.930 31.533 1.00 49.41 2 ALA C O 1
ATOM 2492 N N . ILE C 1 3 ? -22.613 24.432 29.647 1.00 32.57 3 ILE C N 1
ATOM 2493 C CA . ILE C 1 3 ? -22.199 25.789 30.102 1.00 30.09 3 ILE C CA 1
ATOM 2494 C C . ILE C 1 3 ? -23.350 26.765 29.893 1.00 20.68 3 ILE C C 1
ATOM 2495 O O . ILE C 1 3 ? -23.908 26.732 28.763 1.00 29.16 3 ILE C O 1
ATOM 2500 N N . SER C 1 4 ? -23.536 27.750 30.796 1.00 21.42 4 SER C N 1
ATOM 2501 C CA . SER C 1 4 ? -24.667 28.745 30.523 1.00 17.95 4 SER C CA 1
ATOM 2502 C C . SER C 1 4 ? -24.439 29.602 29.326 1.00 18.65 4 SER C C 1
ATOM 2503 O O . SER C 1 4 ? -23.295 29.869 28.921 1.00 16.62 4 SER C O 1
ATOM 2506 N N . ASP C 1 5 ? -25.497 30.117 28.718 1.00 16.35 5 ASP C N 1
ATOM 2507 C CA . ASP C 1 5 ? -25.356 30.975 27.586 1.00 16.91 5 ASP C CA 1
ATOM 2508 C C . ASP C 1 5 ? -24.558 32.236 27.898 1.00 15.53 5 ASP C C 1
ATOM 2509 O O . ASP C 1 5 ? -23.679 32.646 27.113 1.00 17.01 5 ASP C O 1
ATOM 2514 N N . ALA C 1 6 ? -24.797 32.854 29.025 1.00 16.44 6 ALA C N 1
ATOM 2515 C CA . ALA C 1 6 ? -24.034 34.021 29.391 1.00 16.21 6 ALA C CA 1
ATOM 2516 C C . ALA C 1 6 ? -22.547 33.705 29.633 1.00 16.23 6 ALA C C 1
ATOM 2517 O O . ALA C 1 6 ? -21.666 34.479 29.228 1.00 16.34 6 ALA C O 1
ATOM 2519 N N . ASP C 1 7 ? -22.280 32.563 30.244 1.00 13.93 7 ASP C N 1
ATOM 2520 C CA . ASP C 1 7 ? -20.868 32.152 30.453 1.00 14.12 7 ASP C CA 1
ATOM 2521 C C . ASP C 1 7 ? -20.222 31.928 29.092 1.00 13.07 7 ASP C C 1
ATOM 2522 O O . ASP C 1 7 ? -19.051 32.330 28.896 1.00 13.00 7 ASP C O 1
ATOM 2527 N N . LEU C 1 8 ? -20.901 31.304 28.127 1.00 13.62 8 LEU C N 1
ATOM 2528 C CA A LEU C 1 8 ? -20.296 31.030 26.849 0.68 13.26 8 LEU C CA 1
ATOM 2529 C CA B LEU C 1 8 ? -20.342 31.088 26.788 0.32 13.91 8 LEU C CA 1
ATOM 2530 C C . LEU C 1 8 ? -19.962 32.349 26.124 1.00 14.26 8 LEU C C 1
ATOM 2531 O O . LEU C 1 8 ? -18.918 32.427 25.433 1.00 13.98 8 LEU C O 1
ATOM 2540 N N . LYS C 1 9 ? -20.753 33.406 26.268 1.00 14.81 9 LYS C N 1
ATOM 2541 C CA . LYS C 1 9 ? -20.447 34.655 25.636 1.00 16.38 9 LYS C CA 1
ATOM 2542 C C . LYS C 1 9 ? -19.112 35.219 26.166 1.00 15.17 9 LYS C C 1
ATOM 2543 O O . LYS C 1 9 ? -18.281 35.665 25.379 1.00 14.40 9 LYS C O 1
ATOM 2549 N N . TYR C 1 10 ? -18.864 35.133 27.473 1.00 13.19 10 TYR C N 1
ATOM 2550 C CA A TYR C 1 10 ? -17.585 35.615 27.966 0.60 12.14 10 TYR C CA 1
ATOM 2551 C CA B TYR C 1 10 ? -17.606 35.582 28.043 0.40 12.72 10 TYR C CA 1
ATOM 2552 C C . TYR C 1 10 ? -16.451 34.696 27.559 1.00 11.95 10 TYR C C 1
ATOM 2553 O O . TYR C 1 10 ? -15.370 35.187 27.255 1.00 12.23 10 TYR C O 1
ATOM 2570 N N . LEU C 1 11 ? -16.700 33.397 27.450 1.00 11.27 11 LEU C N 1
ATOM 2571 C CA . LEU C 1 11 ? -15.628 32.509 26.921 1.00 11.19 11 LEU C CA 1
ATOM 2572 C C . LEU C 1 11 ? -15.312 32.880 25.498 1.00 11.73 11 LEU C C 1
ATOM 2573 O O . LEU C 1 11 ? -14.134 32.809 25.094 1.00 11.62 11 LEU C O 1
ATOM 2578 N N . ARG C 1 12 ? -16.295 33.260 24.673 1.00 11.75 12 ARG C N 1
ATOM 2579 C CA . ARG C 1 12 ? -15.999 33.670 23.303 1.00 12.56 12 ARG C CA 1
ATOM 2580 C C . ARG C 1 12 ? -15.147 34.924 23.285 1.00 11.64 12 ARG C C 1
ATOM 2581 O O . ARG C 1 12 ? -14.276 35.077 22.418 1.00 12.66 12 ARG C O 1
ATOM 2589 N N . ARG C 1 13 ? -15.365 35.834 24.243 1.00 11.44 13 ARG C N 1
ATOM 2590 C CA . ARG C 1 13 ? -14.490 36.990 24.368 1.00 11.48 13 ARG C CA 1
ATOM 2591 C C . ARG C 1 13 ? -13.053 36.549 24.688 1.00 12.10 13 ARG C C 1
ATOM 2592 O O . ARG C 1 13 ? -12.088 37.105 24.160 1.00 11.66 13 ARG C O 1
ATOM 2600 N N . CYS C 1 14 ? -12.907 35.575 25.577 1.00 10.35 14 CYS C N 1
ATOM 2601 C CA . CYS C 1 14 ? -11.581 35.025 25.856 1.00 10.27 14 CYS C CA 1
ATOM 2602 C C . CYS C 1 14 ? -10.902 34.439 24.656 1.00 10.04 14 CYS C C 1
ATOM 2603 O O . CYS C 1 14 ? -9.676 34.631 24.477 1.00 10.09 14 CYS C O 1
ATOM 2606 N N . VAL C 1 15 ? -11.628 33.755 23.805 1.00 10.01 15 VAL C N 1
ATOM 2607 C CA . VAL C 1 15 ? -11.060 33.241 22.567 1.00 10.78 15 VAL C CA 1
ATOM 2608 C C . VAL C 1 15 ? -10.637 34.381 21.688 1.00 11.42 15 VAL C C 1
ATOM 2609 O O . VAL C 1 15 ? -9.554 34.331 21.040 1.00 11.78 15 VAL C O 1
ATOM 2613 N N . ASP C 1 16 ? -11.417 35.449 21.592 1.00 11.27 16 ASP C N 1
ATOM 2614 C CA . ASP C 1 16 ? -10.993 36.630 20.844 1.00 12.52 16 ASP C CA 1
ATOM 2615 C C . ASP C 1 16 ? -9.730 37.250 21.367 1.00 11.27 16 ASP C C 1
ATOM 2616 O O . ASP C 1 16 ? -8.837 37.653 20.605 1.00 11.45 16 ASP C O 1
ATOM 2621 N N . LEU C 1 17 ? -9.557 37.275 22.687 1.00 10.41 17 LEU C N 1
ATOM 2622 C CA . LEU C 1 17 ? -8.326 37.755 23.276 1.00 10.64 17 LEU C CA 1
ATOM 2623 C C . LEU C 1 17 ? -7.147 36.854 23.011 1.00 10.16 17 LEU C C 1
ATOM 2624 O O . LEU C 1 17 ? -6.023 37.307 22.736 1.00 10.20 17 LEU C O 1
ATOM 2629 N N . ALA C 1 18 ? -7.368 35.531 23.017 1.00 9.53 18 ALA C N 1
ATOM 2630 C CA . ALA C 1 18 ? -6.326 34.578 22.589 1.00 9.86 18 ALA C CA 1
ATOM 2631 C C . ALA C 1 18 ? -5.920 34.788 21.171 1.00 9.82 18 ALA C C 1
ATOM 2632 O O . ALA C 1 18 ? -4.738 34.697 20.851 1.00 10.07 18 ALA C O 1
ATOM 2634 N N . ARG C 1 19 ? -6.860 35.062 20.288 1.00 9.78 19 ARG C N 1
ATOM 2635 C CA . ARG C 1 19 ? -6.542 35.427 18.890 1.00 10.44 19 ARG C CA 1
ATOM 2636 C C . ARG C 1 19 ? -5.766 36.727 18.790 1.00 10.74 19 ARG C C 1
ATOM 2637 O O . ARG C 1 19 ? -4.792 36.766 17.999 1.00 11.46 19 ARG C O 1
ATOM 2645 N N . GLU C 1 20 ? -6.116 37.750 19.558 1.00 11.24 20 GLU C N 1
ATOM 2646 C CA A GLU C 1 20 ? -5.330 38.980 19.582 0.56 11.63 20 GLU C CA 1
ATOM 2647 C CA B GLU C 1 20 ? -5.333 38.993 19.621 0.44 12.18 20 GLU C CA 1
ATOM 2648 C C . GLU C 1 20 ? -3.900 38.679 20.007 1.00 11.69 20 GLU C C 1
ATOM 2649 O O . GLU C 1 20 ? -2.925 39.212 19.425 1.00 12.39 20 GLU C O 1
ATOM 2660 N N . ALA C 1 21 ? -3.714 37.805 21.003 1.00 11.32 21 ALA C N 1
ATOM 2661 C CA . ALA C 1 21 ? -2.371 37.461 21.448 1.00 11.09 21 ALA C CA 1
ATOM 2662 C C . ALA C 1 21 ? -1.592 36.787 20.358 1.00 11.95 21 ALA C C 1
ATOM 2663 O O . ALA C 1 21 ? -0.443 37.183 20.069 1.00 11.98 21 ALA C O 1
ATOM 2665 N N . LEU C 1 22 ? -2.184 35.801 19.682 1.00 11.08 22 LEU C N 1
ATOM 2666 C CA A LEU C 1 22 ? -1.488 35.138 18.582 0.66 11.73 22 LEU C CA 1
ATOM 2667 C CA B LEU C 1 22 ? -1.475 35.140 18.600 0.34 11.52 22 LEU C CA 1
ATOM 2668 C C . LEU C 1 22 ? -1.124 36.140 17.501 1.00 12.09 22 LEU C C 1
ATOM 2669 O O . LEU C 1 22 ? 0.019 36.130 16.970 1.00 12.50 22 LEU C O 1
ATOM 2678 N N . ASP C 1 23 ? -2.044 37.012 17.151 1.00 11.52 23 ASP C N 1
ATOM 2679 C CA . ASP C 1 23 ? -1.792 37.953 16.056 1.00 12.18 23 ASP C CA 1
ATOM 2680 C C . ASP C 1 23 ? -0.712 38.958 16.456 1.00 13.53 23 ASP C C 1
ATOM 2681 O O . ASP C 1 23 ? -0.160 39.611 15.537 1.00 16.38 23 ASP C O 1
ATOM 2686 N N . ASP C 1 24 ? -0.428 39.170 17.724 1.00 12.94 24 ASP C N 1
ATOM 2687 C CA . ASP C 1 24 ? 0.654 40.010 18.202 1.00 13.42 24 ASP C CA 1
ATOM 2688 C C . ASP C 1 24 ? 1.921 39.239 18.538 1.00 13.12 24 ASP C C 1
ATOM 2689 O O . ASP C 1 24 ? 2.737 39.738 19.306 1.00 16.97 24 ASP C O 1
ATOM 2694 N N . GLY C 1 25 ? 2.060 38.015 18.048 1.00 12.48 25 GLY C N 1
ATOM 2695 C CA . GLY C 1 25 ? 3.266 37.278 18.243 1.00 12.59 25 GLY C CA 1
ATOM 2696 C C . GLY C 1 25 ? 3.388 36.619 19.593 1.00 12.00 25 GLY C C 1
ATOM 2697 O O . GLY C 1 25 ? 4.474 36.243 19.991 1.00 14.52 25 GLY C O 1
ATOM 2698 N N . ASP C 1 26 ? 2.258 36.481 20.304 1.00 12.14 26 ASP C N 1
ATOM 2699 C CA . ASP C 1 26 ? 2.224 35.891 21.630 1.00 11.53 26 ASP C CA 1
ATOM 2700 C C . ASP C 1 26 ? 1.510 34.552 21.584 1.00 11.60 26 ASP C C 1
ATOM 2701 O O . ASP C 1 26 ? 1.198 34.004 20.541 1.00 12.37 26 ASP C O 1
ATOM 2706 N N . GLU C 1 27 ? 1.266 34.006 22.775 1.00 12.02 27 GLU C N 1
ATOM 2707 C CA . GLU C 1 27 ? 0.595 32.694 22.918 1.00 10.63 27 GLU C CA 1
ATOM 2708 C C . GLU C 1 27 ? -0.897 32.869 23.111 1.00 10.78 27 GLU C C 1
ATOM 2709 O O . GLU C 1 27 ? -1.318 33.795 23.774 1.00 11.25 27 GLU C O 1
ATOM 2715 N N . PRO C 1 28 ? -1.706 31.946 22.558 1.00 10.34 28 PRO C N 1
ATOM 2716 C CA . PRO C 1 28 ? -3.166 32.106 22.523 1.00 10.04 28 PRO C CA 1
ATOM 2717 C C . PRO C 1 28 ? -3.886 31.750 23.817 1.00 9.43 28 PRO C C 1
ATOM 2718 O O . PRO C 1 28 ? -4.512 30.680 23.889 1.00 9.80 28 PRO C O 1
ATOM 2722 N N . PHE C 1 29 ? -3.808 32.649 24.772 1.00 9.45 29 PHE C N 1
ATOM 2723 C CA . PHE C 1 29 ? -4.482 32.500 26.070 1.00 9.19 29 PHE C CA 1
ATOM 2724 C C . PHE C 1 29 ? -5.057 33.830 26.415 1.00 9.45 29 PHE C C 1
ATOM 2725 O O . PHE C 1 29 ? -4.328 34.826 26.431 1.00 9.93 29 PHE C O 1
ATOM 2733 N N . GLY C 1 30 ? -6.365 33.851 26.707 1.00 8.83 30 GLY C N 1
ATOM 2734 C CA . GLY C 1 30 ? -7.067 35.106 27.047 1.00 9.97 30 GLY C CA 1
ATOM 2735 C C . GLY C 1 30 ? -7.963 34.878 28.247 1.00 9.85 30 GLY C C 1
ATOM 2736 O O . GLY C 1 30 ? -8.473 33.766 28.441 1.00 10.35 30 GLY C O 1
ATOM 2737 N N . SER C 1 31 ? -8.170 35.949 29.033 1.00 10.19 31 SER C N 1
ATOM 2738 C CA A SER C 1 31 ? -8.977 35.839 30.256 0.56 10.33 31 SER C CA 1
ATOM 2739 C CA B SER C 1 31 ? -8.985 35.838 30.246 0.44 10.26 31 SER C CA 1
ATOM 2740 C C . SER C 1 31 ? -9.661 37.152 30.561 1.00 10.95 31 SER C C 1
ATOM 2741 O O . SER C 1 31 ? -9.122 38.223 30.226 1.00 11.60 31 SER C O 1
ATOM 2746 N N . VAL C 1 32 ? -10.826 37.053 31.198 1.00 10.39 32 VAL C N 1
ATOM 2747 C CA A VAL C 1 32 ? -11.712 38.192 31.533 0.58 10.97 32 VAL C CA 1
ATOM 2748 C CA B VAL C 1 32 ? -11.549 38.238 31.621 0.42 10.85 32 VAL C CA 1
ATOM 2749 C C . VAL C 1 32 ? -12.135 38.062 32.998 1.00 11.10 32 VAL C C 1
ATOM 2750 O O . VAL C 1 32 ? -12.559 36.978 33.410 1.00 11.91 32 VAL C O 1
ATOM 2757 N N . LEU C 1 33 ? -12.083 39.159 33.737 1.00 11.24 33 LEU C N 1
ATOM 2758 C CA . LEU C 1 33 ? -12.637 39.251 35.095 1.00 12.02 33 LEU C CA 1
ATOM 2759 C C . LEU C 1 33 ? -13.974 39.983 35.079 1.00 12.35 33 LEU C C 1
ATOM 2760 O O . LEU C 1 33 ? -14.027 41.092 34.539 1.00 13.40 33 LEU C O 1
ATOM 2765 N N . VAL C 1 34 ? -15.006 39.340 35.581 1.00 12.74 34 VAL C N 1
ATOM 2766 C CA . VAL C 1 34 ? -16.376 39.886 35.525 1.00 14.10 34 VAL C CA 1
ATOM 2767 C C . VAL C 1 34 ? -16.896 39.926 36.944 1.00 15.29 34 VAL C C 1
ATOM 2768 O O . VAL C 1 34 ? -16.894 38.930 37.673 1.00 15.16 34 VAL C O 1
ATOM 2772 N N . ASP C 1 35 ? -17.458 41.066 37.340 1.00 16.42 35 ASP C N 1
ATOM 2773 C CA . ASP C 1 35 ? -18.024 41.123 38.674 1.00 19.90 35 ASP C CA 1
ATOM 2774 C C . ASP C 1 35 ? -19.423 40.537 38.774 1.00 18.59 35 ASP C C 1
ATOM 2775 O O . ASP C 1 35 ? -20.001 40.073 37.829 1.00 18.64 35 ASP C O 1
ATOM 2780 N N . HIS C 1 36 ? -19.934 40.447 40.010 1.00 20.08 36 HIS C N 1
ATOM 2781 C CA . HIS C 1 36 ? -21.232 39.770 40.261 1.00 22.10 36 HIS C CA 1
ATOM 2782 C C . HIS C 1 36 ? -22.420 40.527 39.670 1.00 25.76 36 HIS C C 1
ATOM 2783 O O . HIS C 1 36 ? -23.515 39.966 39.612 1.00 29.48 36 HIS C O 1
ATOM 2790 N N . THR C 1 37 ? -22.193 41.773 39.256 1.00 24.59 37 THR C N 1
ATOM 2791 C CA B THR C 1 37 ? -23.206 42.540 38.519 0.52 27.33 37 THR C CA 1
ATOM 2792 C CA C THR C 1 37 ? -23.200 42.553 38.510 0.48 27.31 37 THR C CA 1
ATOM 2793 C C . THR C 1 37 ? -23.156 42.298 37.005 1.00 28.20 37 THR C C 1
ATOM 2794 O O . THR C 1 37 ? -23.966 42.845 36.284 1.00 31.20 37 THR C O 1
ATOM 2801 N N . GLY C 1 38 ? -22.195 41.500 36.510 1.00 25.74 38 GLY C N 1
ATOM 2802 C CA . GLY C 1 38 ? -22.019 41.262 35.084 1.00 24.65 38 GLY C CA 1
ATOM 2803 C C . GLY C 1 38 ? -21.235 42.354 34.372 1.00 24.39 38 GLY C C 1
ATOM 2804 O O . GLY C 1 38 ? -21.315 42.491 33.169 1.00 30.37 38 GLY C O 1
ATOM 2805 N N . THR C 1 39 ? -20.469 43.141 35.094 1.00 21.97 39 THR C N 1
ATOM 2806 C CA . THR C 1 39 ? -19.641 44.153 34.505 1.00 22.72 39 THR C CA 1
ATOM 2807 C C . THR C 1 39 ? -18.230 43.563 34.309 1.00 18.93 39 THR C C 1
ATOM 2808 O O . THR C 1 39 ? -17.615 43.083 35.275 1.00 17.16 39 THR C O 1
ATOM 2812 N N . THR C 1 40 ? -17.701 43.665 33.123 1.00 17.69 40 THR C N 1
ATOM 2813 C CA . THR C 1 40 ? -16.269 43.315 32.870 1.00 15.79 40 THR C CA 1
ATOM 2814 C C . THR C 1 40 ? -15.354 44.325 33.534 1.00 16.07 40 THR C C 1
ATOM 2815 O O . THR C 1 40 ? -15.463 45.536 33.328 1.00 17.89 40 THR C O 1
ATOM 2819 N N . LEU C 1 41 ? -14.458 43.849 34.386 1.00 14.28 41 LEU C N 1
ATOM 2820 C CA . LEU C 1 41 ? -13.517 44.705 35.101 1.00 14.67 41 LEU C CA 1
ATOM 2821 C C . LEU C 1 41 ? -12.126 44.776 34.519 1.00 14.30 41 LEU C C 1
ATOM 2822 O O . LEU C 1 41 ? -11.437 45.758 34.667 1.00 17.44 41 LEU C O 1
ATOM 2827 N N . PHE C 1 42 ? -11.678 43.694 33.865 1.00 13.65 42 PHE C N 1
ATOM 2828 C CA . PHE C 1 42 ? -10.296 43.621 33.371 1.00 13.09 42 PHE C CA 1
ATOM 2829 C C . PHE C 1 42 ? -10.253 42.526 32.342 1.00 12.35 42 PHE C C 1
ATOM 2830 O O . PHE C 1 42 ? -10.913 41.500 32.540 1.00 14.79 42 PHE C O 1
ATOM 2838 N N . GLU C 1 43 ? -9.550 42.718 31.265 1.00 13.04 43 GLU C N 1
ATOM 2839 C CA . GLU C 1 43 ? -9.358 41.735 30.188 1.00 14.58 43 GLU C CA 1
ATOM 2840 C C . GLU C 1 43 ? -7.890 41.675 29.869 1.00 15.29 43 GLU C C 1
ATOM 2841 O O . GLU C 1 43 ? -7.203 42.701 29.860 1.00 15.94 43 GLU C O 1
ATOM 2847 N N . ASP C 1 44 ? -7.355 40.483 29.588 1.00 11.62 44 ASP C N 1
ATOM 2848 C CA . ASP C 1 44 ? -5.930 40.384 29.273 1.00 12.82 44 ASP C CA 1
ATOM 2849 C C . ASP C 1 44 ? -5.661 39.127 28.469 1.00 10.93 44 ASP C C 1
ATOM 2850 O O . ASP C 1 44 ? -6.521 38.294 28.284 1.00 10.53 44 ASP C O 1
ATOM 2855 N N . ARG C 1 45 ? -4.437 39.005 27.977 1.00 10.55 45 ARG C N 1
ATOM 2856 C CA . ARG C 1 45 ? -3.976 37.836 27.260 1.00 10.07 45 ARG C CA 1
ATOM 2857 C C . ARG C 1 45 ? -2.488 37.643 27.505 1.00 9.87 45 ARG C C 1
ATOM 2858 O O . ARG C 1 45 ? -1.827 38.504 28.147 1.00 10.64 45 ARG C O 1
ATOM 2866 N N . ASN C 1 46 ? -1.954 36.519 27.048 1.00 9.34 46 ASN C N 1
ATOM 2867 C CA . ASN C 1 46 ? -0.521 36.258 27.300 1.00 9.74 46 ASN C CA 1
ATOM 2868 C C . ASN C 1 46 ? 0.330 37.376 26.722 1.00 9.73 46 ASN C C 1
ATOM 2869 O O . ASN C 1 46 ? 0.059 37.860 25.622 1.00 10.32 46 ASN C O 1
ATOM 2874 N N . ARG C 1 47 ? 1.397 37.692 27.443 1.00 10.43 47 ARG C N 1
ATOM 2875 C CA . ARG C 1 47 ? 2.391 38.713 27.051 1.00 10.98 47 ARG C CA 1
ATOM 2876 C C . ARG C 1 47 ? 3.798 38.196 27.256 1.00 11.17 47 ARG C C 1
ATOM 2877 O O . ARG C 1 47 ? 4.658 38.892 27.786 1.00 12.46 47 ARG C O 1
ATOM 2885 N N . VAL C 1 48 ? 4.050 36.972 26.832 1.00 11.48 48 VAL C N 1
ATOM 2886 C CA . VAL C 1 48 ? 5.345 36.322 27.059 1.00 11.95 48 VAL C CA 1
ATOM 2887 C C . VAL C 1 48 ? 6.376 36.650 25.984 1.00 14.29 48 VAL C C 1
ATOM 2888 O O . VAL C 1 48 ? 7.550 36.270 26.196 1.00 13.87 48 VAL C O 1
ATOM 2892 N N . LYS C 1 49 ? 6.027 37.360 24.925 1.00 13.91 49 LYS C N 1
ATOM 2893 C CA . LYS C 1 49 ? 7.000 37.456 23.846 1.00 16.60 49 LYS C CA 1
ATOM 2894 C C . LYS C 1 49 ? 8.240 38.295 24.185 1.00 17.24 49 LYS C C 1
ATOM 2895 O O . LYS C 1 49 ? 9.255 38.067 23.550 1.00 19.37 49 LYS C O 1
ATOM 2901 N N . ASP C 1 50 ? 8.161 39.183 25.154 1.00 17.31 50 ASP C N 1
ATOM 2902 C CA . ASP C 1 50 ? 9.336 39.971 25.584 1.00 19.41 50 ASP C CA 1
ATOM 2903 C C . ASP C 1 50 ? 10.218 39.225 26.567 1.00 19.06 50 ASP C C 1
ATOM 2904 O O . ASP C 1 50 ? 11.181 39.800 27.089 1.00 24.00 50 ASP C O 1
ATOM 2909 N N . GLY C 1 51 ? 9.986 37.948 26.785 1.00 16.15 51 GLY C N 1
ATOM 2910 C CA . GLY C 1 51 ? 10.897 37.067 27.509 1.00 15.40 51 GLY C CA 1
ATOM 2911 C C . GLY C 1 51 ? 10.513 36.612 28.898 1.00 14.82 51 GLY C C 1
ATOM 2912 O O . GLY C 1 51 ? 11.287 35.881 29.487 1.00 15.95 51 GLY C O 1
ATOM 2913 N N . ASP C 1 52 ? 9.334 37.009 29.365 1.00 14.01 52 ASP C N 1
ATOM 2914 C CA . ASP C 1 52 ? 8.873 36.593 30.688 1.00 13.98 52 ASP C CA 1
ATOM 2915 C C . ASP C 1 52 ? 7.755 35.561 30.511 1.00 11.95 52 ASP C C 1
ATOM 2916 O O . ASP C 1 52 ? 6.604 35.929 30.240 1.00 12.43 52 ASP C O 1
ATOM 2921 N N . ALA C 1 53 ? 8.088 34.291 30.702 1.00 12.12 53 ALA C N 1
ATOM 2922 C CA . ALA C 1 53 ? 7.109 33.241 30.536 1.00 12.18 53 ALA C CA 1
ATOM 2923 C C . ALA C 1 53 ? 6.079 33.181 31.649 1.00 12.06 53 ALA C C 1
ATOM 2924 O O . ALA C 1 53 ? 5.150 32.364 31.547 1.00 14.17 53 ALA C O 1
ATOM 2926 N N . THR C 1 54 ? 6.168 34.019 32.642 1.00 11.49 54 THR C N 1
ATOM 2927 C CA . THR C 1 54 ? 5.130 34.115 33.674 1.00 11.78 54 THR C CA 1
ATOM 2928 C C . THR C 1 54 ? 4.035 35.128 33.315 1.00 11.17 54 THR C C 1
ATOM 2929 O O . THR C 1 54 ? 3.137 35.338 34.127 1.00 10.71 54 THR C O 1
ATOM 2933 N N . ALA C 1 55 ? 4.108 35.754 32.124 1.00 10.50 55 ALA C N 1
ATOM 2934 C CA . ALA C 1 55 ? 3.203 36.823 31.767 1.00 10.79 55 ALA C CA 1
ATOM 2935 C C . ALA C 1 55 ? 1.858 36.270 31.272 1.00 10.99 55 ALA C C 1
ATOM 2936 O O . ALA C 1 55 ? 1.505 36.358 30.099 1.00 11.49 55 ALA C O 1
ATOM 2938 N N . HIS C 1 56 ? 1.104 35.698 32.218 1.00 9.86 56 HIS C N 1
ATOM 2939 C CA . HIS C 1 56 ? -0.198 35.100 31.964 1.00 9.91 56 HIS C CA 1
ATOM 2940 C C . HIS C 1 56 ? -1.302 36.030 32.429 1.00 9.37 56 HIS C C 1
ATOM 2941 O O . HIS C 1 56 ? -1.189 36.674 33.455 1.00 10.00 56 HIS C O 1
ATOM 2948 N N . PRO C 1 57 ? -2.424 35.999 31.693 1.00 9.46 57 PRO C N 1
ATOM 2949 C CA . PRO C 1 57 ? -3.526 36.930 32.003 1.00 9.54 57 PRO C CA 1
ATOM 2950 C C . PRO C 1 57 ? -4.241 36.629 33.308 1.00 10.17 57 PRO C C 1
ATOM 2951 O O . PRO C 1 57 ? -4.683 37.558 34.006 1.00 11.01 57 PRO C O 1
ATOM 2955 N N . GLU C 1 58 ? -4.322 35.355 33.665 1.00 9.74 58 GLU C N 1
ATOM 2956 C CA . GLU C 1 58 ? -4.976 35.013 34.894 1.00 10.45 58 GLU C CA 1
ATOM 2957 C C . GLU C 1 58 ? -4.199 35.568 36.079 1.00 10.49 58 GLU C C 1
ATOM 2958 O O . GLU C 1 58 ? -4.819 35.938 37.110 1.00 11.13 58 GLU C O 1
ATOM 2964 N N . PHE C 1 59 ? -2.881 35.534 35.987 1.00 10.55 59 PHE C N 1
ATOM 2965 C CA . PHE C 1 59 ? -2.029 36.062 37.048 1.00 10.85 59 PHE C CA 1
ATOM 2966 C C . PHE C 1 59 ? -2.175 37.581 37.123 1.00 11.52 59 PHE C C 1
ATOM 2967 O O . PHE C 1 59 ? -2.329 38.151 38.238 1.00 11.91 59 PHE C O 1
ATOM 2975 N N . ALA C 1 60 ? -2.187 38.246 35.962 1.00 11.28 60 ALA C N 1
ATOM 2976 C CA . ALA C 1 60 ? -2.422 39.682 35.966 1.00 11.16 60 ALA C CA 1
ATOM 2977 C C . ALA C 1 60 ? -3.750 39.989 36.632 1.00 11.27 60 ALA C C 1
ATOM 2978 O O . ALA C 1 60 ? -3.888 40.985 37.359 1.00 12.13 60 ALA C O 1
ATOM 2980 N N . ILE C 1 61 ? -4.791 39.228 36.321 1.00 10.35 61 ILE C N 1
ATOM 2981 C CA . ILE C 1 61 ? -6.092 39.413 36.936 1.00 10.71 61 ILE C CA 1
ATOM 2982 C C . ILE C 1 61 ? -6.045 39.255 38.418 1.00 11.38 61 ILE C C 1
ATOM 2983 O O . ILE C 1 61 ? -6.634 40.060 39.168 1.00 11.46 61 ILE C O 1
ATOM 2988 N N . ALA C 1 62 ? -5.341 38.261 38.940 1.00 10.76 62 ALA C N 1
ATOM 2989 C CA . ALA C 1 62 ? -5.247 38.072 40.381 1.00 10.62 62 ALA C CA 1
ATOM 2990 C C . ALA C 1 62 ? -4.614 39.274 41.029 1.00 11.45 62 ALA C C 1
ATOM 2991 O O . ALA C 1 62 ? -5.145 39.778 42.045 1.00 12.23 62 ALA C O 1
ATOM 2993 N N . ARG C 1 63 ? -3.496 39.768 40.520 1.00 11.58 63 ARG C N 1
ATOM 2994 C CA . ARG C 1 63 ? -2.870 40.948 41.141 1.00 12.70 63 ARG C CA 1
ATOM 2995 C C . ARG C 1 63 ? -3.712 42.199 40.955 1.00 12.90 63 ARG C C 1
ATOM 2996 O O . ARG C 1 63 ? -3.768 43.030 41.887 1.00 14.20 63 ARG C O 1
ATOM 3004 N N . TRP C 1 64 ? -4.387 42.362 39.834 1.00 12.21 64 TRP C N 1
ATOM 3005 C CA . TRP C 1 64 ? -5.265 43.528 39.642 1.00 12.33 64 TRP C CA 1
ATOM 3006 C C . TRP C 1 64 ? -6.394 43.451 40.656 1.00 12.93 64 TRP C C 1
ATOM 3007 O O . TRP C 1 64 ? -6.720 44.475 41.307 1.00 13.34 64 TRP C O 1
ATOM 3018 N N . ALA C 1 65 ? -6.976 42.283 40.906 1.00 12.05 65 ALA C N 1
ATOM 3019 C CA . ALA C 1 65 ? -8.049 42.128 41.841 1.00 12.52 65 ALA C CA 1
ATOM 3020 C C . ALA C 1 65 ? -7.574 42.453 43.236 1.00 12.97 65 ALA C C 1
ATOM 3021 O O . ALA C 1 65 ? -8.333 43.082 44.017 1.00 13.70 65 ALA C O 1
ATOM 3023 N N . ALA C 1 66 ? -6.391 42.019 43.642 1.00 13.15 66 ALA C N 1
ATOM 3024 C CA . ALA C 1 66 ? -5.871 42.299 44.982 1.00 14.55 66 ALA C CA 1
ATOM 3025 C C . ALA C 1 66 ? -5.711 43.812 45.137 1.00 15.00 66 ALA C C 1
ATOM 3026 O O . ALA C 1 66 ? -5.878 44.318 46.275 1.00 16.40 66 ALA C O 1
ATOM 3028 N N . ARG C 1 67 ? -5.284 44.492 44.103 1.00 13.76 67 ARG C N 1
ATOM 3029 C CA . ARG C 1 67 ? -5.071 45.950 44.166 1.00 14.99 67 ARG C CA 1
ATOM 3030 C C . ARG C 1 67 ? -6.385 46.720 44.183 1.00 18.03 67 ARG C C 1
ATOM 3031 O O . ARG C 1 67 ? -6.456 47.751 44.916 1.00 18.50 67 ARG C O 1
ATOM 3039 N N . HIS C 1 68 ? -7.378 46.316 43.414 1.00 16.17 68 HIS C N 1
ATOM 3040 C CA . HIS C 1 68 ? -8.549 47.171 43.130 1.00 17.16 68 HIS C CA 1
ATOM 3041 C C . HIS C 1 68 ? -9.819 46.777 43.769 1.00 19.23 68 HIS C C 1
ATOM 3042 O O . HIS C 1 68 ? -10.746 47.625 43.813 1.00 21.27 68 HIS C O 1
ATOM 3049 N N . LEU C 1 69 ? -9.979 45.565 44.247 1.00 15.85 69 LEU C N 1
ATOM 3050 C CA . LEU C 1 69 ? -11.210 45.061 44.754 1.00 16.77 69 LEU C CA 1
ATOM 3051 C C . LEU C 1 69 ? -11.099 44.657 46.202 1.00 17.40 69 LEU C C 1
ATOM 3052 O O . LEU C 1 69 ? -10.087 44.153 46.659 1.00 17.66 69 LEU C O 1
ATOM 3057 N N . THR C 1 70 ? -12.206 44.825 46.929 1.00 19.42 70 THR C N 1
ATOM 3058 C CA . THR C 1 70 ? -12.252 44.337 48.293 1.00 20.80 70 THR C CA 1
ATOM 3059 C C . THR C 1 70 ? -12.323 42.813 48.293 1.00 19.67 70 THR C C 1
ATOM 3060 O O . THR C 1 70 ? -12.733 42.187 47.285 1.00 18.70 70 THR C O 1
ATOM 3064 N N . PRO C 1 71 ? -11.957 42.167 49.397 1.00 19.88 71 PRO C N 1
ATOM 3065 C CA . PRO C 1 71 ? -12.121 40.734 49.481 1.00 19.70 71 PRO C CA 1
ATOM 3066 C C . PRO C 1 71 ? -13.499 40.257 49.116 1.00 20.36 71 PRO C C 1
ATOM 3067 O O . PRO C 1 71 ? -13.650 39.246 48.439 1.00 19.26 71 PRO C O 1
ATOM 3071 N N . ASP C 1 72 ? -14.540 40.968 49.577 1.00 20.61 72 ASP C N 1
ATOM 3072 C CA . ASP C 1 72 ? -15.901 40.546 49.290 1.00 22.76 72 ASP C CA 1
ATOM 3073 C C . ASP C 1 72 ? -16.184 40.594 47.803 1.00 22.44 72 ASP C C 1
ATOM 3074 O O . ASP C 1 72 ? -16.764 39.672 47.261 1.00 22.18 72 ASP C O 1
ATOM 3079 N N . ARG C 1 73 ? -15.796 41.665 47.141 1.00 20.47 73 ARG C N 1
ATOM 3080 C CA . ARG C 1 73 ? -16.014 41.758 45.721 1.00 21.47 73 ARG C CA 1
ATOM 3081 C C . ARG C 1 73 ? -15.219 40.692 44.944 1.00 19.03 73 ARG C C 1
ATOM 3082 O O . ARG C 1 73 ? -15.742 40.131 43.982 1.00 19.82 73 ARG C O 1
ATOM 3090 N N . ARG C 1 74 ? -13.977 40.427 45.368 1.00 18.08 74 ARG C N 1
ATOM 3091 C CA . ARG C 1 74 ? -13.215 39.338 44.708 1.00 16.74 74 ARG C CA 1
ATOM 3092 C C . ARG C 1 74 ? -13.886 38.019 44.800 1.00 16.19 74 ARG C C 1
ATOM 3093 O O . ARG C 1 74 ? -13.946 37.265 43.832 1.00 16.15 74 ARG C O 1
ATOM 3101 N N . ALA C 1 75 ? -14.438 37.697 45.985 1.00 15.22 75 ALA C N 1
ATOM 3102 C CA . ALA C 1 75 ? -15.038 36.409 46.185 1.00 17.40 75 ALA C CA 1
ATOM 3103 C C . ALA C 1 75 ? -16.267 36.167 45.311 1.00 16.94 75 ALA C C 1
ATOM 3104 O O . ALA C 1 75 ? -16.621 35.038 45.001 1.00 19.22 75 ALA C O 1
ATOM 3106 N N . ARG C 1 76 ? -16.948 37.227 44.922 1.00 17.77 76 ARG C N 1
ATOM 3107 C CA . ARG C 1 76 ? -18.169 37.183 44.140 1.00 19.31 76 ARG C CA 1
ATOM 3108 C C . ARG C 1 76 ? -17.971 37.341 42.651 1.00 19.24 76 ARG C C 1
ATOM 3109 O O . ARG C 1 76 ? -18.914 37.190 41.903 1.00 20.68 76 ARG C O 1
ATOM 3117 N N . ALA C 1 77 ? -16.731 37.581 42.259 1.00 17.89 77 ALA C N 1
ATOM 3118 C CA . ALA C 1 77 ? -16.357 37.799 40.845 1.00 18.18 77 ALA C CA 1
ATOM 3119 C C . ALA C 1 77 ? -16.098 36.462 40.182 1.00 20.46 77 ALA C C 1
ATOM 3120 O O . ALA C 1 77 ? -15.968 35.435 40.842 1.00 21.89 77 ALA C O 1
ATOM 3122 N N . THR C 1 78 ? -16.114 36.474 38.869 1.00 16.65 78 THR C N 1
ATOM 3123 C CA . THR C 1 78 ? -15.834 35.274 38.061 1.00 15.07 78 THR C CA 1
ATOM 3124 C C . THR C 1 78 ? -14.675 35.578 37.146 1.00 12.51 78 THR C C 1
ATOM 3125 O O . THR C 1 78 ? -14.554 36.651 36.566 1.00 13.43 78 THR C O 1
ATOM 3129 N N . VAL C 1 79 ? -13.764 34.606 36.985 1.00 11.16 79 VAL C N 1
ATOM 3130 C CA . VAL C 1 79 ? -12.713 34.671 35.958 1.00 10.08 79 VAL C CA 1
ATOM 3131 C C . VAL C 1 79 ? -13.031 33.686 34.867 1.00 10.01 79 VAL C C 1
ATOM 3132 O O . VAL C 1 79 ? -13.184 32.480 35.134 1.00 11.28 79 VAL C O 1
ATOM 3136 N N . TYR C 1 80 ? -13.150 34.178 33.639 1.00 9.97 80 TYR C N 1
ATOM 3137 C CA . TYR C 1 80 ? -13.313 33.392 32.438 1.00 9.87 80 TYR C CA 1
ATOM 3138 C C . TYR C 1 80 ? -11.968 33.273 31.766 1.00 9.29 80 TYR C C 1
ATOM 3139 O O . TYR C 1 80 ? -11.209 34.233 31.736 1.00 10.01 80 TYR C O 1
ATOM 3148 N N . THR C 1 81 ? -11.661 32.087 31.235 1.00 8.91 81 THR C N 1
ATOM 3149 C CA . THR C 1 81 ? -10.394 31.876 30.557 1.00 9.98 81 THR C CA 1
ATOM 3150 C C . THR C 1 81 ? -10.567 30.966 29.366 1.00 10.20 81 THR C C 1
ATOM 3151 O O . THR C 1 81 ? -11.367 30.017 29.406 1.00 10.58 81 THR C O 1
ATOM 3155 N N . SER C 1 82 ? -9.828 31.205 28.303 1.00 9.33 82 SER C N 1
ATOM 3156 C CA . SER C 1 82 ? -9.823 30.289 27.165 1.00 9.76 82 SER C CA 1
ATOM 3157 C C . SER C 1 82 ? -9.210 28.950 27.482 1.00 9.84 82 SER C C 1
ATOM 3158 O O . SER C 1 82 ? -9.661 27.930 26.928 1.00 11.68 82 SER C O 1
ATOM 3161 N N . GLY C 1 83 ? -8.221 28.934 28.343 1.00 9.42 83 GLY C N 1
ATOM 3162 C CA . GLY C 1 83 ? -7.576 27.704 28.762 1.00 10.05 83 GLY C CA 1
ATOM 3163 C C . GLY C 1 83 ? -7.471 27.665 30.263 1.00 10.00 83 GLY C C 1
ATOM 3164 O O . GLY C 1 83 ? -7.128 28.681 30.912 1.00 11.13 83 GLY C O 1
ATOM 3165 N N . GLU C 1 84 ? -7.755 26.525 30.869 1.00 8.65 84 GLU C N 1
ATOM 3166 C CA . GLU C 1 84 ? -7.680 26.344 32.279 1.00 8.79 84 GLU C CA 1
ATOM 3167 C C . GLU C 1 84 ? -6.348 26.864 32.839 1.00 9.34 84 GLU C C 1
ATOM 3168 O O . GLU C 1 84 ? -5.272 26.570 32.294 1.00 10.11 84 GLU C O 1
ATOM 3174 N N . HIS C 1 85 ? -6.411 27.567 33.970 1.00 8.89 85 HIS C N 1
ATOM 3175 C CA . HIS C 1 85 ? -5.252 28.068 34.680 1.00 8.99 85 HIS C CA 1
ATOM 3176 C C . HIS C 1 85 ? -4.158 27.029 34.827 1.00 9.04 85 HIS C C 1
ATOM 3177 O O . HIS C 1 85 ? -4.419 25.938 35.317 1.00 9.80 85 HIS C O 1
ATOM 3184 N N . CYS C 1 86 ? -2.929 27.417 34.523 1.00 8.68 86 CYS C N 1
ATOM 3185 C CA . CYS C 1 86 ? -1.793 26.653 34.964 1.00 8.76 86 CYS C CA 1
ATOM 3186 C C . CYS C 1 86 ? -1.671 26.733 36.464 1.00 8.97 86 CYS C C 1
ATOM 3187 O O . CYS C 1 86 ? -2.313 27.567 37.122 1.00 8.63 86 CYS C O 1
ATOM 3190 N N . PRO C 1 87 ? -0.808 25.912 37.068 1.00 8.70 87 PRO C N 1
ATOM 3191 C CA . PRO C 1 87 ? -0.691 25.964 38.539 1.00 8.59 87 PRO C CA 1
ATOM 3192 C C . PRO C 1 87 ? -0.282 27.285 39.133 1.00 8.67 87 PRO C C 1
ATOM 3193 O O . PRO C 1 87 ? -0.695 27.640 40.238 1.00 9.37 87 PRO C O 1
ATOM 3197 N N . MET C 1 88 ? 0.545 28.036 38.390 1.00 8.66 88 MET C N 1
ATOM 3198 C CA . MET C 1 88 ? 0.913 29.388 38.852 1.00 8.97 88 MET C CA 1
ATOM 3199 C C . MET C 1 88 ? -0.311 30.238 39.052 1.00 9.34 88 MET C C 1
ATOM 3200 O O . MET C 1 88 ? -0.490 30.910 40.071 1.00 9.47 88 MET C O 1
ATOM 3205 N N . CYS C 1 89 ? -1.144 30.265 38.014 1.00 8.67 89 CYS C N 1
ATOM 3206 C CA . CYS C 1 89 ? -2.315 31.110 37.978 1.00 9.06 89 CYS C CA 1
ATOM 3207 C C . CYS C 1 89 ? -3.403 30.623 38.889 1.00 9.03 89 CYS C C 1
ATOM 3208 O O . CYS C 1 89 ? -4.094 31.438 39.514 1.00 9.58 89 CYS C O 1
ATOM 3211 N N . ALA C 1 90 ? -3.587 29.323 38.984 1.00 8.39 90 ALA C N 1
ATOM 3212 C CA . ALA C 1 90 ? -4.595 28.772 39.903 1.00 8.90 90 ALA C CA 1
ATOM 3213 C C . ALA C 1 90 ? -4.245 29.128 41.326 1.00 8.88 90 ALA C C 1
ATOM 3214 O O . ALA C 1 90 ? -5.108 29.516 42.120 1.00 9.34 90 ALA C O 1
ATOM 3216 N N . ALA C 1 91 ? -2.954 28.986 41.673 1.00 8.98 91 ALA C N 1
ATOM 3217 C CA . ALA C 1 91 ? -2.564 29.331 43.034 1.00 9.53 91 ALA C CA 1
ATOM 3218 C C . ALA C 1 91 ? -2.693 30.824 43.298 1.00 9.70 91 ALA C C 1
ATOM 3219 O O . ALA C 1 91 ? -3.174 31.206 44.381 1.00 10.04 91 ALA C O 1
ATOM 3221 N N . ALA C 1 92 ? -2.322 31.668 42.352 1.00 8.90 92 ALA C N 1
ATOM 3222 C CA . ALA C 1 92 ? -2.472 33.117 42.556 1.00 9.12 92 ALA C CA 1
ATOM 3223 C C . ALA C 1 92 ? -3.928 33.471 42.771 1.00 9.72 92 ALA C C 1
ATOM 3224 O O . ALA C 1 92 ? -4.277 34.285 43.663 1.00 10.22 92 ALA C O 1
ATOM 3226 N N . HIS C 1 93 ? -4.817 32.895 41.988 1.00 9.77 93 HIS C N 1
ATOM 3227 C CA . HIS C 1 93 ? -6.264 33.106 42.117 1.00 10.04 93 HIS C CA 1
ATOM 3228 C C . HIS C 1 93 ? -6.735 32.779 43.522 1.00 10.14 93 HIS C C 1
ATOM 3229 O O . HIS C 1 93 ? -7.509 33.564 44.145 1.00 11.16 93 HIS C O 1
ATOM 3236 N N . ALA C 1 94 ? -6.324 31.635 44.008 1.00 9.67 94 ALA C N 1
ATOM 3237 C CA . ALA C 1 94 ? -6.672 31.195 45.342 1.00 10.68 94 ALA C CA 1
ATOM 3238 C C . ALA C 1 94 ? -6.077 32.104 46.396 1.00 10.51 94 ALA C C 1
ATOM 3239 O O . ALA C 1 94 ? -6.762 32.476 47.375 1.00 11.83 94 ALA C O 1
ATOM 3241 N N . TRP C 1 95 ? -4.836 32.520 46.233 1.00 9.73 95 TRP C N 1
ATOM 3242 C CA . TRP C 1 95 ? -4.205 33.385 47.244 1.00 10.25 95 TRP C CA 1
ATOM 3243 C C . TRP C 1 95 ? -4.995 34.661 47.416 1.00 10.66 95 TRP C C 1
ATOM 3244 O O . TRP C 1 95 ? -5.145 35.155 48.564 1.00 12.10 95 TRP C O 1
ATOM 3255 N N . VAL C 1 96 ? -5.425 35.277 46.330 1.00 10.55 96 VAL C N 1
ATOM 3256 C CA . VAL C 1 96 ? -6.119 36.573 46.442 1.00 10.96 96 VAL C CA 1
ATOM 3257 C C . VAL C 1 96 ? -7.589 36.391 46.756 1.00 12.15 96 VAL C C 1
ATOM 3258 O O . VAL C 1 96 ? -8.269 37.405 46.976 1.00 13.99 96 VAL C O 1
ATOM 3262 N N . GLY C 1 97 ? -8.119 35.203 46.769 1.00 11.64 97 GLY C N 1
ATOM 3263 C CA . GLY C 1 97 ? -9.501 35.018 47.172 1.00 12.36 97 GLY C CA 1
ATOM 3264 C C . GLY C 1 97 ? -10.479 35.342 46.089 1.00 13.31 97 GLY C C 1
ATOM 3265 O O . GLY C 1 97 ? -11.644 35.706 46.387 1.00 14.24 97 GLY C O 1
ATOM 3266 N N . LEU C 1 98 ? -10.140 35.119 44.824 1.00 11.23 98 LEU C N 1
ATOM 3267 C CA . LEU C 1 98 ? -11.138 35.241 43.740 1.00 12.63 98 LEU C CA 1
ATOM 3268 C C . LEU C 1 98 ? -12.109 34.093 43.771 1.00 13.14 98 LEU C C 1
ATOM 3269 O O . LEU C 1 98 ? -11.886 33.087 44.417 1.00 16.37 98 LEU C O 1
ATOM 3274 N N . GLY C 1 99 ? -13.208 34.276 43.075 1.00 14.01 99 GLY C N 1
ATOM 3275 C CA . GLY C 1 99 ? -14.333 33.336 43.068 1.00 13.53 99 GLY C CA 1
ATOM 3276 C C . GLY C 1 99 ? -14.263 32.273 41.994 1.00 13.26 99 GLY C C 1
ATOM 3277 O O . GLY C 1 99 ? -13.268 31.603 41.780 1.00 14.16 99 GLY C O 1
ATOM 3278 N N . ARG C 1 100 ? -15.357 32.107 41.293 1.00 12.05 100 ARG C N 1
ATOM 3279 C CA A ARG C 1 100 ? -15.502 31.031 40.321 0.52 11.63 100 ARG C CA 1
ATOM 3280 C CA B ARG C 1 100 ? -15.517 31.056 40.312 0.48 11.43 100 ARG C CA 1
ATOM 3281 C C . ARG C 1 100 ? -14.553 31.221 39.130 1.00 10.76 100 ARG C C 1
ATOM 3282 O O . ARG C 1 100 ? -14.263 32.356 38.717 1.00 11.77 100 ARG C O 1
ATOM 3297 N N . ILE C 1 101 ? -14.153 30.081 38.571 1.00 10.17 101 ILE C N 1
ATOM 3298 C CA . ILE C 1 101 ? -13.415 30.045 37.303 1.00 9.90 101 ILE C CA 1
ATOM 3299 C C . ILE C 1 101 ? -14.268 29.289 36.322 1.00 10.51 101 ILE C C 1
ATOM 3300 O O . ILE C 1 101 ? -14.762 28.181 36.638 1.00 11.57 101 ILE C O 1
ATOM 3305 N N . VAL C 1 102 ? -14.330 29.795 35.089 1.00 10.46 102 VAL C N 1
ATOM 3306 C CA . VAL C 1 102 ? -14.950 29.079 33.979 1.00 10.97 102 VAL C CA 1
ATOM 3307 C C . VAL C 1 102 ? -13.931 29.052 32.847 1.00 10.08 102 VAL C C 1
ATOM 3308 O O . VAL C 1 102 ? -13.432 30.100 32.429 1.00 10.39 102 VAL C O 1
ATOM 3312 N N . TYR C 1 103 ? -13.628 27.850 32.352 1.00 9.81 103 TYR C N 1
ATOM 3313 C CA . TYR C 1 103 ? -12.672 27.703 31.262 1.00 10.06 103 TYR C CA 1
ATOM 3314 C C . TYR C 1 103 ? -13.293 27.098 30.020 1.00 10.49 103 TYR C C 1
ATOM 3315 O O . TYR C 1 103 ? -14.157 26.214 30.103 1.00 11.09 103 TYR C O 1
ATOM 3324 N N . ALA C 1 104 ? -12.759 27.491 28.849 1.00 9.90 104 ALA C N 1
ATOM 3325 C CA . ALA C 1 104 ? -13.218 26.949 27.600 1.00 10.95 104 ALA C CA 1
ATOM 3326 C C . ALA C 1 104 ? -12.656 25.618 27.313 1.00 11.19 104 ALA C C 1
ATOM 3327 O O . ALA C 1 104 ? -13.363 24.735 26.753 1.00 12.01 104 ALA C O 1
ATOM 3329 N N . THR C 1 105 ? -11.386 25.413 27.602 1.00 10.20 105 THR C N 1
ATOM 3330 C CA . THR C 1 105 ? -10.689 24.147 27.422 1.00 10.88 105 THR C CA 1
ATOM 3331 C C . THR C 1 105 ? -9.927 23.817 28.660 1.00 10.20 105 THR C C 1
ATOM 3332 O O . THR C 1 105 ? -9.398 24.714 29.341 1.00 10.92 105 THR C O 1
ATOM 3336 N N . SER C 1 106 ? -9.859 22.543 28.997 1.00 9.77 106 SER C N 1
ATOM 3337 C CA . SER C 1 106 ? -9.130 22.082 30.162 1.00 9.92 106 SER C CA 1
ATOM 3338 C C . SER C 1 106 ? -7.644 21.914 29.861 1.00 10.03 106 SER C C 1
ATOM 3339 O O . SER C 1 106 ? -7.231 21.764 28.703 1.00 10.17 106 SER C O 1
ATOM 3342 N N . SER C 1 107 ? -6.828 21.828 30.926 1.00 10.10 107 SER C N 1
ATOM 3343 C CA A SER C 1 107 ? -5.425 21.445 30.790 0.60 10.40 107 SER C CA 1
ATOM 3344 C CA B SER C 1 107 ? -5.411 21.524 30.663 0.40 10.54 107 SER C CA 1
ATOM 3345 C C . SER C 1 107 ? -5.262 20.012 30.336 1.00 11.17 107 SER C C 1
ATOM 3346 O O . SER C 1 107 ? -4.248 19.704 29.739 1.00 12.43 107 SER C O 1
ATOM 3351 N N . ALA C 1 108 ? -6.271 19.184 30.601 1.00 11.75 108 ALA C N 1
ATOM 3352 C CA . ALA C 1 108 ? -6.249 17.812 30.071 1.00 12.13 108 ALA C CA 1
ATOM 3353 C C . ALA C 1 108 ? -6.324 17.859 28.547 1.00 11.77 108 ALA C C 1
ATOM 3354 O O . ALA C 1 108 ? -5.571 17.121 27.866 1.00 12.63 108 ALA C O 1
ATOM 3356 N N . GLN C 1 109 ? -7.206 18.678 27.984 1.00 10.38 109 GLN C N 1
ATOM 3357 C CA . GLN C 1 109 ? -7.272 18.862 26.553 1.00 10.71 109 GLN C CA 1
ATOM 3358 C C . GLN C 1 109 ? -5.955 19.369 25.988 1.00 10.57 109 GLN C C 1
ATOM 3359 O O . GLN C 1 109 ? -5.397 18.845 25.018 1.00 11.06 109 GLN C O 1
ATOM 3365 N N . LEU C 1 110 ? -5.401 20.425 26.581 1.00 10.55 110 LEU C N 1
ATOM 3366 C CA . LEU C 1 110 ? -4.151 21.004 26.102 1.00 9.79 110 LEU C CA 1
ATOM 3367 C C . LEU C 1 110 ? -3.041 19.963 26.103 1.00 10.31 110 LEU C C 1
ATOM 3368 O O . LEU C 1 110 ? -2.346 19.779 25.113 1.00 10.51 110 LEU C O 1
ATOM 3373 N N . GLY C 1 111 ? -2.851 19.294 27.230 1.00 10.35 111 GLY C N 1
ATOM 3374 C CA . GLY C 1 111 ? -1.761 18.285 27.318 1.00 11.25 111 GLY C CA 1
ATOM 3375 C C . GLY C 1 111 ? -1.971 17.142 26.345 1.00 11.04 111 GLY C C 1
ATOM 3376 O O . GLY C 1 111 ? -0.968 16.689 25.725 1.00 11.52 111 GLY C O 1
ATOM 3377 N N . GLY C 1 112 ? -3.199 16.710 26.167 1.00 10.27 112 GLY C N 1
ATOM 3378 C CA . GLY C 1 112 ? -3.471 15.623 25.197 1.00 10.82 112 GLY C CA 1
ATOM 3379 C C . GLY C 1 112 ? -3.210 16.072 23.778 1.00 11.83 112 GLY C C 1
ATOM 3380 O O . GLY C 1 112 ? -2.716 15.271 22.963 1.00 13.36 112 GLY C O 1
ATOM 3381 N N . TRP C 1 113 ? -3.487 17.321 23.438 1.00 10.10 113 TRP C N 1
ATOM 3382 C CA . TRP C 1 113 ? -3.208 17.800 22.084 1.00 10.92 113 TRP C CA 1
ATOM 3383 C C . TRP C 1 113 ? -1.725 17.954 21.853 1.00 10.04 113 TRP C C 1
ATOM 3384 O O . TRP C 1 113 ? -1.229 17.595 20.786 1.00 9.86 113 TRP C O 1
ATOM 3395 N N . LEU C 1 114 ? -0.971 18.452 22.851 1.00 9.71 114 LEU C N 1
ATOM 3396 C CA . LEU C 1 114 ? 0.464 18.561 22.674 1.00 10.02 114 LEU C CA 1
ATOM 3397 C C . LEU C 1 114 ? 1.083 17.223 22.355 1.00 10.03 114 LEU C C 1
ATOM 3398 O O . LEU C 1 114 ? 1.894 17.106 21.449 1.00 11.10 114 LEU C O 1
ATOM 3403 N N . THR C 1 115 ? 0.647 16.188 23.064 1.00 10.62 115 THR C N 1
ATOM 3404 C CA . THR C 1 115 ? 1.225 14.859 22.811 1.00 12.28 115 THR C CA 1
ATOM 3405 C C . THR C 1 115 ? 0.790 14.334 21.460 1.00 11.12 115 THR C C 1
ATOM 3406 O O . THR C 1 115 ? 1.569 13.609 20.792 1.00 12.87 115 THR C O 1
ATOM 3410 N N . GLU C 1 116 ? -0.405 14.632 20.992 1.00 10.25 116 GLU C N 1
ATOM 3411 C CA . GLU C 1 116 ? -0.838 14.258 19.657 1.00 10.84 116 GLU C CA 1
ATOM 3412 C C . GLU C 1 116 ? 0.111 14.836 18.616 1.00 11.39 116 GLU C C 1
ATOM 3413 O O . GLU C 1 116 ? 0.433 14.176 17.625 1.00 12.36 116 GLU C O 1
ATOM 3419 N N . TRP C 1 117 ? 0.538 16.092 18.814 1.00 10.56 117 TRP C N 1
ATOM 3420 C CA . TRP C 1 117 ? 1.375 16.791 17.851 1.00 10.96 117 TRP C CA 1
ATOM 3421 C C . TRP C 1 117 ? 2.823 16.520 17.985 1.00 11.50 117 TRP C C 1
ATOM 3422 O O . TRP C 1 117 ? 3.619 17.031 17.206 1.00 13.47 117 TRP C O 1
ATOM 3433 N N . GLY C 1 118 ? 3.215 15.677 18.939 1.00 11.15 118 GLY C N 1
ATOM 3434 C CA . GLY C 1 118 ? 4.643 15.438 19.173 1.00 13.05 118 GLY C CA 1
ATOM 3435 C C . GLY C 1 118 ? 5.351 16.650 19.782 1.00 14.39 118 GLY C C 1
ATOM 3436 O O . GLY C 1 118 ? 6.575 16.743 19.735 1.00 16.30 118 GLY C O 1
ATOM 3437 N N . ALA C 1 119 ? 4.594 17.528 20.419 1.00 13.17 119 ALA C N 1
ATOM 3438 C CA . ALA C 1 119 ? 5.145 18.764 20.996 1.00 13.29 119 ALA C CA 1
ATOM 3439 C C . ALA C 1 119 ? 5.576 18.503 22.429 1.00 13.03 119 ALA C C 1
ATOM 3440 O O . ALA C 1 119 ? 5.049 17.616 23.121 1.00 14.38 119 ALA C O 1
ATOM 3442 N N . GLN C 1 120 ? 6.515 19.307 22.902 1.00 15.48 120 GLN C N 1
ATOM 3443 C CA A GLN C 1 120 ? 6.946 19.215 24.277 0.50 16.57 120 GLN C CA 1
ATOM 3444 C CA B GLN C 1 120 ? 6.962 19.229 24.272 0.50 16.52 120 GLN C CA 1
ATOM 3445 C C . GLN C 1 120 ? 5.859 19.643 25.263 1.00 15.29 120 GLN C C 1
ATOM 3446 O O . GLN C 1 120 ? 5.094 20.571 25.014 1.00 17.28 120 GLN C O 1
ATOM 3457 N N . ALA C 1 121 ? 5.827 18.994 26.384 1.00 14.90 121 ALA C N 1
ATOM 3458 C CA . ALA C 1 121 ? 4.923 19.443 27.462 1.00 14.05 121 ALA C CA 1
ATOM 3459 C C . ALA C 1 121 ? 5.446 20.779 28.034 1.00 13.74 121 ALA C C 1
ATOM 3460 O O . ALA C 1 121 ? 6.652 21.023 27.961 1.00 15.07 121 ALA C O 1
ATOM 3462 N N . PRO C 1 122 ? 4.549 21.558 28.622 1.00 14.30 122 PRO C N 1
ATOM 3463 C CA . PRO C 1 122 ? 5.038 22.703 29.364 1.00 15.22 122 PRO C CA 1
ATOM 3464 C C . PRO C 1 122 ? 5.949 22.252 30.523 1.00 13.59 122 PRO C C 1
ATOM 3465 O O . PRO C 1 122 ? 5.926 21.117 30.943 1.00 12.94 122 PRO C O 1
ATOM 3469 N N . PRO C 1 123 ? 6.750 23.176 31.058 1.00 12.91 123 PRO C N 1
ATOM 3470 C CA . PRO C 1 123 ? 7.580 22.833 32.196 1.00 12.93 123 PRO C CA 1
ATOM 3471 C C . PRO C 1 123 ? 6.838 22.772 33.529 1.00 11.41 123 PRO C C 1
ATOM 3472 O O . PRO C 1 123 ? 7.452 22.417 34.547 1.00 12.95 123 PRO C O 1
ATOM 3476 N N . VAL C 1 124 ? 5.564 23.054 33.527 1.00 11.45 124 VAL C N 1
ATOM 3477 C CA A VAL C 1 124 ? 4.665 22.844 34.673 0.68 11.15 124 VAL C CA 1
ATOM 3478 C CA B VAL C 1 124 ? 4.688 22.917 34.672 0.32 11.74 124 VAL C CA 1
ATOM 3479 C C . VAL C 1 124 ? 3.711 21.762 34.358 1.00 10.84 124 VAL C C 1
ATOM 3480 O O . VAL C 1 124 ? 3.239 21.669 33.209 1.00 12.54 124 VAL C O 1
ATOM 3487 N N . ALA C 1 125 ? 3.447 20.912 35.302 1.00 11.18 125 ALA C N 1
ATOM 3488 C CA . ALA C 1 125 ? 2.471 19.873 35.149 1.00 10.80 125 ALA C CA 1
ATOM 3489 C C . ALA C 1 125 ? 1.101 20.474 34.943 1.00 11.36 125 ALA C C 1
ATOM 3490 O O . ALA C 1 125 ? 0.763 21.540 35.515 1.00 11.28 125 ALA C O 1
ATOM 3492 N N . THR C 1 126 ? 0.300 19.830 34.116 1.00 10.14 126 THR C N 1
ATOM 3493 C CA . THR C 1 126 ? -1.034 20.280 33.783 1.00 11.35 126 THR C CA 1
ATOM 3494 C C . THR C 1 126 ? -2.039 19.867 34.870 1.00 11.53 126 THR C C 1
ATOM 3495 O O . THR C 1 126 ? -3.002 19.163 34.651 1.00 13.46 126 THR C O 1
ATOM 3499 N N . LEU C 1 127 ? -1.823 20.381 36.077 1.00 10.51 127 LEU C N 1
ATOM 3500 C CA . LEU C 1 127 ? -2.659 20.030 37.199 1.00 11.33 127 LEU C CA 1
ATOM 3501 C C . LEU C 1 127 ? -3.993 20.675 37.104 1.00 12.24 127 LEU C C 1
ATOM 3502 O O . LEU C 1 127 ? -4.071 21.882 36.846 1.00 11.51 127 LEU C O 1
ATOM 3507 N N . PRO C 1 128 ? -5.073 19.988 37.328 1.00 11.70 128 PRO C N 1
ATOM 3508 C CA . PRO C 1 128 ? -6.371 20.644 37.361 1.00 12.23 128 PRO C CA 1
ATOM 3509 C C . PRO C 1 128 ? -6.372 21.705 38.473 1.00 10.83 128 PRO C C 1
ATOM 3510 O O . PRO C 1 128 ? -5.723 21.566 39.513 1.00 11.04 128 PRO C O 1
ATOM 3514 N N . ILE C 1 129 ? -7.166 22.741 38.251 1.00 10.59 129 ILE C N 1
ATOM 3515 C CA . ILE C 1 129 ? -7.233 23.836 39.220 1.00 10.19 129 ILE C CA 1
ATOM 3516 C C . ILE C 1 129 ? -7.419 23.271 40.627 1.00 10.13 129 ILE C C 1
ATOM 3517 O O . ILE C 1 129 ? -6.777 23.746 41.557 1.00 9.85 129 ILE C O 1
ATOM 3522 N N . ASN C 1 130 ? -8.354 22.351 40.826 1.00 10.88 130 ASN C N 1
ATOM 3523 C CA . ASN C 1 130 ? -8.679 21.956 42.196 1.00 11.05 130 ASN C CA 1
ATOM 3524 C C . ASN C 1 130 ? -7.615 21.074 42.831 1.00 11.40 130 ASN C C 1
ATOM 3525 O O . ASN C 1 130 ? -7.636 20.922 44.061 1.00 12.91 130 ASN C O 1
ATOM 3530 N N . THR C 1 131 ? -6.631 20.587 42.108 1.00 11.01 131 THR C N 1
ATOM 3531 C CA . THR C 1 131 ? -5.435 19.970 42.733 1.00 11.41 131 THR C CA 1
ATOM 3532 C C . THR C 1 131 ? -4.609 21.048 43.416 1.00 11.74 131 THR C C 1
ATOM 3533 O O . THR C 1 131 ? -4.021 20.817 44.491 1.00 11.63 131 THR C O 1
ATOM 3537 N N . VAL C 1 132 ? -4.551 22.249 42.810 1.00 10.19 132 VAL C N 1
ATOM 3538 C CA . VAL C 1 132 ? -3.753 23.336 43.348 1.00 10.50 132 VAL C CA 1
ATOM 3539 C C . VAL C 1 132 ? -4.531 24.116 44.373 1.00 10.80 132 VAL C C 1
ATOM 3540 O O . VAL C 1 132 ? -3.958 24.591 45.370 1.00 11.61 132 VAL C O 1
ATOM 3544 N N . ALA C 1 133 ? -5.799 24.361 44.102 1.00 10.90 133 ALA C N 1
ATOM 3545 C CA . ALA C 1 133 ? -6.676 25.328 44.808 1.00 11.89 133 ALA C CA 1
ATOM 3546 C C . ALA C 1 133 ? -7.993 24.562 45.124 1.00 11.77 133 ALA C C 1
ATOM 3547 O O . ALA C 1 133 ? -8.970 24.695 44.415 1.00 12.21 133 ALA C O 1
ATOM 3549 N N . PRO C 1 134 ? -7.995 23.762 46.190 1.00 13.16 134 PRO C N 1
ATOM 3550 C CA . PRO C 1 134 ? -9.135 22.865 46.406 1.00 14.25 134 PRO C CA 1
ATOM 3551 C C . PRO C 1 134 ? -10.456 23.516 46.642 1.00 15.43 134 PRO C C 1
ATOM 3552 O O . PRO C 1 134 ? -11.448 22.858 46.374 1.00 18.55 134 PRO C O 1
ATOM 3556 N N . GLY C 1 135 ? -10.494 24.754 47.065 1.00 14.42 135 GLY C N 1
ATOM 3557 C CA . GLY C 1 135 ? -11.764 25.412 47.356 1.00 16.32 135 GLY C CA 1
ATOM 3558 C C . GLY C 1 135 ? -12.466 26.146 46.214 1.00 17.48 135 GLY C C 1
ATOM 3559 O O . GLY C 1 135 ? -13.566 26.662 46.378 1.00 18.91 135 GLY C O 1
ATOM 3560 N N . VAL C 1 136 ? -11.815 26.270 45.055 1.00 15.08 136 VAL C N 1
ATOM 3561 C CA . VAL C 1 136 ? -12.318 27.117 44.025 1.00 14.76 136 VAL C CA 1
ATOM 3562 C C . VAL C 1 136 ? -13.406 26.406 43.257 1.00 13.06 136 VAL C C 1
ATOM 3563 O O . VAL C 1 136 ? -13.313 25.240 42.904 1.00 14.08 136 VAL C O 1
ATOM 3567 N N . VAL C 1 137 ? -14.489 27.096 42.968 1.00 13.13 137 VAL C N 1
ATOM 3568 C CA . VAL C 1 137 ? -15.543 26.586 42.127 1.00 14.48 137 VAL C CA 1
ATOM 3569 C C . VAL C 1 137 ? -15.118 26.675 40.668 1.00 12.70 137 VAL C C 1
ATOM 3570 O O . VAL C 1 137 ? -14.836 27.785 40.216 1.00 13.78 137 VAL C O 1
ATOM 3574 N N . VAL C 1 138 ? -15.127 25.574 39.959 1.00 13.26 138 VAL C N 1
ATOM 3575 C CA . VAL C 1 138 ? -14.600 25.525 38.585 1.00 13.71 138 VAL C CA 1
ATOM 3576 C C . VAL C 1 138 ? -15.614 24.953 37.654 1.00 14.64 138 VAL C C 1
ATOM 3577 O O . VAL C 1 138 ? -16.152 23.857 37.942 1.00 19.21 138 VAL C O 1
ATOM 3581 N N . ASP C 1 139 ? -15.886 25.587 36.533 1.00 12.68 139 ASP C N 1
ATOM 3582 C CA . ASP C 1 139 ? -16.763 25.051 35.495 1.00 13.92 139 ASP C CA 1
ATOM 3583 C C . ASP C 1 139 ? -16.021 25.050 34.167 1.00 14.01 139 ASP C C 1
ATOM 3584 O O . ASP C 1 139 ? -15.106 25.851 33.944 1.00 14.43 139 ASP C O 1
ATOM 3589 N N . GLY C 1 140 ? -16.419 24.141 33.298 1.00 14.68 140 GLY C N 1
ATOM 3590 C CA . GLY C 1 140 ? -15.842 23.947 31.981 1.00 14.26 140 GLY C CA 1
ATOM 3591 C C . GLY C 1 140 ? -15.486 22.497 31.803 1.00 14.36 140 GLY C C 1
ATOM 3592 O O . GLY C 1 140 ? -15.561 21.683 32.751 1.00 16.55 140 GLY C O 1
ATOM 3593 N N . PRO C 1 141 ? -15.064 22.095 30.610 1.00 13.56 141 PRO C N 1
ATOM 3594 C CA . PRO C 1 141 ? -14.850 22.932 29.443 1.00 13.31 141 PRO C CA 1
ATOM 3595 C C . PRO C 1 141 ? -16.106 23.161 28.635 1.00 13.47 141 PRO C C 1
ATOM 3596 O O . PRO C 1 141 ? -17.184 22.661 29.026 1.00 15.57 141 PRO C O 1
ATOM 3600 N N . ALA C 1 142 ? -16.026 23.921 27.573 1.00 12.80 142 ALA C N 1
ATOM 3601 C CA . ALA C 1 142 ? -17.145 24.292 26.694 1.00 13.56 142 ALA C CA 1
ATOM 3602 C C . ALA C 1 142 ? -16.976 23.574 25.378 1.00 14.14 142 ALA C C 1
ATOM 3603 O O . ALA C 1 142 ? -16.093 23.889 24.570 1.00 13.94 142 ALA C O 1
ATOM 3605 N N . GLU C 1 143 ? -17.843 22.583 25.128 1.00 16.67 143 GLU C N 1
ATOM 3606 C CA . GLU C 1 143 ? -17.767 21.767 23.942 1.00 18.22 143 GLU C CA 1
ATOM 3607 C C . GLU C 1 143 ? -17.754 22.579 22.679 1.00 16.04 143 GLU C C 1
ATOM 3608 O O . GLU C 1 143 ? -17.011 22.226 21.726 1.00 16.81 143 GLU C O 1
ATOM 3610 N N . GLU C 1 144 ? -18.493 23.662 22.627 1.00 16.08 144 GLU C N 1
ATOM 3611 C CA . GLU C 1 144 ? -18.635 24.478 21.429 1.00 17.98 144 GLU C CA 1
ATOM 3612 C C . GLU C 1 144 ? -17.340 25.111 20.999 1.00 16.75 144 GLU C C 1
ATOM 3613 O O . GLU C 1 144 ? -17.214 25.568 19.880 1.00 17.50 144 GLU C O 1
ATOM 3619 N N . LEU C 1 145 ? -16.389 25.241 21.931 1.00 14.33 145 LEU C N 1
ATOM 3620 C CA . LEU C 1 145 ? -15.120 25.950 21.680 1.00 13.21 145 LEU C CA 1
ATOM 3621 C C . LEU C 1 145 ? -13.939 25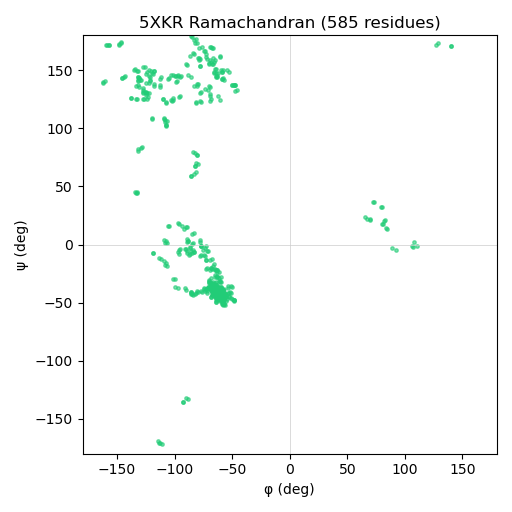.032 21.546 1.00 12.96 145 LEU C C 1
ATOM 3622 O O . LEU C 1 145 ? -12.849 25.516 21.290 1.00 13.19 145 LEU C O 1
ATOM 3627 N N . ALA C 1 146 ? -14.144 23.709 21.639 1.00 12.31 146 ALA C N 1
ATOM 3628 C CA . ALA C 1 146 ? -13.054 22.769 21.528 1.00 13.21 146 ALA C CA 1
ATOM 3629 C C . ALA C 1 146 ? -12.323 22.839 20.215 1.00 13.42 146 ALA C C 1
ATOM 3630 O O . ALA C 1 146 ? -11.085 22.862 20.197 1.00 13.74 146 ALA C O 1
ATOM 3632 N N . GLU C 1 147 ? -13.016 22.862 19.103 1.00 15.30 147 GLU C N 1
ATOM 3633 C CA . GLU C 1 147 ? -12.371 22.847 17.798 1.00 15.36 147 GLU C CA 1
ATOM 3634 C C . GLU C 1 147 ? -11.594 24.150 17.582 1.00 13.80 147 GLU C C 1
ATOM 3635 O O . GLU C 1 147 ? -10.464 24.133 17.082 1.00 13.87 147 GLU C O 1
ATOM 3641 N N . THR C 1 148 ? -12.181 25.287 17.939 1.00 13.79 148 THR C N 1
ATOM 3642 C CA . THR C 1 148 ? -11.501 26.564 17.792 1.00 14.07 148 THR C CA 1
ATOM 3643 C C . THR C 1 148 ? -10.192 26.578 18.559 1.00 12.46 148 THR C C 1
ATOM 3644 O O . THR C 1 148 ? -9.127 26.935 18.049 1.00 13.61 148 THR C O 1
ATOM 3648 N N . MET C 1 149 ? -10.240 26.143 19.829 1.00 12.86 149 MET C N 1
ATOM 3649 C CA . MET C 1 149 ? -9.036 26.153 20.634 1.00 12.15 149 MET C CA 1
ATOM 3650 C C . MET C 1 149 ? -8.016 25.136 20.197 1.00 11.99 149 MET C C 1
ATOM 3651 O O . MET C 1 149 ? -6.804 25.402 20.199 1.00 12.47 149 MET C O 1
ATOM 3656 N N . HIS C 1 150 ? -8.471 23.953 19.784 1.00 12.11 150 HIS C N 1
ATOM 3657 C CA . HIS C 1 150 ? -7.563 22.998 19.146 1.00 12.68 150 HIS C CA 1
ATOM 3658 C C . HIS C 1 150 ? -6.787 23.688 17.994 1.00 12.31 150 HIS C C 1
ATOM 3659 O O . HIS C 1 150 ? -5.586 23.571 17.888 1.00 11.73 150 HIS C O 1
ATOM 3666 N N . ASN C 1 151 ? -7.515 24.434 17.174 1.00 12.09 151 ASN C N 1
ATOM 3667 C CA . ASN C 1 151 ? -6.880 25.038 16.005 1.00 11.79 151 ASN C CA 1
ATOM 3668 C C . ASN C 1 151 ? -5.943 26.133 16.385 1.00 11.65 151 ASN C C 1
ATOM 3669 O O . ASN C 1 151 ? -4.837 26.263 15.814 1.00 12.18 151 ASN C O 1
ATOM 3674 N N . LEU C 1 152 ? -6.274 26.929 17.402 1.00 10.87 152 LEU C N 1
ATOM 3675 C CA A LEU C 1 152 ? -5.360 28.012 17.914 0.60 11.72 152 LEU C CA 1
ATOM 3676 C CA B LEU C 1 152 ? -5.470 27.995 17.833 0.40 11.79 152 LEU C CA 1
ATOM 3677 C C . LEU C 1 152 ? -4.153 27.441 18.510 1.00 12.06 152 LEU C C 1
ATOM 3678 O O . LEU C 1 152 ? -3.026 27.891 18.252 1.00 12.15 152 LEU C O 1
ATOM 3687 N N . TYR C 1 153 ? -4.305 26.442 19.394 1.00 11.30 153 TYR C N 1
ATOM 3688 C CA A TYR C 1 153 ? -3.149 25.839 19.991 0.53 10.30 153 TYR C CA 1
ATOM 3689 C CA B TYR C 1 153 ? -3.152 25.848 20.013 0.47 10.92 153 TYR C CA 1
ATOM 3690 C C . TYR C 1 153 ? -2.254 25.152 18.966 1.00 10.65 153 TYR C C 1
ATOM 3691 O O . TYR C 1 153 ? -1.018 25.166 19.086 1.00 11.28 153 TYR C O 1
ATOM 3708 N N . ARG C 1 154 ? -2.874 24.515 17.975 1.00 11.09 154 ARG C N 1
ATOM 3709 C CA . ARG C 1 154 ? -2.065 23.839 16.948 1.00 12.25 154 ARG C CA 1
ATOM 3710 C C . ARG C 1 154 ? -1.242 24.859 16.165 1.00 12.68 154 ARG C C 1
ATOM 3711 O O . ARG C 1 154 ? -0.055 24.628 15.902 1.00 12.14 154 ARG C O 1
ATOM 3719 N N . ALA C 1 155 ? -1.833 26.007 15.868 1.00 12.04 155 ALA C N 1
ATOM 3720 C CA . ALA C 1 155 ? -1.103 27.035 15.133 1.00 12.23 155 ALA C CA 1
ATOM 3721 C C . ALA C 1 155 ? 0.146 27.487 15.908 1.00 11.98 155 ALA C C 1
ATOM 3722 O O . ALA C 1 155 ? 1.216 27.697 15.292 1.00 13.68 155 ALA C O 1
ATOM 3724 N N . LYS C 1 156 ? 0.064 27.644 17.223 1.00 11.12 156 LYS C N 1
ATOM 3725 C CA . LYS C 1 156 ? 1.188 28.116 17.974 1.00 11.07 156 LYS C CA 1
ATOM 3726 C C . LYS C 1 156 ? 2.153 27.004 18.346 1.00 12.12 156 LYS C C 1
ATOM 3727 O O . LYS C 1 156 ? 3.368 27.209 18.296 1.00 14.02 156 LYS C O 1
ATOM 3733 N N . PHE C 1 157 ? 1.651 25.852 18.792 1.00 11.54 157 PHE C N 1
ATOM 3734 C CA . PHE C 1 157 ? 2.426 24.834 19.463 1.00 11.68 157 PHE C CA 1
ATOM 3735 C C . PHE C 1 157 ? 2.595 23.562 18.678 1.00 12.59 157 PHE C C 1
ATOM 3736 O O . PHE C 1 157 ? 3.406 22.704 19.111 1.00 14.73 157 PHE C O 1
ATOM 3744 N N . GLY C 1 158 ? 1.848 23.375 17.604 1.00 13.16 158 GLY C N 1
ATOM 3745 C CA . GLY C 1 158 ? 1.835 22.082 16.890 1.00 16.47 158 GLY C CA 1
ATOM 3746 C C . GLY C 1 158 ? 2.525 21.995 15.610 1.00 22.82 158 GLY C C 1
ATOM 3747 O O . GLY C 1 158 ? 2.286 21.002 14.891 1.00 28.63 158 GLY C O 1
ATOM 3748 N N . ARG C 1 159 ? 3.378 22.938 15.318 1.00 22.54 159 ARG C N 1
ATOM 3749 C CA . ARG C 1 159 ? 4.171 22.933 14.055 1.00 32.32 159 ARG C CA 1
ATOM 3750 C C . ARG C 1 159 ? 5.491 22.187 14.193 1.00 36.92 159 ARG C C 1
ATOM 3751 O O . ARG C 1 159 ? 6.124 22.214 15.247 1.00 40.99 159 ARG C O 1
ATOM 3759 N N . ALA D 1 2 ? 21.581 16.228 49.252 1.00 45.60 2 ALA D N 1
ATOM 3760 C CA . ALA D 1 2 ? 22.943 16.818 49.372 1.00 43.30 2 ALA D CA 1
ATOM 3761 C C . ALA D 1 2 ? 22.738 18.290 49.641 1.00 39.74 2 ALA D C 1
ATOM 3762 O O . ALA D 1 2 ? 22.290 19.012 48.762 1.00 41.08 2 ALA D O 1
ATOM 3764 N N . ILE D 1 3 ? 22.955 18.685 50.887 1.00 30.93 3 ILE D N 1
ATOM 3765 C CA . ILE D 1 3 ? 22.983 20.061 51.289 1.00 28.22 3 ILE D CA 1
ATOM 3766 C C . ILE D 1 3 ? 24.384 20.282 51.849 1.00 27.23 3 ILE D C 1
ATOM 3767 O O . ILE D 1 3 ? 24.720 19.780 52.917 1.00 28.45 3 ILE D O 1
ATOM 3772 N N . SER D 1 4 ? 25.171 21.008 51.097 1.00 25.08 4 SER D N 1
ATOM 3773 C CA . SER D 1 4 ? 26.553 21.297 51.452 1.00 26.56 4 SER D CA 1
ATOM 3774 C C . SER D 1 4 ? 26.630 22.363 52.537 1.00 28.82 4 SER D C 1
ATOM 3775 O O . SER D 1 4 ? 25.645 23.055 52.837 1.00 25.68 4 SER D O 1
ATOM 3778 N N . ASP D 1 5 ? 27.816 22.572 53.104 1.00 28.10 5 ASP D N 1
ATOM 3779 C CA . ASP D 1 5 ? 28.025 23.696 53.995 1.00 29.02 5 ASP D CA 1
ATOM 3780 C C . ASP D 1 5 ? 27.734 25.024 53.325 1.00 25.97 5 ASP D C 1
ATOM 3781 O O . ASP D 1 5 ? 27.179 25.908 53.956 1.00 24.27 5 ASP D O 1
ATOM 3786 N N . ALA D 1 6 ? 28.105 25.187 52.055 1.00 24.32 6 ALA D N 1
ATOM 3787 C CA . ALA D 1 6 ? 27.803 26.396 51.317 1.00 25.24 6 ALA D CA 1
ATOM 3788 C C . ALA D 1 6 ? 26.266 26.613 51.169 1.00 21.49 6 ALA D C 1
ATOM 3789 O O . ALA D 1 6 ? 25.784 27.716 51.317 1.00 23.46 6 ALA D O 1
ATOM 3791 N N . ASP D 1 7 ? 25.568 25.530 50.868 1.00 21.34 7 ASP D N 1
ATOM 3792 C CA . ASP D 1 7 ? 24.083 25.576 50.758 1.00 19.83 7 ASP D CA 1
ATOM 3793 C C . ASP D 1 7 ? 23.512 26.044 52.090 1.00 19.01 7 ASP D C 1
ATOM 3794 O O . ASP D 1 7 ? 22.622 26.896 52.116 1.00 18.26 7 ASP D O 1
ATOM 3799 N N . LEU D 1 8 ? 24.015 25.499 53.208 1.00 19.29 8 LEU D N 1
ATOM 3800 C CA A LEU D 1 8 ? 23.479 25.844 54.512 0.40 19.75 8 LEU D CA 1
ATOM 3801 C CA B LEU D 1 8 ? 23.492 25.880 54.537 0.60 19.98 8 LEU D CA 1
ATOM 3802 C C . LEU D 1 8 ? 23.727 27.337 54.814 1.00 18.46 8 LEU D C 1
ATOM 3803 O O . LEU D 1 8 ? 22.920 27.999 55.430 1.00 19.36 8 LEU D O 1
ATOM 3812 N N . LYS D 1 9 ? 24.860 27.899 54.376 1.00 18.28 9 LYS D N 1
ATOM 3813 C CA . LYS D 1 9 ? 25.089 29.296 54.555 1.00 20.19 9 LYS D CA 1
ATOM 3814 C C . LYS D 1 9 ? 23.995 30.162 53.891 1.00 18.55 9 LYS D C 1
ATOM 3815 O O . LYS D 1 9 ? 23.507 31.130 54.444 1.00 18.94 9 LYS D O 1
ATOM 3821 N N . TYR D 1 10 ? 23.651 29.786 52.659 1.00 18.68 10 TYR D N 1
ATOM 3822 C CA . TYR D 1 10 ? 22.616 30.534 51.949 1.00 17.22 10 TYR D CA 1
ATOM 3823 C C . TYR D 1 10 ? 21.248 30.328 52.621 1.00 15.25 10 TYR D C 1
ATOM 3824 O O . TYR D 1 10 ? 20.510 31.277 52.722 1.00 15.68 10 TYR D O 1
ATOM 3833 N N . LEU D 1 11 ? 20.958 29.122 53.086 1.00 14.27 11 LEU D N 1
ATOM 3834 C CA . LEU D 1 11 ? 19.728 28.882 53.817 1.00 14.68 11 LEU D CA 1
ATOM 3835 C C . LEU D 1 11 ? 19.666 29.756 55.065 1.00 16.13 11 LEU D C 1
ATOM 3836 O O . LEU D 1 11 ? 18.648 30.238 55.417 1.00 15.63 11 LEU D O 1
ATOM 3841 N N . ARG D 1 12 ? 20.776 29.890 55.780 1.00 16.16 12 ARG D N 1
ATOM 3842 C CA . ARG D 1 12 ? 20.772 30.759 56.964 1.00 15.92 12 ARG D CA 1
ATOM 3843 C C . ARG D 1 12 ? 20.509 32.194 56.609 1.00 15.68 12 ARG D C 1
ATOM 3844 O O . ARG D 1 12 ? 19.850 32.883 57.330 1.00 16.81 12 ARG D O 1
ATOM 3852 N N . ARG D 1 13 ? 20.994 32.667 55.446 1.00 15.08 13 ARG D N 1
ATOM 3853 C CA . ARG D 1 13 ? 20.639 33.986 54.987 1.00 15.70 13 ARG D CA 1
ATOM 3854 C C . ARG D 1 13 ? 19.106 34.134 54.702 1.00 14.07 13 ARG D C 1
ATOM 3855 O O . ARG D 1 13 ? 18.486 35.081 55.038 1.00 15.70 13 ARG D O 1
ATOM 3863 N N . CYS D 1 14 ? 18.544 33.049 54.154 1.00 14.30 14 CYS D N 1
ATOM 3864 C CA . CYS D 1 14 ? 17.080 33.013 53.963 1.00 14.28 14 CYS D CA 1
ATOM 3865 C C . CYS D 1 14 ? 16.336 33.107 55.265 1.00 13.79 14 CYS D C 1
ATOM 3866 O O . CYS D 1 14 ? 15.313 33.794 55.357 1.00 14.30 14 CYS D O 1
ATOM 3869 N N . VAL D 1 15 ? 16.827 32.422 56.308 1.00 13.71 15 VAL D N 1
ATOM 3870 C CA . VAL D 1 15 ? 16.219 32.545 57.641 1.00 14.71 15 VAL D CA 1
ATOM 3871 C C . VAL D 1 15 ? 16.298 33.997 58.152 1.00 14.84 15 VAL D C 1
ATOM 3872 O O . VAL D 1 15 ? 15.312 34.535 58.672 1.00 14.52 15 VAL D O 1
ATOM 3876 N N . ASP D 1 16 ? 17.447 34.613 57.948 1.00 15.76 16 ASP D N 1
ATOM 3877 C CA . ASP D 1 16 ? 17.566 36.023 58.350 1.00 16.75 16 ASP D CA 1
ATOM 3878 C C . ASP D 1 16 ? 16.606 36.950 57.619 1.00 16.39 16 ASP D C 1
ATOM 3879 O O . ASP D 1 16 ? 16.021 37.850 58.181 1.00 16.16 16 ASP D O 1
ATOM 3884 N N . LEU D 1 17 ? 16.397 36.663 56.327 1.00 15.07 17 LEU D N 1
ATOM 3885 C CA . LEU D 1 17 ? 15.424 37.442 55.541 1.00 15.20 17 LEU D CA 1
ATOM 3886 C C . LEU D 1 17 ? 14.000 37.191 56.012 1.00 14.26 17 LEU D C 1
ATOM 3887 O O . LEU D 1 17 ? 13.170 38.104 56.134 1.00 14.60 17 LEU D O 1
ATOM 3892 N N . ALA D 1 18 ? 13.713 35.934 56.369 1.00 13.84 18 ALA D N 1
ATOM 3893 C CA . ALA D 1 18 ? 12.448 35.636 56.962 1.00 14.67 18 ALA D CA 1
ATOM 3894 C C . ALA D 1 18 ? 12.187 36.428 58.274 1.00 14.24 18 ALA D C 1
ATOM 3895 O O . ALA D 1 18 ? 11.062 36.887 58.542 1.00 14.38 18 ALA D O 1
ATOM 3897 N N . ARG D 1 19 ? 13.230 36.493 59.102 1.00 15.67 19 ARG D N 1
ATOM 3898 C CA . ARG D 1 19 ? 13.132 37.267 60.349 1.00 17.74 19 ARG D CA 1
ATOM 3899 C C . ARG D 1 19 ? 12.972 38.764 60.068 1.00 17.02 19 ARG D C 1
ATOM 3900 O O . ARG D 1 19 ? 12.171 39.415 60.746 1.00 16.90 19 ARG D O 1
ATOM 3908 N N . GLU D 1 20 ? 13.670 39.271 59.050 1.00 16.59 20 GLU D N 1
ATOM 3909 C CA . GLU D 1 20 ? 13.415 40.672 58.612 1.00 18.33 20 GLU D CA 1
ATOM 3910 C C . GLU D 1 20 ? 11.973 40.904 58.301 1.00 19.48 20 GLU D C 1
ATOM 3911 O O . GLU D 1 20 ? 11.348 41.882 58.689 1.00 19.73 20 GLU D O 1
ATOM 3917 N N . ALA D 1 21 ? 11.385 39.976 57.545 1.00 15.67 21 ALA D N 1
ATOM 3918 C CA . ALA D 1 21 ? 10.004 40.113 57.189 1.00 15.69 21 ALA D CA 1
ATOM 3919 C C . ALA D 1 21 ? 9.110 40.096 58.392 1.00 14.77 21 ALA D C 1
ATOM 3920 O O . ALA D 1 21 ? 8.238 40.956 58.529 1.00 15.83 21 ALA D O 1
ATOM 3922 N N . LEU D 1 22 ? 9.331 39.167 59.328 1.00 15.12 22 LEU D N 1
ATOM 3923 C CA . LEU D 1 22 ? 8.557 39.108 60.565 1.00 15.76 22 LEU D CA 1
ATOM 3924 C C . LEU D 1 22 ? 8.594 40.435 61.358 1.00 16.14 22 LEU D C 1
ATOM 3925 O O . LEU D 1 22 ? 7.565 40.941 61.770 1.00 18.02 22 LEU D O 1
ATOM 3930 N N . ASP D 1 23 ? 9.790 40.929 61.440 1.00 17.26 23 ASP D N 1
ATOM 3931 C CA . ASP D 1 23 ? 9.983 42.168 62.233 1.00 20.77 23 ASP D CA 1
ATOM 3932 C C . ASP D 1 23 ? 9.413 43.382 61.522 1.00 22.47 23 ASP D C 1
ATOM 3933 O O . ASP D 1 23 ? 9.127 44.389 62.197 1.00 22.54 23 ASP D O 1
ATOM 3938 N N . ASP D 1 24 ? 9.226 43.330 60.206 1.00 20.01 24 ASP D N 1
ATOM 3939 C CA . ASP D 1 24 ? 8.505 44.376 59.453 1.00 19.39 24 ASP D CA 1
ATOM 3940 C C . ASP D 1 24 ? 7.020 44.143 59.350 1.00 17.95 24 ASP D C 1
ATOM 3941 O O . ASP D 1 24 ? 6.339 44.761 58.477 1.00 21.76 24 ASP D O 1
ATOM 3946 N N . GLY D 1 25 ? 6.429 43.248 60.147 1.00 15.66 25 GLY D N 1
ATOM 3947 C CA . GLY D 1 25 ? 5.044 43.087 60.119 1.00 14.70 25 GLY D CA 1
ATOM 3948 C C . GLY D 1 25 ? 4.521 42.160 59.015 1.00 15.00 25 GLY D C 1
ATOM 3949 O O . GLY D 1 25 ? 3.356 42.072 58.825 1.00 17.24 25 GLY D O 1
ATOM 3950 N N . ASP D 1 26 ? 5.429 41.393 58.403 1.00 17.30 26 ASP D N 1
ATOM 3951 C CA . ASP D 1 26 ? 5.076 40.509 57.296 1.00 15.93 26 ASP D CA 1
ATOM 3952 C C . ASP D 1 26 ? 5.279 39.076 57.738 1.00 15.24 26 ASP D C 1
ATOM 3953 O O . ASP D 1 26 ? 5.445 38.772 58.918 1.00 16.51 26 ASP D O 1
ATOM 3958 N N . GLU D 1 27 ? 5.210 38.160 56.760 1.00 13.87 27 GLU D N 1
ATOM 3959 C CA . GLU D 1 27 ? 5.297 36.750 57.045 1.00 13.31 27 GLU D CA 1
ATOM 3960 C C . GLU D 1 27 ? 6.694 36.224 56.833 1.00 12.03 27 GLU D C 1
ATOM 3961 O O . GLU D 1 27 ? 7.420 36.661 55.935 1.00 12.61 27 GLU D O 1
ATOM 3967 N N . PRO D 1 28 ? 7.115 35.231 57.672 1.00 12.31 28 PRO D N 1
ATOM 3968 C CA . PRO D 1 28 ? 8.521 34.842 57.674 1.00 11.96 28 PRO D CA 1
ATOM 3969 C C . PRO D 1 28 ? 8.917 33.824 56.583 1.00 12.04 28 PRO D C 1
ATOM 3970 O O . PRO D 1 28 ? 9.069 32.617 56.846 1.00 11.87 28 PRO D O 1
ATOM 3974 N N . PHE D 1 29 ? 9.091 34.343 55.393 1.00 11.70 29 PHE D N 1
ATOM 3975 C CA . PHE D 1 29 ? 9.536 33.599 54.203 1.00 11.57 29 PHE D CA 1
ATOM 3976 C C . PHE D 1 29 ? 10.606 34.427 53.541 1.00 11.37 29 PHE D C 1
ATOM 3977 O O . PHE D 1 29 ? 10.335 35.585 53.186 1.00 12.01 29 PHE D O 1
ATOM 3985 N N . GLY D 1 30 ? 11.788 33.887 53.304 1.00 11.02 30 GLY D N 1
ATOM 3986 C CA . GLY D 1 30 ? 12.904 34.519 52.669 1.00 12.10 30 GLY D CA 1
ATOM 3987 C C . GLY D 1 30 ? 13.518 33.665 51.597 1.00 12.60 30 GLY D C 1
ATOM 3988 O O . GLY D 1 30 ? 13.501 32.447 51.729 1.00 13.27 30 GLY D O 1
ATOM 3989 N N . SER D 1 31 ? 14.089 34.298 50.568 1.00 12.08 31 SER D N 1
ATOM 3990 C CA A SER D 1 31 ? 14.685 33.554 49.464 0.62 12.87 31 SER D CA 1
ATOM 3991 C CA B SER D 1 31 ? 14.672 33.555 49.461 0.38 12.78 31 SER D CA 1
ATOM 3992 C C . SER D 1 31 ? 15.828 34.334 48.832 1.00 12.62 31 SER D C 1
ATOM 3993 O O . SER D 1 31 ? 15.804 35.573 48.848 1.00 13.48 31 SER D O 1
ATOM 3998 N N . VAL D 1 32 ? 16.793 33.608 48.295 1.00 13.51 32 VAL D N 1
ATOM 3999 C CA . VAL D 1 32 ? 17.967 34.172 47.679 1.00 15.21 32 VAL D CA 1
ATOM 4000 C C . VAL D 1 32 ? 18.205 33.473 46.336 1.00 14.02 32 VAL D C 1
ATOM 4001 O O . VAL D 1 32 ? 18.187 32.256 46.244 1.00 14.13 32 VAL D O 1
ATOM 4005 N N . LEU D 1 33 ? 18.521 34.283 45.325 1.00 13.71 33 LEU D N 1
ATOM 4006 C CA . LEU D 1 33 ? 18.983 33.818 44.025 1.00 14.16 33 LEU D CA 1
ATOM 4007 C C . LEU D 1 33 ? 20.501 33.939 43.877 1.00 14.08 33 LEU D C 1
ATOM 4008 O O . LEU D 1 33 ? 21.003 35.059 44.066 1.00 16.17 33 LEU D O 1
ATOM 4013 N N . VAL D 1 34 ? 21.140 32.841 43.527 1.00 15.72 34 VAL D N 1
ATOM 4014 C CA . VAL D 1 34 ? 22.618 32.771 43.446 1.00 16.69 34 VAL D CA 1
ATOM 4015 C C . VAL D 1 34 ? 23.001 32.325 42.088 1.00 16.59 34 VAL D C 1
ATOM 4016 O O . VAL D 1 34 ? 22.538 31.312 41.617 1.00 17.28 34 VAL D O 1
ATOM 4020 N N . ASP D 1 35 ? 23.936 33.071 41.484 1.00 18.33 35 ASP D N 1
ATOM 4021 C CA . ASP D 1 35 ? 24.532 32.724 40.193 1.00 21.81 35 ASP D CA 1
ATOM 4022 C C . ASP D 1 35 ? 25.398 31.498 40.316 1.00 23.26 35 ASP D C 1
ATOM 4023 O O . ASP D 1 35 ? 25.895 31.186 41.407 1.00 24.09 35 ASP D O 1
ATOM 4028 N N . HIS D 1 36 ? 25.626 30.789 39.219 1.00 24.35 36 HIS D N 1
ATOM 4029 C CA . HIS D 1 36 ? 26.479 29.605 39.265 1.00 28.45 36 HIS D CA 1
ATOM 4030 C C . HIS D 1 36 ? 27.920 29.971 39.660 1.00 32.55 36 HIS D C 1
ATOM 4031 O O . HIS D 1 36 ? 28.626 29.109 40.135 1.00 37.46 36 HIS D O 1
ATOM 4038 N N . THR D 1 37 ? 28.302 31.236 39.431 1.00 35.02 37 THR D N 1
ATOM 4039 C CA . THR D 1 37 ? 29.657 31.791 39.757 1.00 37.15 37 THR D CA 1
ATOM 4040 C C . THR D 1 37 ? 29.782 32.072 41.242 1.00 39.67 37 THR D C 1
ATOM 4041 O O . THR D 1 37 ? 30.825 32.554 41.688 1.00 41.52 37 THR D O 1
ATOM 4045 N N . GLY D 1 38 ? 28.705 31.814 42.010 1.00 36.23 38 GLY D N 1
ATOM 4046 C CA . GLY D 1 38 ? 28.633 32.023 43.445 1.00 34.79 38 GLY D CA 1
ATOM 4047 C C . GLY D 1 38 ? 28.180 33.394 43.922 1.00 29.97 38 GLY D C 1
ATOM 4048 O O . GLY D 1 38 ? 28.106 33.624 45.117 1.00 37.84 38 GLY D O 1
ATOM 4049 N N . THR D 1 39 ? 27.944 34.320 42.999 1.00 29.58 39 THR D N 1
ATOM 4050 C CA . THR D 1 39 ? 27.534 35.665 43.335 1.00 27.32 39 THR D CA 1
ATOM 4051 C C . THR D 1 39 ? 26.014 35.693 43.697 1.00 27.11 39 THR D C 1
ATOM 4052 O O . THR D 1 39 ? 25.169 35.152 42.935 1.00 24.50 39 THR D O 1
ATOM 4056 N N . THR D 1 40 ? 25.652 36.293 44.812 1.00 23.26 40 THR D N 1
ATOM 4057 C CA . THR D 1 40 ? 24.230 36.507 45.146 1.00 22.74 40 THR D CA 1
ATOM 4058 C C . THR D 1 40 ? 23.736 37.547 44.142 1.00 20.86 40 THR D C 1
ATOM 4059 O O . THR D 1 40 ? 24.323 38.614 43.987 1.00 24.20 40 THR D O 1
ATOM 4063 N N . LEU D 1 41 ? 22.633 37.263 43.447 1.00 18.87 41 LEU D N 1
ATOM 4064 C CA . LEU D 1 41 ? 22.020 38.198 42.500 1.00 17.46 41 LEU D CA 1
ATOM 4065 C C . LEU D 1 41 ? 20.871 39.020 43.016 1.00 16.32 41 LEU D C 1
ATOM 4066 O O . LEU D 1 41 ? 20.680 40.152 42.613 1.00 19.75 41 LEU D O 1
ATOM 4071 N N . PHE D 1 42 ? 20.028 38.403 43.855 1.00 16.32 42 PHE D N 1
ATOM 4072 C CA . PHE D 1 42 ? 18.809 39.012 44.332 1.00 16.70 42 PHE D CA 1
ATOM 4073 C C . PHE D 1 42 ? 18.332 38.288 45.598 1.00 15.51 42 PHE D C 1
ATOM 4074 O O . PHE D 1 42 ? 18.489 37.099 45.689 1.00 17.02 42 PHE D O 1
ATOM 4082 N N . GLU D 1 43 ? 17.843 39.059 46.529 1.00 16.09 43 GLU D N 1
ATOM 4083 C CA . GLU D 1 43 ? 17.376 38.575 47.827 1.00 17.49 43 GLU D CA 1
ATOM 4084 C C . GLU D 1 43 ? 16.021 39.175 48.072 1.00 16.69 43 GLU D C 1
ATOM 4085 O O . GLU D 1 43 ? 15.799 40.383 47.784 1.00 18.05 43 GLU D O 1
ATOM 4091 N N . ASP D 1 44 ? 15.070 38.459 48.690 1.00 14.92 44 ASP D N 1
ATOM 4092 C CA . ASP D 1 44 ? 13.771 39.035 48.989 1.00 14.37 44 ASP D CA 1
ATOM 4093 C C . ASP D 1 44 ? 13.061 38.263 50.098 1.00 12.88 44 ASP D C 1
ATOM 4094 O O . ASP D 1 44 ? 13.540 37.218 50.539 1.00 12.79 44 ASP D O 1
ATOM 4099 N N . ARG D 1 45 ? 11.958 38.810 50.563 1.00 12.27 45 ARG D N 1
ATOM 4100 C CA . ARG D 1 45 ? 11.109 38.120 51.539 1.00 12.33 45 ARG D CA 1
ATOM 4101 C C . ARG D 1 45 ? 9.629 38.464 51.334 1.00 11.96 45 ARG D C 1
ATOM 4102 O O . ARG D 1 45 ? 9.333 39.310 50.458 1.00 13.05 45 ARG D O 1
ATOM 4110 N N . ASN D 1 46 ? 8.690 37.845 52.037 1.00 11.53 46 ASN D N 1
ATOM 4111 C CA . ASN D 1 46 ? 7.272 38.095 51.840 1.00 11.49 46 ASN D CA 1
ATOM 4112 C C . ASN D 1 46 ? 6.992 39.579 52.041 1.00 12.09 46 ASN D C 1
ATOM 4113 O O . ASN D 1 46 ? 7.539 40.216 52.967 1.00 13.04 46 ASN D O 1
ATOM 4118 N N . ARG D 1 47 ? 6.109 40.079 51.209 1.00 12.35 47 ARG D N 1
ATOM 4119 C CA . ARG D 1 47 ? 5.617 41.465 51.268 1.00 13.24 47 ARG D CA 1
ATOM 4120 C C . ARG D 1 47 ? 4.107 41.500 51.169 1.00 12.19 47 ARG D C 1
ATOM 4121 O O . ARG D 1 47 ? 3.534 42.348 50.425 1.00 14.98 47 ARG D O 1
ATOM 4129 N N . VAL D 1 48 ? 3.392 40.649 51.872 1.00 13.00 48 VAL D N 1
ATOM 4130 C CA . VAL D 1 48 ? 1.962 40.499 51.736 1.00 13.21 48 VAL D CA 1
ATOM 4131 C C . VAL D 1 48 ? 1.181 41.458 52.622 1.00 15.48 48 VAL D C 1
ATOM 4132 O O . VAL D 1 48 ? -0.052 41.507 52.522 1.00 14.87 48 VAL D O 1
ATOM 4136 N N . LYS D 1 49 ? 1.861 42.162 53.527 1.00 14.90 49 LYS D N 1
ATOM 4137 C CA . LYS D 1 49 ? 1.095 42.950 54.524 1.00 16.44 49 LYS D CA 1
ATOM 4138 C C . LYS D 1 49 ? 0.296 44.099 53.914 1.00 17.89 49 LYS D C 1
ATOM 4139 O O . LYS D 1 49 ? -0.630 44.513 54.595 1.00 19.98 49 LYS D O 1
ATOM 4145 N N . ASP D 1 50 ? 0.579 44.511 52.688 1.00 16.80 50 ASP D N 1
ATOM 4146 C CA . ASP D 1 50 ? -0.189 45.604 52.045 1.00 19.29 50 ASP D CA 1
ATOM 4147 C C . ASP D 1 50 ? -1.328 45.079 51.203 1.00 19.61 50 ASP D C 1
ATOM 4148 O O . ASP D 1 50 ? -1.894 45.829 50.413 1.00 22.35 50 ASP D O 1
ATOM 4153 N N . GLY D 1 51 ? -1.699 43.822 51.380 1.00 15.42 51 GLY D N 1
ATOM 4154 C CA . GLY D 1 51 ? -2.922 43.257 50.873 1.00 15.28 51 GLY D CA 1
ATOM 4155 C C . GLY D 1 51 ? -2.846 42.313 49.675 1.00 14.62 51 GLY D C 1
ATOM 4156 O O . GLY D 1 51 ? -3.936 41.851 49.253 1.00 16.73 51 GLY D O 1
ATOM 4157 N N . ASP D 1 52 ? -1.634 42.102 49.178 1.00 15.15 52 ASP D N 1
ATOM 4158 C CA . ASP D 1 52 ? -1.463 41.177 48.037 1.00 15.38 52 ASP D CA 1
ATOM 4159 C C . ASP D 1 52 ? -0.801 39.876 48.529 1.00 12.91 52 ASP D C 1
ATOM 4160 O O . ASP D 1 52 ? 0.415 39.839 48.749 1.00 13.20 52 ASP D O 1
ATOM 4165 N N . ALA D 1 53 ? -1.634 38.877 48.656 1.00 13.20 53 ALA D N 1
ATOM 4166 C CA . ALA D 1 53 ? -1.203 37.599 49.162 1.00 12.98 53 ALA D CA 1
ATOM 4167 C C . ALA D 1 53 ? -0.306 36.837 48.153 1.00 12.92 53 ALA D C 1
ATOM 4168 O O . ALA D 1 53 ? 0.198 35.767 48.527 1.00 13.77 53 ALA D O 1
ATOM 4170 N N . THR D 1 54 ? -0.114 37.330 46.948 1.00 12.44 54 THR D N 1
ATOM 4171 C CA . THR D 1 54 ? 0.860 36.758 46.005 1.00 11.79 54 THR D CA 1
ATOM 4172 C C . THR D 1 54 ? 2.241 37.306 46.117 1.00 11.41 54 THR D C 1
ATOM 4173 O O . THR D 1 54 ? 3.117 36.940 45.342 1.00 11.73 54 THR D O 1
ATOM 4177 N N . ALA D 1 55 ? 2.497 38.204 47.092 1.00 11.55 55 ALA D N 1
ATOM 4178 C CA . ALA D 1 55 ? 3.800 38.869 47.186 1.00 11.57 55 ALA D CA 1
ATOM 4179 C C . ALA D 1 55 ? 4.832 38.009 47.890 1.00 11.95 55 ALA D C 1
ATOM 4180 O O . ALA D 1 55 ? 5.289 38.241 49.016 1.00 12.70 55 ALA D O 1
ATOM 4182 N N . HIS D 1 56 ? 5.190 36.916 47.204 1.00 11.03 56 HIS D N 1
ATOM 4183 C CA . HIS D 1 56 ? 6.169 35.933 47.666 1.00 10.63 56 HIS D CA 1
ATOM 4184 C C . HIS D 1 56 ? 7.537 36.171 47.030 1.00 10.76 56 HIS D C 1
ATOM 4185 O O . HIS D 1 56 ? 7.650 36.531 45.859 1.00 10.61 56 HIS D O 1
ATOM 4192 N N . PRO D 1 57 ? 8.627 35.909 47.795 1.00 11.01 57 PRO D N 1
ATOM 4193 C CA . PRO D 1 57 ? 9.947 36.228 47.266 1.00 11.07 57 PRO D CA 1
ATOM 4194 C C . PRO D 1 57 ? 10.389 35.333 46.135 1.00 11.49 57 PRO D C 1
ATOM 4195 O O . PRO D 1 57 ? 11.132 35.760 45.252 1.00 12.60 57 PRO D O 1
ATOM 4199 N N . GLU D 1 58 ? 9.940 34.078 46.146 1.00 11.64 58 GLU D N 1
ATOM 4200 C CA . GLU D 1 58 ? 10.329 33.170 45.074 1.00 12.18 58 GLU D CA 1
ATOM 4201 C C . GLU D 1 58 ? 9.774 33.639 43.755 1.00 12.50 58 GLU D C 1
ATOM 4202 O O . GLU D 1 58 ? 10.393 33.469 42.707 1.00 12.98 58 GLU D O 1
ATOM 4208 N N . PHE D 1 59 ? 8.557 34.199 43.793 1.00 11.14 59 PHE D N 1
ATOM 4209 C CA . PHE D 1 59 ? 7.917 34.715 42.604 1.00 11.87 59 PHE D CA 1
ATOM 4210 C C . PHE D 1 59 ? 8.651 35.942 42.117 1.00 11.73 59 PHE D C 1
ATOM 4211 O O . PHE D 1 59 ? 8.926 36.095 40.896 1.00 12.23 59 PHE D O 1
ATOM 4219 N N . ALA D 1 60 ? 8.982 36.841 43.068 1.00 11.53 60 ALA D N 1
ATOM 4220 C CA . ALA D 1 60 ? 9.762 38.013 42.684 1.00 12.41 60 ALA D CA 1
ATOM 4221 C C . ALA D 1 60 ? 11.101 37.618 42.055 1.00 12.37 60 ALA D C 1
ATOM 4222 O O . ALA D 1 60 ? 11.551 38.249 41.084 1.00 13.21 60 ALA D O 1
ATOM 4224 N N . ILE D 1 61 ? 11.727 36.573 42.590 1.00 11.39 61 ILE D N 1
ATOM 4225 C CA . ILE D 1 61 ? 12.956 36.052 42.035 1.00 12.30 61 ILE D CA 1
ATOM 4226 C C . ILE D 1 61 ? 12.746 35.579 40.594 1.00 11.87 61 ILE D C 1
ATOM 4227 O O . IL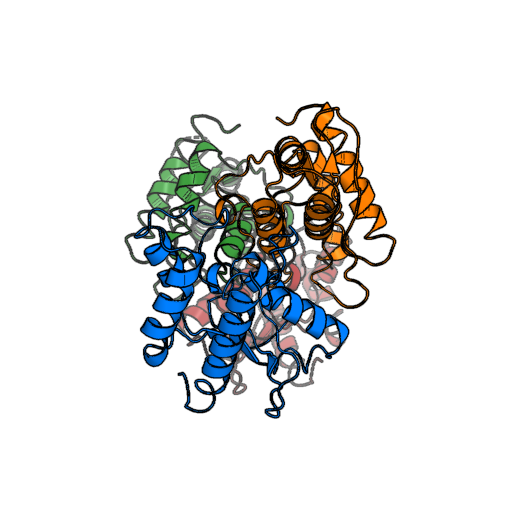E D 1 61 ? 13.562 35.872 39.691 1.00 12.47 61 ILE D O 1
ATOM 4232 N N . ALA D 1 62 ? 11.660 34.867 40.332 1.00 12.11 62 ALA D N 1
ATOM 4233 C CA . ALA D 1 62 ? 11.412 34.380 38.993 1.00 11.97 62 ALA D CA 1
ATOM 4234 C C . ALA D 1 62 ? 11.231 35.503 38.005 1.00 12.73 62 ALA D C 1
ATOM 4235 O O . ALA D 1 62 ? 11.842 35.480 36.913 1.00 12.48 62 ALA D O 1
ATOM 4237 N N . ARG D 1 63 ? 10.470 36.518 38.348 1.00 11.75 63 ARG D N 1
ATOM 4238 C CA . ARG D 1 63 ? 10.299 37.645 37.440 1.00 13.25 63 ARG D CA 1
ATOM 4239 C C . ARG D 1 63 ? 11.560 38.475 37.303 1.00 13.05 63 ARG D C 1
ATOM 4240 O O . ARG D 1 63 ? 11.876 38.957 36.196 1.00 13.99 63 ARG D O 1
ATOM 4248 N N . TRP D 1 64 ? 12.285 38.648 38.375 1.00 12.97 64 TRP D N 1
ATOM 4249 C CA . TRP D 1 64 ? 13.569 39.377 38.282 1.00 14.13 64 TRP D CA 1
ATOM 4250 C C . TRP D 1 64 ? 14.516 38.641 37.362 1.00 13.88 64 TRP D C 1
ATOM 4251 O O . TRP D 1 64 ? 15.165 39.261 36.511 1.00 14.68 64 TRP D O 1
ATOM 4262 N N . ALA D 1 65 ? 14.592 37.351 37.482 1.00 11.97 65 ALA D N 1
ATOM 4263 C CA . ALA D 1 65 ? 15.455 36.541 36.651 1.00 12.68 65 ALA D CA 1
ATOM 4264 C C . ALA D 1 65 ? 15.058 36.624 35.198 1.00 13.41 65 ALA D C 1
ATOM 4265 O O . ALA D 1 65 ? 15.929 36.702 34.326 1.00 14.51 65 ALA D O 1
ATOM 4267 N N . ALA D 1 66 ? 13.762 36.597 34.882 1.00 12.82 66 ALA D N 1
ATOM 4268 C CA . ALA D 1 66 ? 13.346 36.686 33.495 1.00 13.49 66 ALA D CA 1
ATOM 4269 C C . ALA D 1 66 ? 13.699 38.085 32.962 1.00 14.79 66 ALA D C 1
ATOM 4270 O O . ALA D 1 66 ? 13.979 38.164 31.752 1.00 16.26 66 ALA D O 1
ATOM 4272 N N . ARG D 1 67 ? 13.673 39.108 33.781 1.00 15.34 67 ARG D N 1
ATOM 4273 C CA . ARG D 1 67 ? 13.971 40.491 33.328 1.00 16.87 67 ARG D CA 1
ATOM 4274 C C . ARG D 1 67 ? 15.467 40.676 33.132 1.00 17.47 67 ARG D C 1
ATOM 4275 O O . ARG D 1 67 ? 15.883 41.386 32.183 1.00 19.58 67 ARG D O 1
ATOM 4283 N N . HIS D 1 68 ? 16.268 40.134 34.026 1.00 15.79 68 HIS D N 1
ATOM 4284 C CA . HIS D 1 68 ? 17.726 40.509 34.097 1.00 17.83 68 HIS D CA 1
ATOM 4285 C C . HIS D 1 68 ? 18.687 39.492 33.620 1.00 18.81 68 HIS D C 1
ATOM 4286 O O . HIS D 1 68 ? 19.880 39.840 33.379 1.00 21.20 68 HIS D O 1
ATOM 4293 N N . LEU D 1 69 ? 18.302 38.244 33.460 1.00 16.36 69 LEU D N 1
ATOM 4294 C CA . LEU D 1 69 ? 19.253 37.181 33.148 1.00 16.59 69 LEU D CA 1
ATOM 4295 C C . LEU D 1 69 ? 18.901 36.482 31.865 1.00 16.64 69 LEU D C 1
ATOM 4296 O O . LEU D 1 69 ? 17.744 36.206 31.575 1.00 17.02 69 LEU D O 1
ATOM 4301 N N . THR D 1 70 ? 19.888 36.054 31.108 1.00 14.85 70 THR D N 1
ATOM 4302 C CA . THR D 1 70 ? 19.657 35.222 29.962 1.00 15.02 70 THR D CA 1
ATOM 4303 C C . THR D 1 70 ? 19.121 33.860 30.370 1.00 15.03 70 THR D C 1
ATOM 4304 O O . THR D 1 70 ? 19.292 33.414 31.505 1.00 15.32 70 THR D O 1
ATOM 4308 N N . PRO D 1 71 ? 18.490 33.128 29.452 1.00 15.76 71 PRO D N 1
ATOM 4309 C CA . PRO D 1 71 ? 18.088 31.781 29.735 1.00 15.96 71 PRO D CA 1
ATOM 4310 C C . PRO D 1 71 ? 19.199 30.876 30.236 1.00 15.85 71 PRO D C 1
ATOM 4311 O O . PRO D 1 71 ? 19.023 30.088 31.163 1.00 15.60 71 PRO D O 1
ATOM 4315 N N . ASP D 1 72 ? 20.387 30.988 29.628 1.00 16.09 72 ASP D N 1
ATOM 4316 C CA . ASP D 1 72 ? 21.483 30.161 30.085 1.00 15.98 72 ASP D CA 1
ATOM 4317 C C . ASP D 1 72 ? 21.891 30.468 31.510 1.00 15.46 72 ASP D C 1
ATOM 4318 O O . ASP D 1 72 ? 22.137 29.529 32.286 1.00 17.66 72 ASP D O 1
ATOM 4323 N N . ARG D 1 73 ? 21.955 31.734 31.853 1.00 15.22 73 ARG D N 1
ATOM 4324 C CA A ARG D 1 73 ? 22.287 32.104 33.247 0.50 15.77 73 ARG D CA 1
ATOM 4325 C CA B ARG D 1 73 ? 22.281 32.138 33.225 0.50 16.83 73 ARG D CA 1
ATOM 4326 C C . ARG D 1 73 ? 21.217 31.647 34.219 1.00 17.14 73 ARG D C 1
ATOM 4327 O O . ARG D 1 73 ? 21.531 31.188 35.302 1.00 18.25 73 ARG D O 1
ATOM 4342 N N . ARG D 1 74 ? 19.940 31.740 33.829 1.00 15.39 74 ARG D N 1
ATOM 4343 C CA A ARG D 1 74 ? 18.876 31.292 34.715 0.50 15.48 74 ARG D CA 1
ATOM 4344 C CA B ARG D 1 74 ? 18.873 31.286 34.698 0.50 16.25 74 ARG D CA 1
ATOM 4345 C C . ARG D 1 74 ? 18.985 29.817 34.952 1.00 14.91 74 ARG D C 1
ATOM 4346 O O . ARG D 1 74 ? 18.795 29.339 36.080 1.00 15.60 74 ARG D O 1
ATOM 4361 N N . ALA D 1 75 ? 19.290 29.043 33.925 1.00 14.55 75 ALA D N 1
ATOM 4362 C CA . ALA D 1 75 ? 19.313 27.614 34.046 1.00 14.58 75 ALA D CA 1
ATOM 4363 C C . ALA D 1 75 ? 20.361 27.134 35.029 1.0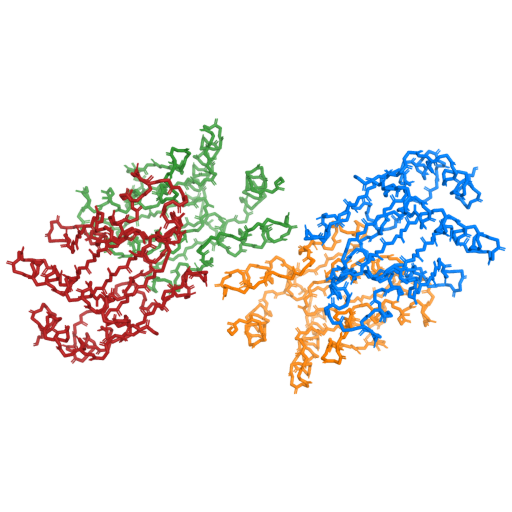0 15.56 75 ALA D C 1
ATOM 4364 O O . ALA D 1 75 ? 20.228 26.067 35.614 1.00 17.95 75 ALA D O 1
ATOM 4366 N N . ARG D 1 76 ? 21.412 27.936 35.168 1.00 15.76 76 ARG D N 1
ATOM 4367 C CA . ARG D 1 76 ? 22.562 27.568 36.013 1.00 16.50 76 ARG D CA 1
ATOM 4368 C C . ARG D 1 76 ? 22.490 28.172 37.391 1.00 17.73 76 ARG D C 1
ATOM 4369 O O . ARG D 1 76 ? 23.348 27.892 38.230 1.00 19.02 76 ARG D O 1
ATOM 4377 N N . ALA D 1 77 ? 21.519 29.042 37.656 1.00 16.04 77 ALA D N 1
ATOM 4378 C CA . ALA D 1 77 ? 21.340 29.698 38.953 1.00 15.87 77 ALA D CA 1
ATOM 4379 C C . ALA D 1 77 ? 20.666 28.763 39.955 1.00 17.05 77 ALA D C 1
ATOM 4380 O O . ALA D 1 77 ? 20.044 27.784 39.549 1.00 19.37 77 ALA D O 1
ATOM 4382 N N . THR D 1 78 ? 20.825 29.053 41.242 1.00 16.17 78 THR D N 1
ATOM 4383 C CA . THR D 1 78 ? 20.179 28.279 42.323 1.00 15.19 78 THR D CA 1
ATOM 4384 C C . THR D 1 78 ? 19.317 29.225 43.134 1.00 14.11 78 THR D C 1
ATOM 4385 O O . THR D 1 78 ? 19.673 30.391 43.364 1.00 14.69 78 THR D O 1
ATOM 4389 N N . VAL D 1 79 ? 18.128 28.745 43.545 1.00 12.42 79 VAL D N 1
ATOM 4390 C CA . VAL D 1 79 ? 17.273 29.456 44.443 1.00 12.66 79 VAL D CA 1
ATOM 4391 C C . VAL D 1 79 ? 17.247 28.735 45.779 1.00 12.71 79 VAL D C 1
ATOM 4392 O O . VAL D 1 79 ? 16.955 27.555 45.879 1.00 13.23 79 VAL D O 1
ATOM 4396 N N . TYR D 1 80 ? 17.557 29.484 46.812 1.00 12.62 80 TYR D N 1
ATOM 4397 C CA . TYR D 1 80 ? 17.452 29.032 48.184 1.00 12.30 80 TYR D CA 1
ATOM 4398 C C . TYR D 1 80 ? 16.268 29.690 48.816 1.00 11.47 80 TYR D C 1
ATOM 4399 O O . TYR D 1 80 ? 15.962 30.827 48.565 1.00 12.29 80 TYR D O 1
ATOM 4408 N N . THR D 1 81 ? 15.574 28.932 49.655 1.00 11.49 81 THR D N 1
ATOM 4409 C CA . THR D 1 81 ? 14.395 29.423 50.318 1.00 12.36 81 THR D CA 1
ATOM 4410 C C . THR D 1 81 ? 14.237 28.859 51.733 1.00 11.98 81 THR D C 1
ATOM 4411 O O . THR D 1 81 ? 14.589 27.729 51.968 1.00 12.46 81 THR D O 1
ATOM 4415 N N . SER D 1 82 ? 13.734 29.682 52.663 1.00 11.14 82 SER D N 1
ATOM 4416 C CA . SER D 1 82 ? 13.505 29.205 54.008 1.00 11.88 82 SER D CA 1
ATOM 4417 C C . SER D 1 82 ? 12.376 28.185 54.026 1.00 12.48 82 SER D C 1
ATOM 4418 O O . SER D 1 82 ? 12.402 27.248 54.811 1.00 14.00 82 SER D O 1
ATOM 4421 N N . GLY D 1 83 ? 11.351 28.371 53.199 1.00 11.77 83 GLY D N 1
ATOM 4422 C CA . GLY D 1 83 ? 10.221 27.466 53.124 1.00 11.74 83 GLY D CA 1
ATOM 4423 C C . GLY D 1 83 ? 10.021 27.065 51.681 1.00 11.61 83 GLY D C 1
ATOM 4424 O O . GLY D 1 83 ? 10.030 27.876 50.783 1.00 12.45 83 GLY D O 1
ATOM 4425 N N . GLU D 1 84 ? 9.812 25.792 51.466 1.00 11.18 84 GLU D N 1
ATOM 4426 C CA . GLU D 1 84 ? 9.561 25.246 50.151 1.00 10.80 84 GLU D CA 1
ATOM 4427 C C . GLU D 1 84 ? 8.465 26.067 49.414 1.00 10.89 84 GLU D C 1
ATOM 4428 O O . GLU D 1 84 ? 7.406 26.332 49.970 1.00 10.87 84 GLU D O 1
ATOM 4434 N N . HIS D 1 85 ? 8.736 26.308 48.140 1.00 10.04 85 HIS D N 1
ATOM 4435 C CA . HIS D 1 85 ? 7.815 27.058 47.274 1.00 9.90 85 HIS D CA 1
ATOM 4436 C C . HIS D 1 85 ? 6.394 26.533 47.342 1.00 10.32 85 HIS D C 1
ATOM 4437 O O . HIS D 1 85 ? 6.155 25.324 47.193 1.00 10.37 85 HIS D O 1
ATOM 4444 N N . CYS D 1 86 ? 5.430 27.438 47.408 1.00 9.55 86 CYS D N 1
ATOM 4445 C CA . CYS D 1 86 ? 4.054 27.130 47.139 1.00 9.54 86 CYS D CA 1
ATOM 4446 C C . CYS D 1 86 ? 3.895 26.808 45.650 1.00 8.92 86 CYS D C 1
ATOM 4447 O O . CYS D 1 86 ? 4.792 27.086 44.853 1.00 8.76 86 CYS D O 1
ATOM 4450 N N . PRO D 1 87 ? 2.715 26.301 45.250 1.00 9.39 87 PRO D N 1
ATOM 4451 C CA . PRO D 1 87 ? 2.597 25.998 43.824 1.00 9.58 87 PRO D CA 1
ATOM 4452 C C . PRO D 1 87 ? 2.738 27.160 42.900 1.00 9.58 87 PRO D C 1
ATOM 4453 O O . PRO D 1 87 ? 3.187 27.034 41.745 1.00 10.09 87 PRO D O 1
ATOM 4457 N N . MET D 1 88 ? 2.326 28.340 43.364 1.00 9.02 88 MET D N 1
ATOM 4458 C CA . MET D 1 88 ? 2.470 29.535 42.537 1.00 9.41 88 MET D CA 1
ATOM 4459 C C . MET D 1 88 ? 3.919 29.758 42.163 1.00 9.19 88 MET D C 1
ATOM 4460 O O . MET D 1 88 ? 4.277 29.994 40.997 1.00 9.98 88 MET D O 1
ATOM 4465 N N . CYS D 1 89 ? 4.734 29.710 43.210 1.00 9.61 89 CYS D N 1
ATOM 4466 C CA . CYS D 1 89 ? 6.160 29.996 43.061 1.00 10.29 89 CYS D CA 1
ATOM 4467 C C . CYS D 1 89 ? 6.913 28.878 42.388 1.00 10.10 89 CYS D C 1
ATOM 4468 O O . CYS D 1 89 ? 7.844 29.150 41.618 1.00 10.62 89 CYS D O 1
ATOM 4471 N N . ALA D 1 90 ? 6.559 27.638 42.666 1.00 9.45 90 ALA D N 1
ATOM 4472 C CA . ALA D 1 90 ? 7.208 26.509 41.952 1.00 9.47 90 ALA D CA 1
ATOM 4473 C C . ALA D 1 90 ? 6.952 26.581 40.471 1.00 9.22 90 ALA D C 1
ATOM 4474 O O . ALA D 1 90 ? 7.847 26.367 39.663 1.00 10.11 90 ALA D O 1
ATOM 4476 N N . ALA D 1 91 ? 5.699 26.889 40.108 1.00 9.09 91 ALA D N 1
ATOM 4477 C CA . ALA D 1 91 ? 5.379 26.972 38.707 1.00 8.68 91 ALA D CA 1
ATOM 4478 C C . ALA D 1 91 ? 6.101 28.139 38.049 1.00 9.01 91 ALA D C 1
ATOM 4479 O O . ALA D 1 91 ? 6.603 28.029 36.927 1.00 9.51 91 ALA D O 1
ATOM 4481 N N . ALA D 1 92 ? 6.150 29.306 38.719 1.00 9.42 92 ALA D N 1
ATOM 4482 C CA . ALA D 1 92 ? 6.858 30.441 38.141 1.00 9.50 92 ALA D CA 1
ATOM 4483 C C . ALA D 1 92 ? 8.341 30.115 37.876 1.00 9.76 92 ALA D C 1
ATOM 4484 O O . ALA D 1 92 ? 8.890 30.496 36.845 1.00 10.12 92 ALA D O 1
ATOM 4486 N N . HIS D 1 93 ? 8.952 29.448 38.825 1.00 9.96 93 HIS D N 1
ATOM 4487 C CA . HIS D 1 93 ? 10.371 29.039 38.699 1.00 10.57 93 HIS D CA 1
ATOM 4488 C C . HIS D 1 93 ? 10.564 28.181 37.466 1.00 10.84 93 HIS D C 1
ATOM 4489 O O . HIS D 1 93 ? 11.502 28.394 36.691 1.00 11.93 93 HIS D O 1
ATOM 4496 N N . ALA D 1 94 ? 9.707 27.196 37.299 1.00 10.55 94 ALA D N 1
ATOM 4497 C CA . ALA D 1 94 ? 9.749 26.342 36.101 1.00 10.87 94 ALA D CA 1
ATOM 4498 C C . ALA D 1 94 ? 9.501 27.134 34.838 1.00 10.49 94 ALA D C 1
ATOM 4499 O O . ALA D 1 94 ? 10.182 26.924 33.839 1.00 10.96 94 ALA D O 1
ATOM 4501 N N . TRP D 1 95 ? 8.504 28.007 34.800 1.00 9.62 95 TRP D N 1
ATOM 4502 C CA . TRP D 1 95 ? 8.245 28.770 33.597 1.00 10.17 95 TRP D CA 1
ATOM 4503 C C . TRP D 1 95 ? 9.440 29.565 33.132 1.00 11.04 95 TRP D C 1
ATOM 4504 O O . TRP D 1 95 ? 9.727 29.617 31.944 1.00 11.52 95 TRP D O 1
ATOM 4515 N N . VAL D 1 96 ? 10.167 30.202 34.056 1.00 10.96 96 VAL D N 1
ATOM 4516 C CA . VAL D 1 96 ? 11.291 31.045 33.653 1.00 11.30 96 VAL D CA 1
ATOM 4517 C C . VAL D 1 96 ? 12.565 30.203 33.504 1.00 11.68 96 VAL D C 1
ATOM 4518 O O . VAL D 1 96 ? 13.588 30.757 33.041 1.00 13.97 96 VAL D O 1
ATOM 4522 N N . GLY D 1 97 ? 12.556 28.927 33.788 1.00 11.63 97 GLY D N 1
ATOM 4523 C CA . GLY D 1 97 ? 13.745 28.087 33.551 1.00 12.12 97 GLY D CA 1
ATOM 4524 C C . GLY D 1 97 ? 14.862 28.320 34.516 1.00 13.36 97 GLY D C 1
ATOM 4525 O O . GLY D 1 97 ? 16.017 28.122 34.138 1.00 13.94 97 GLY D O 1
ATOM 4526 N N . LEU D 1 98 ? 14.555 28.572 35.772 1.00 12.34 98 LEU D N 1
ATOM 4527 C CA . LEU D 1 98 ? 15.587 28.593 36.792 1.00 12.79 98 LEU D CA 1
ATOM 4528 C C . LEU D 1 98 ? 16.026 27.172 37.127 1.00 13.13 98 LEU D C 1
ATOM 4529 O O . LEU D 1 98 ? 15.409 26.176 36.764 1.00 15.98 98 LEU D O 1
ATOM 4534 N N . GLY D 1 99 ? 17.157 27.098 37.837 1.00 14.15 99 GLY D N 1
ATOM 4535 C CA . GLY D 1 99 ? 17.845 25.834 38.103 1.00 14.87 99 GLY D CA 1
ATOM 4536 C C . GLY D 1 99 ? 17.421 25.194 39.417 1.00 14.54 99 GLY D C 1
ATOM 4537 O O . GLY D 1 99 ? 16.251 25.063 39.726 1.00 15.06 99 GLY D O 1
ATOM 4538 N N . ARG D 1 100 ? 18.376 24.710 40.194 1.00 14.09 100 ARG D N 1
ATOM 4539 C CA . ARG D 1 100 ? 18.127 23.996 41.427 1.00 13.87 100 ARG D CA 1
ATOM 4540 C C . ARG D 1 100 ? 17.444 24.861 42.503 1.00 13.10 100 ARG D C 1
ATOM 4541 O O . ARG D 1 100 ? 17.678 26.070 42.563 1.00 14.62 100 ARG D O 1
ATOM 4549 N N . ILE D 1 101 ? 16.570 24.229 43.266 1.00 12.41 101 ILE D N 1
ATOM 4550 C CA . ILE D 1 101 ? 15.986 24.827 44.468 1.00 12.00 101 ILE D CA 1
ATOM 4551 C C . ILE D 1 101 ? 16.492 24.052 45.688 1.00 12.31 101 ILE D C 1
ATOM 4552 O O . ILE D 1 101 ? 16.483 22.825 45.696 1.00 13.42 101 ILE D O 1
ATOM 4557 N N . VAL D 1 102 ? 16.847 24.810 46.716 1.00 12.25 102 VAL D N 1
ATOM 4558 C CA . VAL D 1 102 ? 17.191 24.266 48.028 1.00 12.53 102 VAL D CA 1
ATOM 4559 C C . VAL D 1 102 ? 16.285 24.911 49.075 1.00 11.65 102 VAL D C 1
ATOM 4560 O O . VAL D 1 102 ? 16.267 26.149 49.133 1.00 12.27 102 VAL D O 1
ATOM 4564 N N . TYR D 1 103 ? 15.585 24.107 49.860 1.00 11.97 103 TYR D N 1
ATOM 4565 C CA . TYR D 1 103 ? 14.728 24.687 50.867 1.00 12.21 103 TYR D CA 1
ATOM 4566 C C . TYR D 1 103 ? 15.105 24.226 52.286 1.00 12.53 103 TYR D C 1
ATOM 4567 O O . TYR D 1 103 ? 15.516 23.060 52.459 1.00 13.67 103 TYR D O 1
ATOM 4576 N N . ALA D 1 104 ? 14.873 25.079 53.256 1.00 12.00 104 ALA D N 1
ATOM 4577 C CA . ALA D 1 104 ? 15.183 24.718 54.650 1.00 12.10 104 ALA D CA 1
ATOM 4578 C C . ALA D 1 104 ? 14.153 23.897 55.277 1.00 12.60 104 ALA D C 1
ATOM 4579 O O . ALA D 1 104 ? 14.478 22.953 56.034 1.00 13.92 104 ALA D O 1
ATOM 4581 N N . THR D 1 105 ? 12.863 24.199 55.066 1.00 12.06 105 THR D N 1
ATOM 4582 C CA . THR D 1 105 ? 11.735 23.484 55.601 1.00 12.80 105 THR D CA 1
ATOM 4583 C C . THR D 1 105 ? 10.759 23.163 54.499 1.00 11.92 105 THR D C 1
ATOM 4584 O O . THR D 1 105 ? 10.580 23.978 53.576 1.00 12.26 105 THR D O 1
ATOM 4588 N N . SER D 1 106 ? 10.163 21.984 54.537 1.00 12.01 106 SER D N 1
ATOM 4589 C CA . SER D 1 106 ? 9.210 21.572 53.490 1.00 11.89 106 SER D CA 1
ATOM 4590 C C . SER D 1 106 ? 7.847 22.194 53.709 1.00 12.12 106 SER D C 1
ATOM 4591 O O . SER D 1 106 ? 7.501 22.645 54.792 1.00 12.03 106 SER D O 1
ATOM 4594 N N . SER D 1 107 ? 7.064 22.215 52.645 1.00 12.81 107 SER D N 1
ATOM 4595 C CA . SER D 1 107 ? 5.712 22.704 52.759 1.00 13.36 107 SER D CA 1
ATOM 4596 C C . SER D 1 107 ? 4.860 21.749 53.597 1.00 12.66 107 SER D C 1
ATOM 4597 O O . SER D 1 107 ? 3.921 22.174 54.258 1.00 13.38 107 SER D O 1
ATOM 4600 N N . ALA D 1 108 ? 5.193 20.466 53.597 1.00 13.76 108 ALA D N 1
ATOM 4601 C CA . ALA D 1 108 ? 4.528 19.498 54.522 1.00 13.63 108 ALA D CA 1
ATOM 4602 C C . ALA D 1 108 ? 4.791 19.856 55.989 1.00 13.67 108 ALA D C 1
ATOM 4603 O O . ALA D 1 108 ? 3.884 19.776 56.824 1.00 14.87 108 ALA D O 1
ATOM 4605 N N . GLN D 1 109 ? 6.008 20.270 56.296 1.00 12.80 109 GLN D N 1
ATOM 4606 C CA . GLN D 1 109 ? 6.340 20.667 57.657 1.00 13.03 109 GLN D CA 1
ATOM 4607 C C . GLN D 1 109 ? 5.510 21.901 58.044 1.00 13.01 109 GLN D C 1
ATOM 4608 O O . GLN D 1 109 ? 4.835 21.895 59.105 1.00 12.59 109 GLN D O 1
ATOM 4614 N N . LEU D 1 110 ? 5.489 22.943 57.182 1.00 12.06 110 LEU D N 1
ATOM 4615 C CA . LEU D 1 110 ? 4.682 24.093 57.508 1.00 13.03 110 LEU D CA 1
ATOM 4616 C C . LEU D 1 110 ? 3.211 23.731 57.668 1.00 12.79 110 LEU D C 1
ATOM 4617 O O . LEU D 1 110 ? 2.557 24.137 58.639 1.00 12.56 110 LEU D O 1
ATOM 4622 N N . GLY D 1 111 ? 2.693 22.936 56.743 1.00 12.17 111 GLY D N 1
ATOM 4623 C CA . GLY D 1 111 ? 1.301 22.578 56.839 1.00 12.31 111 GLY D CA 1
ATOM 4624 C C . GLY D 1 111 ? 0.934 21.875 58.119 1.00 12.94 111 GLY D C 1
ATOM 4625 O O . GLY D 1 111 ? -0.123 22.128 58.705 1.00 13.08 111 GLY D O 1
ATOM 4626 N N . GLY D 1 112 ? 1.835 21.002 58.566 1.00 11.91 112 GLY D N 1
ATOM 4627 C CA . GLY D 1 112 ? 1.605 20.262 59.798 1.00 12.70 112 GLY D CA 1
ATOM 4628 C C . GLY D 1 112 ? 1.630 21.167 61.012 1.00 12.69 112 GLY D C 1
ATOM 4629 O O . GLY D 1 112 ? 0.775 21.051 61.924 1.00 13.23 112 GLY D O 1
ATOM 4630 N N . TRP D 1 113 ? 2.556 22.137 61.028 1.00 12.45 113 TRP D N 1
ATOM 4631 C CA . TRP D 1 113 ? 2.653 23.092 62.148 1.00 12.64 113 TRP D CA 1
ATOM 4632 C C . TRP D 1 113 ? 1.415 23.979 62.208 1.00 12.41 113 TRP D C 1
ATOM 4633 O O . TRP D 1 113 ? 0.864 24.208 63.281 1.00 13.21 113 TRP D O 1
ATOM 4644 N N . LEU D 1 114 ? 0.956 24.450 61.046 1.00 12.07 114 LEU D N 1
ATOM 4645 C CA . LEU D 1 114 ? -0.273 25.245 61.003 1.00 12.66 114 LEU D CA 1
ATOM 4646 C C . LEU D 1 114 ? -1.478 24.481 61.566 1.00 13.49 114 LEU D C 1
ATOM 4647 O O . LEU D 1 114 ? -2.252 24.986 62.339 1.00 15.54 114 LEU D O 1
ATOM 4652 N N . THR D 1 115 ? -1.604 23.215 61.197 1.00 14.42 115 THR D N 1
ATOM 4653 C CA . THR D 1 115 ? -2.720 22.381 61.685 1.00 15.32 115 THR D CA 1
ATOM 4654 C C . THR D 1 115 ? -2.619 22.252 63.209 1.00 15.12 115 THR D C 1
ATOM 4655 O O . THR D 1 115 ? -3.637 22.347 63.919 1.00 16.62 115 THR D O 1
ATOM 4659 N N . GLU D 1 116 ? -1.411 22.081 63.747 1.00 14.64 116 GLU D N 1
ATOM 4660 C CA A GLU D 1 116 ? -1.203 22.002 65.207 0.42 16.21 116 GLU D CA 1
ATOM 4661 C CA B GLU D 1 116 ? -1.278 21.912 65.160 0.58 15.84 116 GLU D CA 1
ATOM 4662 C C . GLU D 1 116 ? -1.740 23.198 65.896 1.00 16.48 116 GLU D C 1
ATOM 4663 O O . GLU D 1 116 ? -2.367 23.078 66.977 1.00 19.94 116 GLU D O 1
ATOM 4674 N N . TRP D 1 117 ? -1.492 24.366 65.320 1.00 14.94 117 TRP D N 1
ATOM 4675 C CA . TRP D 1 117 ? -1.899 25.611 65.919 1.00 14.82 117 TRP D CA 1
ATOM 4676 C C . TRP D 1 117 ? -3.406 25.913 65.743 1.00 15.97 117 TRP D C 1
ATOM 4677 O O . TRP D 1 117 ? -3.897 26.845 66.356 1.00 17.53 117 TRP D O 1
ATOM 4688 N N . GLY D 1 118 ? -4.108 25.139 64.939 1.00 17.58 118 GLY D N 1
ATOM 4689 C CA . GLY D 1 118 ? -5.458 25.529 64.548 1.00 17.78 118 GLY D CA 1
ATOM 4690 C C . GLY D 1 118 ? -5.457 26.758 63.678 1.00 17.59 118 GLY D C 1
ATOM 4691 O O . GLY D 1 118 ? -6.455 27.483 63.615 1.00 20.80 118 GLY D O 1
ATOM 4692 N N . ALA D 1 119 ? -4.330 27.068 63.016 1.00 18.54 119 ALA D N 1
ATOM 4693 C CA . ALA D 1 119 ? -4.231 28.226 62.142 1.00 18.29 119 ALA D CA 1
ATOM 4694 C C . ALA D 1 119 ? -4.920 27.861 60.825 1.00 20.00 119 ALA D C 1
ATOM 4695 O O . ALA D 1 119 ? -4.988 26.687 60.443 1.00 21.24 119 ALA D O 1
ATOM 4697 N N . GLN D 1 120 ? -5.413 28.881 60.145 1.00 21.26 120 GLN D N 1
ATOM 4698 C CA . GLN D 1 120 ? -6.106 28.674 58.853 1.00 25.30 120 GLN D CA 1
ATOM 4699 C C . GLN D 1 120 ? -5.121 28.069 57.839 1.00 20.63 120 GLN D C 1
ATOM 4700 O O . GLN D 1 120 ? -4.031 28.602 57.632 1.00 20.71 120 GLN D O 1
ATOM 4706 N N . ALA D 1 121 ? -5.512 26.959 57.217 1.00 19.90 121 ALA D N 1
ATOM 4707 C CA . ALA D 1 121 ? -4.688 26.386 56.144 1.00 18.43 121 ALA D CA 1
ATOM 4708 C C . ALA D 1 121 ? -4.618 27.371 54.983 1.00 17.79 121 ALA D C 1
ATOM 4709 O O . ALA D 1 121 ? -5.554 28.061 54.742 1.00 19.99 121 ALA D O 1
ATOM 4711 N N . PRO D 1 122 ? -3.482 27.361 54.294 1.00 18.33 122 PRO D N 1
ATOM 4712 C CA . PRO D 1 122 ? -3.352 28.124 53.053 1.00 18.22 122 PRO D CA 1
ATOM 4713 C C . PRO D 1 122 ? -4.509 27.704 52.078 1.00 16.72 122 PRO D C 1
ATOM 4714 O O . PRO D 1 122 ? -4.988 26.539 52.113 1.00 15.25 122 PRO D O 1
ATOM 4718 N N . PRO D 1 123 ? -4.981 28.609 51.195 1.00 15.41 123 PRO D N 1
ATOM 4719 C CA . PRO D 1 123 ? -5.955 28.239 50.199 1.00 13.87 123 PRO D CA 1
ATOM 4720 C C . PRO D 1 123 ? -5.348 27.476 48.971 1.00 12.25 123 PRO D C 1
ATOM 4721 O O . PRO D 1 123 ? -6.074 27.206 48.000 1.00 13.37 123 PRO D O 1
ATOM 4725 N N . VAL D 1 124 ? -4.055 27.234 49.030 1.00 12.22 124 VAL D N 1
ATOM 4726 C CA . VAL D 1 124 ? -3.362 26.406 48.076 1.00 12.85 124 VAL D CA 1
ATOM 4727 C C . VAL D 1 124 ? -2.917 25.150 48.765 1.00 12.74 124 VAL D C 1
ATOM 4728 O O . VAL D 1 124 ? -2.541 25.164 49.956 1.00 13.78 124 VAL D O 1
ATOM 4732 N N . ALA D 1 125 ? -2.949 24.043 48.040 1.00 12.11 125 ALA D N 1
ATOM 4733 C CA . ALA D 1 125 ? -2.432 22.790 48.518 1.00 12.19 125 ALA D CA 1
ATOM 4734 C C . ALA D 1 125 ? -0.948 22.876 48.691 1.00 11.50 125 ALA D C 1
ATOM 4735 O O . ALA D 1 125 ? -0.221 23.553 47.924 1.00 11.74 125 ALA D O 1
ATOM 4737 N N . THR D 1 126 ? -0.428 22.141 49.683 1.00 11.87 126 THR D N 1
ATOM 4738 C CA . THR D 1 126 ? 1.008 22.118 49.974 1.00 12.38 126 THR D CA 1
ATOM 4739 C C . THR D 1 126 ? 1.695 21.076 49.085 1.00 12.18 126 THR D C 1
ATOM 4740 O O . THR D 1 126 ? 2.319 20.137 49.535 1.00 14.43 126 THR D O 1
ATOM 4744 N N . LEU D 1 127 ? 1.579 21.258 47.777 1.00 12.05 127 LEU D N 1
ATOM 4745 C CA . LEU D 1 127 ? 2.146 20.281 46.829 1.00 10.94 127 LEU D CA 1
ATOM 4746 C C . LEU D 1 127 ? 3.636 20.341 46.859 1.00 11.47 127 LEU D C 1
ATOM 4747 O O . LEU D 1 127 ? 4.209 21.434 46.801 1.00 12.06 127 LEU D O 1
ATOM 4752 N N . PRO D 1 128 ? 4.316 19.216 46.863 1.00 11.37 128 PRO D N 1
ATOM 4753 C CA . PRO D 1 128 ? 5.755 19.275 46.666 1.00 12.73 128 PRO D CA 1
ATOM 4754 C C . PRO D 1 128 ? 6.131 19.914 45.354 1.00 11.11 128 PRO D C 1
ATOM 4755 O O . PRO D 1 128 ? 5.417 19.749 44.359 1.00 11.78 128 PRO D O 1
ATOM 4759 N N . ILE D 1 129 ? 7.277 20.592 45.295 1.00 10.68 129 ILE D N 1
ATOM 4760 C CA . ILE D 1 129 ? 7.696 21.250 44.083 1.00 10.96 129 ILE D CA 1
ATOM 4761 C C . ILE D 1 129 ? 7.577 20.340 42.885 1.00 10.81 129 ILE D C 1
ATOM 4762 O O . ILE D 1 129 ? 7.102 20.816 41.830 1.00 11.30 129 ILE D O 1
ATOM 4767 N N . ASN D 1 130 ? 8.056 19.121 42.953 1.00 11.41 130 ASN D N 1
ATOM 4768 C CA . ASN D 1 130 ? 8.081 18.328 41.724 1.00 11.94 130 ASN D CA 1
ATOM 4769 C C . ASN D 1 130 ? 6.711 17.851 41.274 1.00 11.65 130 ASN D C 1
ATOM 4770 O O . ASN D 1 130 ? 6.590 17.400 40.093 1.00 13.11 130 ASN D O 1
ATOM 4775 N N . THR D 1 131 ? 5.662 17.913 42.074 1.00 11.18 131 THR D N 1
ATOM 4776 C CA . THR D 1 131 ? 4.308 17.696 41.564 1.00 11.40 131 THR D CA 1
ATOM 4777 C C . THR D 1 131 ? 3.916 18.789 40.596 1.00 11.42 131 THR D C 1
ATOM 4778 O O . THR D 1 131 ? 3.180 18.576 39.640 1.00 11.96 131 THR D O 1
ATOM 4782 N N . VAL D 1 132 ? 4.369 20.022 40.865 1.00 10.65 132 VAL D N 1
ATOM 4783 C CA . VAL D 1 132 ? 4.092 21.181 40.028 1.00 10.84 132 VAL D CA 1
ATOM 4784 C C . VAL D 1 132 ? 5.071 21.329 38.893 1.00 10.98 132 VAL D C 1
ATOM 4785 O O . VAL D 1 132 ? 4.670 21.740 37.784 1.00 11.51 132 VAL D O 1
ATOM 4789 N N . ALA D 1 133 ? 6.348 21.102 39.151 1.00 10.66 133 ALA D N 1
ATOM 4790 C CA . ALA D 1 133 ? 7.469 21.418 38.251 1.00 11.79 133 ALA D CA 1
ATOM 4791 C C . ALA D 1 133 ? 8.315 20.129 38.152 1.00 12.85 133 ALA D C 1
ATOM 4792 O O . ALA D 1 133 ? 9.293 19.974 38.898 1.00 12.21 133 ALA D O 1
ATOM 4794 N N . PRO D 1 134 ? 7.921 19.205 37.273 1.00 13.13 134 PRO D N 1
ATOM 4795 C CA . PRO D 1 134 ? 8.521 17.872 37.322 1.00 13.92 134 PRO D CA 1
ATOM 4796 C C . PRO D 1 134 ? 10.012 17.835 37.048 1.00 14.87 134 PRO D C 1
ATOM 4797 O O . PRO D 1 134 ? 10.685 16.916 37.518 1.00 17.78 134 PRO D O 1
ATOM 4801 N N . GLY D 1 135 ? 10.524 18.762 36.286 1.00 14.29 135 GLY D N 1
ATOM 4802 C CA . GLY D 1 135 ? 11.939 18.764 35.897 1.00 16.41 135 GLY D CA 1
ATOM 4803 C C . GLY D 1 135 ? 12.903 19.467 36.805 1.00 17.35 135 GLY D C 1
ATOM 4804 O O . GLY D 1 135 ? 14.125 19.443 36.542 1.00 20.06 135 GLY D O 1
ATOM 4805 N N . VAL D 1 136 ? 12.418 20.133 37.844 1.00 15.82 136 VAL D N 1
ATOM 4806 C CA . VAL D 1 136 ? 13.334 20.923 38.674 1.00 15.89 136 VAL D CA 1
ATOM 4807 C C . VAL D 1 136 ? 14.100 20.045 39.659 1.00 15.30 136 VAL D C 1
ATOM 4808 O O . VAL D 1 136 ? 13.550 19.145 40.278 1.00 15.62 136 VAL D O 1
ATOM 4812 N N . VAL D 1 137 ? 15.410 20.321 39.822 1.00 15.56 137 VAL D N 1
ATOM 4813 C CA . VAL D 1 137 ? 16.198 19.642 40.806 1.00 16.18 137 VAL D CA 1
ATOM 4814 C C . VAL D 1 137 ? 15.953 20.326 42.184 1.00 14.47 137 VAL D C 1
ATOM 4815 O O . VAL D 1 137 ? 16.151 21.527 42.324 1.00 15.07 137 VAL D O 1
ATOM 4819 N N . VAL D 1 138 ? 15.515 19.542 43.131 1.00 14.92 138 VAL D N 1
ATOM 4820 C CA . VAL D 1 138 ? 15.124 20.054 44.469 1.00 15.89 138 VAL D CA 1
ATOM 4821 C C . VAL D 1 138 ? 15.867 19.326 45.581 1.00 15.60 138 VAL D C 1
ATOM 4822 O O . VAL D 1 138 ? 15.925 18.077 45.576 1.00 17.05 138 VAL D O 1
ATOM 4826 N N . ASP D 1 139 ? 16.442 20.084 46.508 1.00 14.43 139 ASP D N 1
ATOM 4827 C CA . ASP D 1 139 ? 17.060 19.509 47.698 1.00 16.54 139 ASP D CA 1
ATOM 4828 C C . ASP D 1 139 ? 16.445 20.145 48.933 1.00 15.82 139 ASP D C 1
ATOM 4829 O O . ASP D 1 139 ? 16.074 21.325 48.912 1.00 17.08 139 ASP D O 1
ATOM 4834 N N . GLY D 1 140 ? 16.332 19.373 49.995 1.00 16.00 140 GLY D N 1
ATOM 4835 C CA . GLY D 1 140 ? 15.810 19.832 51.275 1.00 16.29 140 GLY D CA 1
ATOM 4836 C C . GLY D 1 140 ? 14.950 18.789 51.868 1.00 16.36 140 GLY D C 1
ATOM 4837 O O . GLY D 1 140 ? 14.625 17.796 51.209 1.00 18.94 140 GLY D O 1
ATOM 4838 N N . PRO D 1 141 ? 14.529 18.947 53.115 1.00 17.59 141 PRO D N 1
ATOM 4839 C CA . PRO D 1 141 ? 14.796 20.054 53.994 1.00 17.14 141 PRO D CA 1
ATOM 4840 C C . PRO D 1 141 ? 16.128 19.956 54.713 1.00 18.17 141 PRO D C 1
ATOM 4841 O O . PRO D 1 141 ? 16.835 18.940 54.524 1.00 21.33 141 PRO D O 1
ATOM 4845 N N . ALA D 1 142 ? 16.495 20.970 55.476 1.00 17.66 142 ALA D N 1
ATOM 4846 C CA . ALA D 1 142 ? 17.753 20.997 56.244 1.00 18.24 142 ALA D CA 1
ATOM 4847 C C . ALA D 1 142 ? 17.410 20.796 57.717 1.00 19.85 142 ALA D C 1
ATOM 4848 O O . ALA D 1 142 ? 16.847 21.704 58.354 1.00 18.93 142 ALA D O 1
ATOM 4850 N N . GLU D 1 143 ? 17.705 19.605 58.256 1.00 20.31 143 GLU D N 1
ATOM 4851 C CA . GLU D 1 143 ? 17.403 19.293 59.663 1.00 21.97 143 GLU D CA 1
ATOM 4852 C C . GLU D 1 143 ? 17.898 20.318 60.648 1.00 21.55 143 GLU D C 1
ATOM 4853 O O . GLU D 1 143 ? 17.178 20.617 61.629 1.00 21.84 143 GLU D O 1
ATOM 4855 N N . GLU D 1 144 ? 19.055 20.914 60.391 1.00 19.98 144 GLU D N 1
ATOM 4856 C CA . GLU D 1 144 ? 19.729 21.903 61.255 1.00 23.01 144 GLU D CA 1
ATOM 4857 C C . GLU D 1 144 ? 18.880 23.131 61.501 1.00 20.92 144 GLU D C 1
ATOM 4858 O O . GLU D 1 144 ? 19.054 23.842 62.478 1.00 21.29 144 GLU D O 1
ATOM 4864 N N . LEU D 1 145 ? 17.998 23.455 60.537 1.00 17.16 145 LEU D N 1
ATOM 4865 C CA . LEU D 1 145 ? 17.193 24.665 60.587 1.00 16.68 145 LEU D CA 1
ATOM 4866 C C . LEU D 1 145 ? 15.734 24.414 60.884 1.00 15.55 145 LEU D C 1
ATOM 4867 O O . LEU D 1 145 ? 14.987 25.389 60.930 1.00 16.68 145 LEU D O 1
ATOM 4872 N N . ALA D 1 146 ? 15.307 23.188 61.138 1.00 15.62 146 ALA D N 1
ATOM 4873 C CA . ALA D 1 146 ? 13.903 22.854 61.460 1.00 16.51 146 ALA D CA 1
ATOM 4874 C C . ALA D 1 146 ? 13.399 23.634 62.653 1.00 16.31 146 ALA D C 1
ATOM 4875 O O . ALA D 1 146 ? 12.348 24.296 62.558 1.00 17.28 146 ALA D O 1
ATOM 4877 N N . GLU D 1 147 ? 14.118 23.612 63.759 1.00 17.49 147 GLU D N 1
ATOM 4878 C CA . GLU D 1 147 ? 13.656 24.279 64.960 1.00 17.32 147 GLU D CA 1
ATOM 4879 C C . GLU D 1 147 ? 13.603 25.773 64.817 1.00 15.95 147 GLU D C 1
ATOM 4880 O O . GLU D 1 147 ? 12.619 26.398 65.232 1.00 14.93 147 GLU D O 1
ATOM 4886 N N . THR D 1 148 ? 14.633 26.374 64.205 1.00 15.40 148 THR D N 1
ATOM 4887 C CA A THR D 1 148 ? 14.693 27.781 63.973 0.64 15.39 148 THR D CA 1
ATOM 4888 C CA B THR D 1 148 ? 14.603 27.855 64.086 0.36 15.17 148 THR D CA 1
ATOM 4889 C C . THR D 1 148 ? 13.434 28.273 63.194 1.00 14.71 148 THR D C 1
ATOM 4890 O O . THR D 1 148 ? 12.763 29.249 63.521 1.00 14.53 148 THR D O 1
ATOM 4897 N N . MET D 1 149 ? 13.167 27.569 62.113 1.00 14.63 149 MET D N 1
ATOM 4898 C CA . MET D 1 149 ? 11.961 27.886 61.313 1.00 13.38 149 MET D CA 1
ATOM 4899 C C . MET D 1 149 ? 10.666 27.626 62.009 1.00 12.57 149 MET D C 1
ATOM 4900 O O . MET D 1 149 ? 9.752 28.430 61.879 1.00 12.56 149 MET D O 1
ATOM 4905 N N . HIS D 1 150 ? 10.554 26.511 62.757 1.00 12.59 150 HIS D N 1
ATOM 4906 C CA . HIS D 1 150 ? 9.386 26.318 63.575 1.00 12.43 150 HIS D CA 1
ATOM 4907 C C . HIS D 1 150 ? 9.131 27.518 64.469 1.00 12.50 150 HIS D C 1
ATOM 4908 O O . HIS D 1 150 ? 7.982 27.951 64.605 1.00 11.91 150 HIS D O 1
ATOM 4915 N N . ASN D 1 151 ? 10.194 28.028 65.099 1.00 13.17 151 ASN D N 1
ATOM 4916 C CA . ASN D 1 151 ? 10.026 29.190 65.984 1.00 12.78 151 ASN D CA 1
ATOM 4917 C C . ASN D 1 151 ? 9.590 30.442 65.260 1.00 13.06 151 ASN D C 1
ATOM 4918 O O . ASN D 1 151 ? 8.722 31.161 65.780 1.00 12.38 151 ASN D O 1
ATOM 4923 N N . LEU D 1 152 ? 10.131 30.738 64.054 1.00 12.60 152 LEU D N 1
ATOM 4924 C CA . LEU D 1 152 ? 9.694 31.882 63.286 1.00 12.78 152 LEU D CA 1
ATOM 4925 C C . LEU D 1 152 ? 8.240 31.758 62.870 1.00 11.17 152 LEU D C 1
ATOM 4926 O O . LEU D 1 152 ? 7.450 32.691 62.910 1.00 12.78 152 LEU D O 1
ATOM 4931 N N . TYR D 1 153 ? 7.887 30.541 62.399 1.00 11.59 153 TYR D N 1
ATOM 4932 C CA . TYR D 1 153 ? 6.519 30.298 62.029 1.00 10.64 153 TYR D CA 1
ATOM 4933 C C . TYR D 1 153 ? 5.594 30.443 63.219 1.00 11.21 153 TYR D C 1
ATOM 4934 O O . TYR D 1 153 ? 4.499 30.980 63.104 1.00 11.32 153 TYR D O 1
ATOM 4943 N N . ARG D 1 154 ? 6.024 29.980 64.397 1.00 11.08 154 ARG D N 1
ATOM 4944 C CA . ARG D 1 154 ? 5.213 30.133 65.582 1.00 11.46 154 ARG D CA 1
ATOM 4945 C C . ARG D 1 154 ? 4.978 31.617 65.930 1.00 10.91 154 ARG D C 1
ATOM 4946 O O . ARG D 1 154 ? 3.876 31.975 66.330 1.00 11.92 154 ARG D O 1
ATOM 4954 N N . ALA D 1 155 ? 5.994 32.426 65.730 1.00 10.91 155 ALA D N 1
ATOM 4955 C CA . ALA D 1 155 ? 5.850 33.868 66.009 1.00 11.62 155 ALA D CA 1
ATOM 4956 C C . ALA D 1 155 ? 4.745 34.493 65.177 1.00 12.81 155 ALA D C 1
ATOM 4957 O O . ALA D 1 155 ? 4.019 35.326 65.648 1.00 14.87 155 ALA D O 1
ATOM 4959 N N . LYS D 1 156 ? 4.605 34.045 63.920 1.00 12.75 156 LYS D N 1
ATOM 4960 C CA . LYS D 1 156 ? 3.601 34.637 63.051 1.00 12.65 156 LYS D CA 1
ATOM 4961 C C . LYS D 1 156 ? 2.270 33.943 63.098 1.00 12.72 156 LYS D C 1
ATOM 4962 O O . LYS D 1 156 ? 1.235 34.593 63.039 1.00 14.62 156 LYS D O 1
ATOM 4968 N N . PHE D 1 157 ? 2.266 32.615 63.214 1.00 12.12 157 PHE D N 1
ATOM 4969 C CA . PHE D 1 157 ? 1.052 31.838 62.987 1.00 12.42 157 PHE D CA 1
ATOM 4970 C C . PHE D 1 157 ? 0.588 31.053 64.200 1.00 13.34 157 PHE D C 1
ATOM 4971 O O . PHE D 1 157 ? -0.482 30.444 64.191 1.00 13.73 157 PHE D O 1
ATOM 4979 N N . GLY D 1 158 ? 1.380 31.007 65.292 1.00 13.23 158 GLY D N 1
ATOM 4980 C CA . GLY D 1 158 ? 0.971 30.371 66.502 1.00 14.16 158 GLY D CA 1
ATOM 4981 C C . GLY D 1 158 ? -0.196 31.071 67.123 1.00 14.03 158 GLY D C 1
ATOM 4982 O O . GLY D 1 158 ? -0.371 32.268 66.942 1.00 16.39 158 GLY D O 1
ATOM 4983 N N . ARG D 1 159 ? -1.006 30.336 67.844 1.00 15.57 159 ARG D N 1
ATOM 4984 C CA . ARG D 1 159 ? -2.175 30.942 68.501 1.00 18.41 159 ARG D CA 1
ATOM 4985 C C . ARG D 1 159 ? -2.593 30.183 69.725 1.00 20.69 159 ARG D C 1
ATOM 4986 O O . ARG D 1 159 ? -3.583 30.528 70.402 1.00 19.68 159 ARG D O 1
#

Foldseek 3Di:
DQDPLNVVQLVVQQVQLVVQVVVVHGRKKKWKAWLVGHTDDIHAADCPVPNPPRGVLLVVLVVCLVPHDLVRQQNMEMEMQEADFLVSLLSSLVSNHAAYEYAYALVLLQVLLVVQVFDGDPGDRDHSCVNRVPHHYHDHHPVCSVVVSVSNCSPRHD/DDDPLLVVQLVVQQVQLVVQVVVVHHRKKKWKAWLVRHTDDIHAADCPVPNRVRGPLLVVLVVCLVPHDLVRQQRMEMEMQEADFLVSLQSSLVSNHAAYEYQYALVLVQVLCVVLVFDDPPGDRDHSCVNRVPHHYHDHHPVCSVVVSVSCCVPTRD/DDDPLLVVQLVVQQVQLVVQVVVVHHRKKKWKAWLVRHTDDIHAADCPVPDRVRGPLLVVLVVCLVPHDLVRQQRMEMEMQEADFLVSLLSSLVSNHAEYEYQYALVLVQVLCVVLVFDDPPGDRDHSCVNRVPHHYHDHHPVCSVVVSVRCCVVTRD/DQDPLNVVQLVVQQVQLVVQVVVVHGRKKKWKAWLVGHTDDIHAADCPVPNPPRGVLLVVLVVCLVPHDLVRQQNMEMEMQEADFLVSLLSSLVSNHAAYEYAYALVLLQVLLVVQVFDGDPGDSDHSCVNRVPHHYHDHHPVCSVVVSVSNCSPRHD

Sequence (632 aa):
AISDADLLKYLRRCVDLAREALDDGDEPFGSSVVLVDHTGTTLFFEDRNRVKDGDATAHPEFAIARWAARHLTPDRRRRARATVYTSGEHCPMCAAAHAWVGLGRIVYATSSSAQLGGWLTEEWGAQAPPVATLPINTVAPGVVVDGPAEELAETMHNLYRAKFGRAISDADLKYYLRRCVDLAREALLDDGDEPFGSSVVLVDHTGTTLFEDRNRVKDGDATAHPEFAIARWAARHLTPDRRARATVYTSGEHCPMCAAAHAWVGLGRRIVYATSSSAQLGGWWLTEWGAQQAPPVVATLPINTVAPGVVVDGPAEELAETMHNLLYRAKFGRAISDADLLKYYLRRCVDLAREEALLDDGDEPFGSSVVLVDHTTGTTLFEDRNRVKDGDATAHPEFAIARWAARHLTPDRRARATVYTSGEHCPMCAAAHAWVGLGRRIVYATSSSAQLGGWLTEWGAQQAPPVVATLPINTVAPGVVVDGPAEELAETMHNLLYYRAKFGRAISDADLLKYLRRCVDLAREALDDGDEPFGSSVLVDHTGTTLFEDRNRVKDGDATAHPEFAIARWAARHLTPDRRRRARATVYTSGEHCPMCAAAHAWVGLGRIVYATSSAQLGGWLTEEWGAQAPPVATLPINTVAPGVVVDGPAEELAETTMHNLYRAKFGR